Protein AF-A0A7X7Q290-F1 (afdb_monomer_lite)

Foldseek 3Di:
DPPVVVVVVVVVVVVVVVVVVVVVVVVVVVVPPPPFFDPQFAQQNQGRGSHDLVRQLVSVVVLLVVLQQDWDADPNDIDTHAWEWADFPNATDIFGDNSVQKDWDSVVLSVQADGNDDDDVVVPHNWIDMDGHPCRQLCRQVPPPLNPDRQFQVVVVRVQVSSCVSNSDRYHYHHRLVGHDQVVQQVAFADKDKFFDQCQQVCVPQAVCQQPNFKDKDAEQDKDKPQVSQQVSVVVDADDKDWDDPVCVVVRVVVSCVSHQDQLSQQVVLQRVCVQCVQAPKAWDFFWFDPDDDPSCDDDPPDDPGTTGWDKDKDWDKDWDQDPVPRDIIIIGNDIHIDTDGIGMIGRNGNGMKIWGWHWDADPNTIMIMIIITGDHGSWGWDFDDDPDPPDDPWDWGWIWTQHPRPSQWRFTFTFIWTDDDPTDTDRDRPGDGDGDHD

Structure (mmCIF, N/CA/C/O backbone):
data_AF-A0A7X7Q290-F1
#
_entry.id   AF-A0A7X7Q290-F1
#
loop_
_atom_site.group_PDB
_atom_site.id
_atom_site.type_symbol
_atom_site.label_atom_id
_atom_site.label_alt_id
_atom_site.label_comp_id
_atom_site.label_asym_id
_atom_site.label_entity_id
_atom_site.label_seq_id
_atom_site.pdbx_PDB_ins_code
_atom_site.Cartn_x
_atom_site.Cartn_y
_atom_site.Cartn_z
_atom_site.occupancy
_atom_site.B_iso_or_equiv
_atom_site.auth_seq_id
_atom_site.auth_comp_id
_atom_site.auth_asym_id
_atom_site.auth_atom_id
_atom_site.pdbx_PDB_model_num
ATOM 1 N N . MET A 1 1 ? 41.917 -18.149 -89.761 1.00 57.91 1 MET A N 1
ATOM 2 C CA . MET A 1 1 ? 40.532 -17.830 -89.329 1.00 57.91 1 MET A CA 1
ATOM 3 C C . MET A 1 1 ? 40.092 -16.578 -90.087 1.00 57.91 1 MET A C 1
ATOM 5 O O . MET A 1 1 ? 40.814 -15.593 -89.995 1.00 57.91 1 MET A O 1
ATOM 9 N N . SER A 1 2 ? 39.016 -16.609 -90.890 1.00 73.94 2 SER A N 1
ATOM 10 C CA . SER A 1 2 ? 38.614 -15.422 -91.674 1.00 73.94 2 SER A CA 1
ATOM 11 C C . SER A 1 2 ? 38.232 -14.267 -90.743 1.00 73.94 2 SER A C 1
ATOM 13 O O . SER A 1 2 ? 37.753 -14.509 -89.633 1.00 73.94 2 SER A O 1
ATOM 15 N N . ASN A 1 3 ? 38.429 -13.021 -91.181 1.00 79.19 3 ASN A N 1
ATOM 16 C CA . ASN A 1 3 ? 38.131 -11.829 -90.376 1.00 79.19 3 ASN A CA 1
ATOM 17 C C . ASN A 1 3 ? 36.698 -11.837 -89.806 1.00 79.19 3 ASN A C 1
ATOM 19 O O . ASN A 1 3 ? 36.482 -11.359 -88.699 1.00 79.19 3 ASN A O 1
ATOM 23 N N . ARG A 1 4 ? 35.744 -12.496 -90.484 1.00 79.12 4 ARG A N 1
ATOM 24 C CA . ARG A 1 4 ? 34.368 -12.696 -89.995 1.00 79.12 4 ARG A CA 1
ATOM 25 C C . ARG A 1 4 ? 34.278 -13.577 -88.745 1.00 79.12 4 ARG A C 1
ATOM 27 O O . ARG A 1 4 ? 33.507 -13.272 -87.845 1.00 79.12 4 ARG A O 1
ATOM 34 N N . LYS A 1 5 ? 35.076 -14.646 -88.656 1.00 80.50 5 LYS A N 1
ATOM 35 C CA . LYS A 1 5 ? 35.099 -15.533 -87.479 1.00 80.50 5 LYS A CA 1
ATOM 36 C C . LYS A 1 5 ? 35.721 -14.842 -86.260 1.00 80.50 5 LYS A C 1
ATOM 38 O O . LYS A 1 5 ? 35.230 -15.027 -85.156 1.00 80.50 5 LYS A O 1
ATOM 43 N N . LYS A 1 6 ? 36.754 -14.012 -86.463 1.00 81.94 6 LYS A N 1
ATOM 44 C CA . LYS A 1 6 ? 37.329 -13.176 -85.393 1.00 81.94 6 LYS A CA 1
ATOM 45 C C . LYS A 1 6 ? 36.319 -12.135 -84.898 1.00 81.94 6 LYS A C 1
ATOM 47 O O . LYS A 1 6 ? 36.150 -11.991 -83.695 1.00 81.94 6 LYS A O 1
ATOM 52 N N . LEU A 1 7 ? 35.602 -11.482 -85.818 1.00 85.44 7 LEU A N 1
ATOM 53 C CA . LEU A 1 7 ? 34.557 -10.510 -85.485 1.00 85.44 7 LEU A CA 1
ATOM 54 C C . LEU A 1 7 ? 33.414 -11.145 -84.675 1.00 85.44 7 LEU A C 1
ATOM 56 O O . LEU A 1 7 ? 32.969 -10.569 -83.691 1.00 85.44 7 LEU A O 1
ATOM 60 N N . PHE A 1 8 ? 32.980 -12.351 -85.051 1.00 89.25 8 PHE A N 1
ATOM 61 C CA . PHE A 1 8 ? 31.928 -13.077 -84.336 1.00 89.25 8 PHE A CA 1
ATOM 62 C C . PHE A 1 8 ? 32.340 -13.440 -82.903 1.00 89.25 8 PHE A C 1
ATOM 64 O O . PHE A 1 8 ? 31.570 -13.226 -81.974 1.00 89.25 8 PHE A O 1
ATOM 71 N N . VAL A 1 9 ? 33.569 -13.928 -82.706 1.00 87.94 9 VAL A N 1
ATOM 72 C CA . VAL A 1 9 ? 34.091 -14.238 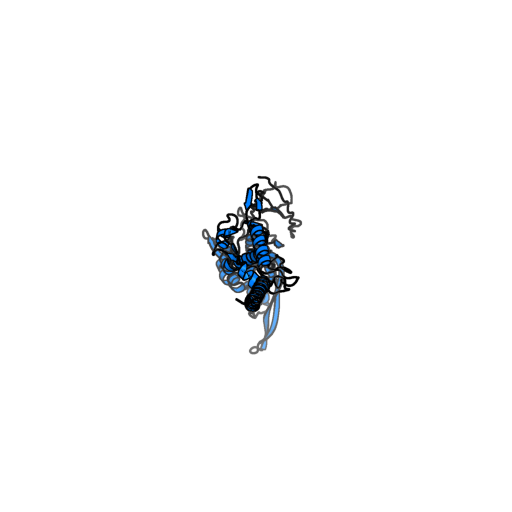-81.363 1.00 87.94 9 VAL A CA 1
ATOM 73 C C . VAL A 1 9 ? 34.187 -12.976 -80.502 1.00 87.94 9 VAL A C 1
ATOM 75 O O . VAL A 1 9 ? 33.793 -13.012 -79.341 1.00 87.94 9 VAL A O 1
ATOM 78 N N . ILE A 1 10 ? 34.636 -11.852 -81.071 1.00 91.25 10 ILE A N 1
ATOM 79 C CA . ILE A 1 10 ? 34.678 -10.558 -80.370 1.00 91.25 10 ILE A CA 1
ATOM 80 C C . ILE A 1 10 ? 33.266 -10.100 -79.978 1.00 91.25 10 ILE A C 1
ATOM 82 O O . ILE A 1 10 ? 33.067 -9.639 -78.858 1.00 91.25 10 ILE A O 1
ATOM 86 N N . LEU A 1 11 ? 32.277 -10.263 -80.861 1.00 92.81 11 LEU A N 1
ATOM 87 C CA . LEU A 1 11 ? 30.890 -9.879 -80.593 1.00 92.81 11 LEU A CA 1
ATOM 88 C C . LEU A 1 11 ? 30.266 -10.724 -79.471 1.00 92.81 11 LEU A C 1
ATOM 90 O O . LEU A 1 11 ? 29.651 -10.182 -78.560 1.00 92.81 11 LEU A O 1
ATOM 94 N N . VAL A 1 12 ? 30.459 -12.046 -79.509 1.00 92.75 12 VAL A N 1
ATOM 95 C CA . VAL A 1 12 ? 29.976 -12.961 -78.462 1.00 92.75 12 VAL A CA 1
ATOM 96 C C . VAL A 1 12 ? 30.646 -12.652 -77.124 1.00 92.75 12 VAL A C 1
ATOM 98 O O . VAL A 1 12 ? 29.974 -12.603 -76.098 1.00 92.75 12 VAL A O 1
ATOM 101 N N . PHE A 1 13 ? 31.952 -12.381 -77.134 1.00 94.56 13 PHE A N 1
ATOM 102 C CA . PHE A 1 13 ? 32.688 -11.999 -75.933 1.00 94.56 13 PHE A CA 1
ATOM 103 C C . PHE A 1 13 ? 32.187 -10.672 -75.346 1.00 94.56 13 PHE A C 1
ATOM 105 O O . PHE A 1 13 ? 31.985 -10.583 -74.137 1.00 94.56 13 PHE A O 1
ATOM 112 N N . LEU A 1 14 ? 31.906 -9.675 -76.193 1.00 94.38 14 LEU A N 1
ATOM 113 C CA . LEU A 1 14 ? 31.295 -8.412 -75.772 1.00 94.38 14 LEU A CA 1
ATOM 114 C C . LEU A 1 14 ? 29.921 -8.637 -75.135 1.00 94.38 14 LEU A C 1
ATOM 116 O O . LEU A 1 14 ? 29.691 -8.133 -74.044 1.00 94.38 14 LEU A O 1
ATOM 120 N N . ILE A 1 15 ? 29.051 -9.443 -75.749 1.00 95.12 15 ILE A N 1
ATOM 121 C CA . ILE A 1 15 ? 27.715 -9.751 -75.209 1.00 95.12 15 ILE A CA 1
ATOM 122 C C . ILE A 1 15 ? 27.812 -10.427 -73.834 1.00 95.12 15 ILE A C 1
ATOM 124 O O . ILE A 1 15 ? 27.084 -10.050 -72.917 1.00 95.12 15 ILE A O 1
ATOM 128 N N . ILE A 1 16 ? 28.726 -11.389 -73.665 1.00 95.25 16 ILE A N 1
ATOM 129 C CA . ILE A 1 16 ? 28.931 -12.075 -72.380 1.00 95.25 16 ILE A CA 1
ATOM 130 C C . ILE A 1 16 ? 29.443 -11.094 -71.321 1.00 95.25 16 ILE A C 1
ATOM 132 O O . ILE A 1 16 ? 28.911 -11.072 -70.214 1.00 95.25 16 ILE A O 1
ATOM 136 N N . ILE A 1 17 ? 30.425 -10.247 -71.651 1.00 95.81 17 ILE A N 1
ATOM 137 C CA . ILE A 1 17 ? 30.928 -9.224 -70.724 1.00 95.81 17 ILE A CA 1
ATOM 138 C C . ILE A 1 17 ? 29.819 -8.253 -70.329 1.00 95.81 17 ILE A C 1
ATOM 140 O O . ILE A 1 17 ? 29.663 -7.965 -69.146 1.00 95.81 17 ILE A O 1
ATOM 144 N N . THR A 1 18 ? 29.023 -7.767 -71.284 1.00 94.38 18 THR A N 1
ATOM 145 C CA . THR A 1 18 ? 27.906 -6.868 -70.981 1.00 94.38 18 THR A CA 1
ATOM 146 C C . THR A 1 18 ? 26.875 -7.561 -70.093 1.00 94.38 18 THR A C 1
ATOM 148 O O . THR A 1 18 ? 26.409 -6.955 -69.135 1.00 94.38 18 THR A O 1
ATOM 151 N N . GLY A 1 19 ? 26.580 -8.842 -70.337 1.00 95.00 19 GLY A N 1
ATOM 152 C CA . GLY A 1 19 ? 25.704 -9.647 -69.484 1.00 95.00 19 GLY A CA 1
ATOM 153 C C . GLY A 1 19 ? 26.229 -9.801 -68.054 1.00 95.00 19 GLY A C 1
ATOM 154 O O . GLY A 1 19 ? 25.469 -9.616 -67.110 1.00 95.00 19 GLY A O 1
ATOM 155 N N . VAL A 1 20 ? 27.529 -10.062 -67.879 1.00 93.75 20 VAL A N 1
ATOM 156 C CA . VAL A 1 20 ? 28.167 -10.155 -66.553 1.00 93.75 20 VAL A CA 1
ATOM 157 C C . VAL A 1 20 ? 28.191 -8.800 -65.847 1.00 93.75 20 VAL A C 1
ATOM 159 O O . VAL A 1 20 ? 27.916 -8.748 -64.656 1.00 93.75 20 VAL A O 1
ATOM 162 N N . ILE A 1 21 ? 28.466 -7.700 -66.556 1.00 93.50 21 ILE A N 1
ATOM 163 C CA . ILE A 1 21 ? 28.428 -6.348 -65.977 1.00 93.50 21 ILE A CA 1
ATOM 164 C C . ILE A 1 21 ? 27.002 -5.991 -65.554 1.00 93.50 21 ILE A C 1
ATOM 166 O O . ILE A 1 21 ? 26.814 -5.527 -64.438 1.00 93.50 21 ILE A O 1
ATOM 170 N N . ILE A 1 22 ? 25.997 -6.242 -66.399 1.00 89.81 22 ILE A N 1
ATOM 171 C CA . ILE A 1 22 ? 24.588 -6.012 -66.052 1.00 89.81 22 ILE A CA 1
ATOM 172 C C . ILE A 1 22 ? 24.194 -6.876 -64.854 1.00 89.81 22 ILE A C 1
ATOM 174 O O . ILE A 1 22 ? 23.582 -6.361 -63.929 1.00 89.81 22 ILE A O 1
ATOM 178 N N . TRP A 1 23 ? 24.580 -8.154 -64.824 1.00 88.06 23 TRP A N 1
ATOM 179 C CA . TRP A 1 23 ? 24.304 -9.032 -63.689 1.00 88.06 23 TRP A CA 1
ATOM 180 C C . TRP A 1 23 ? 25.013 -8.570 -62.414 1.00 88.06 23 TRP A C 1
ATOM 182 O O . TRP A 1 23 ? 24.385 -8.558 -61.369 1.00 88.06 23 TRP A O 1
ATOM 192 N N . LEU A 1 24 ? 26.270 -8.122 -62.480 1.00 84.75 24 LEU A N 1
ATOM 193 C CA . LEU A 1 24 ? 26.989 -7.561 -61.332 1.00 84.75 24 LEU A CA 1
ATOM 194 C C . LEU A 1 24 ? 26.383 -6.235 -60.867 1.00 84.75 24 LEU A C 1
ATOM 196 O O . LEU A 1 24 ? 26.324 -6.000 -59.667 1.00 84.75 24 LEU A O 1
ATOM 200 N N . VAL A 1 25 ? 25.907 -5.386 -61.781 1.00 81.25 25 VAL A N 1
ATOM 201 C CA . VAL A 1 25 ? 25.199 -4.145 -61.439 1.00 81.25 25 VAL A CA 1
ATOM 202 C C . VAL A 1 25 ? 23.870 -4.480 -60.777 1.00 81.25 25 VAL A C 1
ATOM 204 O O . VAL A 1 25 ? 23.638 -3.994 -59.678 1.00 81.25 25 VAL A O 1
ATOM 207 N N . ILE A 1 26 ? 23.061 -5.366 -61.367 1.00 77.31 26 ILE A N 1
ATOM 208 C CA . ILE A 1 26 ? 21.795 -5.839 -60.790 1.00 77.31 26 ILE A CA 1
ATOM 209 C C . ILE A 1 26 ? 22.045 -6.506 -59.442 1.00 77.31 26 ILE A C 1
ATOM 211 O O . ILE A 1 26 ? 21.378 -6.146 -58.497 1.00 77.31 26 ILE A O 1
ATOM 215 N N . PHE A 1 27 ? 23.035 -7.384 -59.301 1.00 73.56 27 PHE A N 1
ATOM 216 C CA . PHE A 1 27 ? 23.384 -8.050 -58.042 1.00 73.56 27 PHE A CA 1
ATOM 217 C C . PHE A 1 27 ? 23.939 -7.074 -56.993 1.00 73.56 27 PHE A C 1
ATOM 219 O O . PHE A 1 27 ? 23.663 -7.221 -55.805 1.00 73.56 27 PHE A O 1
ATOM 226 N N . SER A 1 28 ? 24.691 -6.047 -57.408 1.00 66.88 28 SER A N 1
ATOM 227 C CA . SER A 1 28 ? 25.136 -4.968 -56.515 1.00 66.88 28 SER A CA 1
ATOM 228 C C . SER A 1 28 ? 23.999 -4.035 -56.111 1.00 66.88 28 SER A C 1
ATOM 230 O O . SER A 1 28 ? 24.059 -3.452 -55.032 1.00 66.88 28 SER A O 1
ATOM 232 N N . MET A 1 29 ? 22.979 -3.906 -56.965 1.00 61.75 29 MET A N 1
ATOM 233 C CA . MET A 1 29 ? 21.759 -3.168 -56.682 1.00 61.75 29 MET A CA 1
ATOM 234 C C . MET A 1 29 ? 20.837 -4.004 -55.795 1.00 61.75 29 MET A C 1
ATOM 236 O O . MET A 1 29 ? 20.395 -3.457 -54.806 1.00 61.75 29 MET A O 1
ATOM 240 N N . ASP A 1 30 ? 20.650 -5.306 -56.043 1.00 53.88 30 ASP A N 1
ATOM 241 C CA . ASP A 1 30 ? 19.811 -6.247 -55.275 1.00 53.88 30 ASP A CA 1
ATOM 242 C C . ASP A 1 30 ? 20.354 -6.498 -53.863 1.00 53.88 30 ASP A C 1
ATOM 244 O O . ASP A 1 30 ? 19.601 -6.456 -52.895 1.00 53.88 30 ASP A O 1
ATOM 248 N N . ASN A 1 31 ? 21.673 -6.654 -53.698 1.00 51.62 31 ASN A N 1
ATOM 249 C CA . ASN A 1 31 ? 22.281 -6.727 -52.361 1.00 51.62 31 ASN A CA 1
ATOM 250 C C . ASN A 1 31 ? 22.279 -5.373 -51.625 1.00 51.62 31 ASN A C 1
ATOM 252 O O . ASN A 1 31 ? 22.627 -5.309 -50.448 1.00 51.62 31 ASN A O 1
ATOM 256 N N . ASN A 1 32 ? 21.867 -4.305 -52.313 1.00 47.28 32 ASN A N 1
ATOM 257 C CA . ASN A 1 32 ? 21.624 -2.966 -51.795 1.00 47.28 32 ASN A CA 1
ATOM 258 C C . ASN A 1 32 ? 20.176 -2.512 -52.097 1.00 47.28 32 ASN A C 1
ATOM 260 O O . ASN A 1 32 ? 19.946 -1.338 -52.366 1.00 47.28 32 ASN A O 1
ATOM 264 N N . ILE A 1 33 ? 19.176 -3.391 -52.020 1.00 51.94 33 ILE A N 1
ATOM 265 C CA . ILE A 1 33 ? 17.770 -2.993 -51.826 1.00 51.94 33 ILE A CA 1
ATOM 266 C C . ILE A 1 33 ? 17.495 -3.258 -50.339 1.00 51.94 33 ILE A C 1
ATOM 268 O O . ILE A 1 33 ? 17.176 -4.375 -49.960 1.00 51.94 33 ILE A O 1
ATOM 272 N N . ILE A 1 34 ? 17.736 -2.356 -49.376 1.00 59.59 34 ILE A N 1
ATOM 273 C CA . ILE A 1 34 ? 17.545 -0.890 -49.314 1.00 59.59 34 ILE A CA 1
ATOM 274 C C . ILE A 1 34 ? 16.137 -0.481 -49.758 1.00 59.59 34 ILE A C 1
ATOM 276 O O . ILE A 1 34 ? 15.955 0.499 -50.470 1.00 59.59 34 ILE A O 1
ATOM 280 N N . THR A 1 35 ? 15.096 -1.176 -49.305 1.00 67.50 35 THR A N 1
ATOM 281 C CA . THR A 1 35 ? 13.910 -0.397 -48.934 1.00 67.50 35 THR A CA 1
ATOM 282 C C . THR A 1 35 ? 14.236 0.236 -47.588 1.00 67.50 35 THR A C 1
ATOM 284 O O . THR A 1 35 ? 14.320 -0.498 -46.598 1.00 67.50 35 THR A O 1
ATOM 287 N N . PRO A 1 36 ? 14.533 1.548 -47.534 1.00 83.31 36 PRO A N 1
ATOM 288 C CA . PRO A 1 36 ? 14.712 2.194 -46.251 1.00 83.31 36 PRO A CA 1
ATOM 289 C C . PRO A 1 36 ? 13.418 2.065 -45.447 1.00 83.31 36 PRO A C 1
ATOM 291 O O . PRO A 1 36 ? 12.328 2.051 -46.026 1.00 83.31 36 PRO A O 1
ATOM 294 N N . TYR A 1 37 ? 13.532 1.994 -44.124 1.00 92.88 37 TYR A N 1
ATOM 295 C CA . TYR A 1 37 ? 12.359 2.097 -43.263 1.00 92.88 37 TYR A CA 1
ATOM 296 C C . TYR A 1 37 ? 11.635 3.419 -43.546 1.00 92.88 37 TYR A C 1
ATOM 298 O O . TYR A 1 37 ? 12.274 4.450 -43.764 1.00 92.88 37 TYR A O 1
ATOM 306 N N . LYS A 1 38 ? 10.303 3.406 -43.545 1.00 95.50 38 LYS A N 1
ATOM 307 C CA . LYS A 1 38 ? 9.467 4.599 -43.669 1.00 95.50 38 LYS A CA 1
ATOM 308 C C . LYS A 1 38 ? 9.824 5.617 -42.598 1.00 95.50 38 LYS A C 1
ATOM 310 O O . LYS A 1 38 ? 10.210 5.274 -41.474 1.00 95.50 38 LYS A O 1
ATOM 315 N N . ASP A 1 39 ? 9.632 6.880 -42.945 1.00 94.88 39 ASP A N 1
ATOM 316 C CA . ASP A 1 39 ? 9.761 7.978 -41.999 1.00 94.88 39 ASP A CA 1
ATOM 317 C C . ASP A 1 39 ? 8.871 7.752 -40.771 1.00 94.88 39 ASP A C 1
ATOM 319 O O . ASP A 1 39 ? 7.773 7.198 -40.853 1.00 94.88 39 ASP A O 1
ATOM 323 N N . GLY A 1 40 ? 9.382 8.154 -39.609 1.00 93.75 40 GLY A N 1
ATOM 324 C CA . GLY A 1 40 ? 8.712 7.939 -38.323 1.00 93.75 40 GLY A CA 1
ATOM 325 C C . GLY A 1 40 ? 8.980 6.580 -37.667 1.00 93.75 40 GLY A C 1
ATOM 326 O O . GLY A 1 40 ? 8.572 6.390 -36.523 1.00 93.75 40 GLY A O 1
ATOM 327 N N . THR A 1 41 ? 9.696 5.661 -38.326 1.00 97.12 41 THR A N 1
ATOM 328 C CA . THR A 1 41 ? 10.054 4.362 -37.731 1.00 97.12 41 THR A CA 1
ATOM 329 C C . THR A 1 41 ? 11.122 4.509 -36.645 1.00 97.12 41 THR A C 1
ATOM 331 O O . THR A 1 41 ? 12.196 5.074 -36.880 1.00 97.12 41 THR A O 1
ATOM 334 N N . GLN A 1 42 ? 10.849 3.967 -35.459 1.00 96.62 42 GLN A N 1
ATOM 335 C CA . GLN A 1 42 ? 11.768 3.944 -34.313 1.00 96.62 42 GLN A CA 1
ATOM 336 C C . GLN A 1 42 ? 11.806 2.553 -33.691 1.00 96.62 42 GLN A C 1
ATOM 338 O O . GLN A 1 42 ? 10.758 1.922 -33.636 1.00 96.62 42 GLN A O 1
ATOM 343 N N . VAL A 1 43 ? 12.970 2.112 -33.200 1.00 96.31 43 VAL A N 1
ATOM 344 C CA . VAL A 1 43 ? 13.138 0.896 -32.382 1.00 96.31 43 VAL A CA 1
ATOM 345 C C . VAL A 1 43 ? 13.675 1.291 -31.017 1.00 96.31 43 VAL A C 1
ATOM 347 O O . VAL A 1 43 ? 14.800 1.780 -30.896 1.00 96.31 43 VAL A O 1
ATOM 350 N N . GLY A 1 44 ? 12.847 1.145 -29.987 1.00 93.06 44 GLY A N 1
ATOM 351 C CA . GLY A 1 44 ? 13.026 1.914 -28.761 1.00 93.06 44 GLY A CA 1
ATOM 352 C C . GLY A 1 44 ? 13.154 3.412 -29.078 1.00 93.06 44 GLY A C 1
ATOM 353 O O . GLY A 1 44 ? 12.428 3.933 -29.923 1.00 93.06 44 GLY A O 1
ATOM 354 N N . TYR A 1 45 ? 14.127 4.102 -28.473 1.00 93.12 45 TYR A N 1
ATOM 355 C CA . TYR A 1 45 ? 14.416 5.513 -28.789 1.00 93.12 45 TYR A CA 1
ATOM 356 C C . TYR A 1 45 ? 15.298 5.732 -30.026 1.00 93.12 45 TYR A C 1
ATOM 358 O O . TYR A 1 45 ? 15.677 6.867 -30.324 1.00 93.12 45 TYR A O 1
ATOM 366 N N . VAL A 1 46 ? 15.660 4.676 -30.756 1.00 96.94 46 VAL A N 1
ATOM 367 C CA . VAL A 1 46 ? 16.540 4.793 -31.923 1.00 96.94 46 VAL A CA 1
ATOM 368 C C . VAL A 1 46 ? 15.700 5.030 -33.172 1.00 96.94 46 VAL A C 1
ATOM 370 O O . VAL A 1 46 ? 14.972 4.148 -33.620 1.00 96.94 46 VAL A O 1
ATOM 373 N N . TYR A 1 47 ? 15.803 6.229 -33.748 1.00 97.00 47 TYR A N 1
ATOM 374 C CA . TYR A 1 47 ? 15.181 6.542 -35.034 1.00 97.00 47 TYR A CA 1
ATOM 375 C C . TYR A 1 47 ? 15.903 5.829 -36.176 1.00 97.00 47 TYR A C 1
ATOM 377 O O . TYR A 1 47 ? 17.108 6.009 -36.349 1.00 97.00 47 TYR A O 1
ATOM 385 N N . ILE A 1 48 ? 15.153 5.057 -36.964 1.00 97.31 48 ILE A N 1
ATOM 386 C CA . ILE A 1 48 ? 15.680 4.287 -38.099 1.00 97.31 48 ILE A CA 1
ATOM 387 C C . ILE A 1 48 ? 14.971 4.602 -39.423 1.00 97.31 48 ILE A C 1
ATOM 389 O O . ILE A 1 48 ? 15.306 4.009 -40.444 1.00 97.31 48 ILE A O 1
ATOM 393 N N . GLY A 1 49 ? 14.016 5.539 -39.444 1.00 96.44 49 GLY A N 1
ATOM 394 C CA . GLY A 1 49 ? 13.399 6.000 -40.691 1.00 96.44 49 GLY A CA 1
ATOM 395 C C . GLY A 1 49 ? 14.448 6.519 -41.686 1.00 96.44 49 GLY A C 1
ATOM 396 O O . GLY A 1 49 ? 15.411 7.189 -41.310 1.00 96.44 49 GLY A O 1
ATOM 397 N N . GLY A 1 50 ? 14.306 6.155 -42.957 1.00 94.06 50 GLY A N 1
ATOM 398 C CA . GLY A 1 50 ? 15.272 6.450 -44.015 1.00 94.06 50 GLY A CA 1
ATOM 399 C C . GLY A 1 50 ? 16.524 5.559 -44.012 1.00 94.06 50 GLY A C 1
ATOM 400 O O . GLY A 1 50 ? 17.341 5.668 -44.927 1.00 94.06 50 GLY A O 1
ATOM 401 N N . ARG A 1 51 ? 16.702 4.677 -43.018 1.00 94.94 51 ARG A N 1
ATOM 402 C CA . ARG A 1 51 ? 17.836 3.741 -42.942 1.00 94.94 51 ARG A CA 1
ATOM 403 C C . ARG A 1 51 ? 17.504 2.422 -43.618 1.00 94.94 51 ARG A C 1
ATOM 405 O O . ARG A 1 51 ? 16.374 1.956 -43.542 1.00 94.94 51 ARG A O 1
ATOM 412 N N . ASN A 1 52 ? 18.500 1.784 -44.225 1.00 92.81 52 ASN A N 1
ATOM 413 C CA . ASN A 1 52 ? 18.399 0.364 -44.568 1.00 92.81 52 ASN A CA 1
ATOM 414 C C . ASN A 1 52 ? 18.663 -0.523 -43.335 1.00 92.81 52 ASN A C 1
ATOM 416 O O . ASN A 1 52 ? 19.101 -0.033 -42.295 1.00 92.81 52 ASN A O 1
ATOM 420 N N . THR A 1 53 ? 18.426 -1.830 -43.450 1.00 93.00 53 THR A N 1
ATOM 421 C CA . THR A 1 53 ? 18.617 -2.804 -42.361 1.00 93.00 53 THR A CA 1
ATOM 422 C C . THR A 1 53 ? 20.006 -2.732 -41.727 1.00 93.00 53 THR A C 1
ATOM 424 O O . THR A 1 53 ? 20.100 -2.585 -40.516 1.00 93.00 53 THR A O 1
ATOM 427 N N . SER A 1 54 ? 21.082 -2.740 -42.520 1.00 92.44 54 SER A N 1
ATOM 428 C CA . SER A 1 54 ? 22.455 -2.703 -41.991 1.00 92.44 54 SER A CA 1
ATOM 429 C C . SER A 1 54 ? 22.766 -1.393 -41.252 1.00 92.44 54 SER A C 1
ATOM 431 O O . SER A 1 54 ? 23.393 -1.400 -40.192 1.00 92.44 54 SER A O 1
ATOM 433 N N . GLN A 1 55 ? 22.287 -0.260 -41.773 1.00 94.31 55 GLN A N 1
ATOM 434 C CA . GLN A 1 55 ? 22.401 1.035 -41.102 1.00 94.31 55 GLN A CA 1
ATOM 435 C C . GLN A 1 55 ? 21.600 1.063 -39.799 1.00 94.31 55 GLN A C 1
ATOM 437 O O . GLN A 1 55 ? 22.116 1.537 -38.793 1.00 94.31 55 GLN A O 1
ATOM 442 N N . ALA A 1 56 ? 20.374 0.534 -39.796 1.00 96.06 56 ALA A N 1
ATOM 443 C CA . ALA A 1 56 ? 19.532 0.453 -38.606 1.00 96.06 56 ALA A CA 1
ATOM 444 C C . ALA A 1 56 ? 20.148 -0.457 -37.529 1.00 96.06 56 ALA A C 1
ATOM 446 O O . ALA A 1 56 ? 20.178 -0.083 -36.359 1.00 96.06 56 ALA A O 1
ATOM 447 N N . GLU A 1 57 ? 20.705 -1.608 -37.917 1.00 96.75 57 GLU A N 1
ATOM 448 C CA . GLU A 1 57 ? 21.460 -2.496 -37.025 1.00 96.75 57 GLU A CA 1
ATOM 449 C C . GLU A 1 57 ? 22.678 -1.784 -36.425 1.00 96.75 57 GLU A C 1
ATOM 451 O O . GLU A 1 57 ? 22.902 -1.857 -35.217 1.00 96.75 57 GLU A O 1
ATOM 456 N N . ASN A 1 58 ? 23.447 -1.057 -37.242 1.00 96.69 58 ASN A N 1
ATOM 457 C CA . ASN A 1 58 ? 24.608 -0.304 -36.773 1.00 96.69 58 ASN A CA 1
ATOM 458 C C . ASN A 1 58 ? 24.221 0.871 -35.856 1.00 96.69 58 ASN A C 1
ATOM 460 O O . ASN A 1 58 ? 24.889 1.101 -34.843 1.00 96.69 58 ASN A O 1
ATOM 464 N N . ASP A 1 59 ? 23.147 1.596 -36.177 1.00 97.56 59 ASP A N 1
ATOM 465 C CA . ASP A 1 59 ? 22.612 2.686 -35.355 1.00 97.56 59 ASP A CA 1
ATOM 466 C C . ASP A 1 59 ? 22.134 2.137 -33.998 1.00 97.56 59 ASP A C 1
ATOM 468 O O . ASP A 1 59 ? 22.482 2.686 -32.947 1.00 97.56 59 ASP A O 1
ATOM 472 N N . LEU A 1 60 ? 21.438 0.994 -33.998 1.00 97.81 60 LEU A N 1
ATOM 473 C CA . LEU A 1 60 ? 20.976 0.321 -32.785 1.00 97.81 60 LEU A CA 1
ATOM 474 C C . LEU A 1 60 ? 22.140 -0.219 -31.943 1.00 97.81 60 LEU A C 1
ATOM 476 O O . LEU A 1 60 ? 22.205 0.037 -30.741 1.00 97.81 60 LEU A O 1
ATOM 480 N N . ALA A 1 61 ? 23.110 -0.897 -32.562 1.00 98.06 61 ALA A N 1
ATOM 481 C CA . ALA A 1 61 ? 24.313 -1.383 -31.886 1.00 98.06 61 ALA A CA 1
ATOM 482 C C . ALA A 1 61 ? 25.141 -0.232 -31.289 1.00 98.06 61 ALA A C 1
ATOM 484 O O . ALA A 1 61 ? 25.678 -0.348 -30.184 1.00 98.06 61 ALA A O 1
ATOM 485 N N . THR A 1 62 ? 25.214 0.903 -31.989 1.00 97.94 62 THR A N 1
ATOM 486 C CA . THR A 1 62 ? 25.865 2.122 -31.495 1.00 97.94 62 THR A CA 1
ATOM 487 C C . THR A 1 62 ? 25.120 2.701 -30.294 1.00 97.94 62 THR A C 1
ATOM 489 O O . THR A 1 62 ? 25.759 3.092 -29.315 1.00 97.94 62 THR A O 1
ATOM 492 N N . ALA A 1 63 ? 23.787 2.739 -30.330 1.00 97.69 63 ALA A N 1
ATOM 493 C CA . ALA A 1 63 ? 22.974 3.196 -29.208 1.00 97.69 63 ALA A CA 1
ATOM 494 C C . ALA A 1 63 ? 23.126 2.283 -27.980 1.00 97.69 63 ALA A C 1
ATOM 496 O O . ALA A 1 63 ? 23.348 2.785 -26.879 1.00 97.69 63 ALA A O 1
ATOM 497 N N . ILE A 1 64 ? 23.108 0.960 -28.171 1.00 97.69 64 ILE A N 1
ATOM 498 C CA . ILE A 1 64 ? 23.352 -0.026 -27.106 1.00 97.69 64 ILE A CA 1
ATOM 499 C C . ILE A 1 64 ? 24.744 0.172 -26.502 1.00 97.69 64 ILE A C 1
ATOM 501 O O . ILE A 1 64 ? 24.881 0.208 -25.283 1.00 97.69 64 ILE A O 1
ATOM 505 N N . ARG A 1 65 ? 25.784 0.359 -27.327 1.00 96.75 65 ARG A N 1
ATOM 506 C CA . ARG A 1 65 ? 27.143 0.629 -26.831 1.00 96.75 65 ARG A CA 1
ATOM 507 C C . ARG A 1 65 ? 27.189 1.902 -25.986 1.00 96.75 65 ARG A C 1
ATOM 509 O O . ARG A 1 65 ? 27.692 1.866 -24.873 1.00 96.75 65 ARG A O 1
ATOM 516 N N . LYS A 1 66 ? 26.580 2.996 -26.458 1.00 96.06 66 LYS A N 1
ATOM 517 C CA . LYS A 1 66 ? 26.470 4.247 -25.685 1.00 96.06 66 LYS A CA 1
ATOM 518 C C . LYS A 1 66 ? 25.716 4.064 -24.368 1.00 96.06 66 LYS A C 1
ATOM 520 O O . LYS A 1 66 ? 26.055 4.723 -23.392 1.00 96.06 66 LYS A O 1
ATOM 525 N N . TRP A 1 67 ? 24.690 3.216 -24.345 1.00 95.94 67 TRP A N 1
ATOM 526 C CA . TRP A 1 67 ? 23.953 2.888 -23.128 1.00 95.94 67 TRP A CA 1
ATOM 527 C C . TRP A 1 67 ? 24.829 2.114 -22.133 1.00 95.94 67 TRP A C 1
ATOM 529 O O . TRP A 1 67 ? 24.910 2.517 -20.974 1.00 95.94 67 TRP A O 1
ATOM 539 N N . ARG A 1 68 ? 25.557 1.089 -22.602 1.00 95.56 68 ARG A N 1
ATOM 540 C CA . ARG A 1 68 ? 26.534 0.316 -21.809 1.00 95.56 68 ARG A CA 1
ATOM 541 C C . ARG A 1 68 ? 27.647 1.198 -21.237 1.00 95.56 68 ARG A C 1
ATOM 543 O O . ARG A 1 68 ? 27.996 1.063 -20.070 1.00 95.56 68 ARG A O 1
ATOM 550 N N . ASP A 1 69 ? 28.131 2.144 -22.038 1.00 94.44 69 ASP A N 1
ATOM 551 C CA . ASP A 1 69 ? 29.201 3.084 -21.685 1.00 94.44 69 ASP A CA 1
ATOM 552 C C . ASP A 1 69 ? 28.715 4.284 -20.847 1.00 94.44 69 ASP A C 1
ATOM 554 O O . ASP A 1 69 ? 29.468 5.245 -20.654 1.00 94.44 69 ASP A O 1
ATOM 558 N N . SER A 1 70 ? 27.465 4.275 -20.363 1.00 92.69 70 SER A N 1
ATOM 559 C CA . SER A 1 70 ? 26.964 5.319 -19.460 1.00 92.69 70 SER A CA 1
ATOM 560 C C . SER A 1 70 ? 27.820 5.376 -18.195 1.00 92.69 70 SER A C 1
ATOM 562 O O . SER A 1 70 ? 28.283 4.351 -17.699 1.00 92.69 70 SER A O 1
ATOM 564 N N . LYS A 1 71 ? 28.062 6.586 -17.683 1.00 92.69 71 LYS A N 1
ATOM 565 C CA . LYS A 1 71 ? 28.906 6.814 -16.506 1.00 92.69 71 LYS A CA 1
ATOM 566 C C . LYS A 1 71 ? 28.207 7.731 -15.527 1.00 92.69 71 LYS A C 1
ATOM 568 O O . LYS A 1 71 ? 27.651 8.752 -15.931 1.00 92.69 71 LYS A O 1
ATOM 573 N N . TYR A 1 72 ? 28.318 7.397 -14.250 1.00 87.00 72 TYR A N 1
ATOM 574 C CA . TYR A 1 72 ? 27.781 8.173 -13.142 1.00 87.00 72 TYR A CA 1
ATOM 575 C C . TYR A 1 72 ? 28.873 8.425 -12.112 1.00 87.00 72 TYR A C 1
ATOM 577 O O . TYR A 1 72 ? 29.724 7.569 -11.886 1.00 87.00 72 TYR A O 1
ATOM 585 N N . VAL A 1 73 ? 28.852 9.599 -11.482 1.00 84.81 73 VAL A N 1
ATOM 586 C CA . VAL A 1 73 ? 29.759 9.919 -10.374 1.00 84.81 73 VAL A CA 1
ATOM 587 C C . VAL A 1 73 ? 28.988 9.773 -9.068 1.00 84.81 73 VAL A C 1
ATOM 589 O O . VAL A 1 73 ? 28.045 10.525 -8.822 1.00 84.81 73 VAL A O 1
ATOM 592 N N . LEU A 1 74 ? 29.391 8.823 -8.225 1.00 80.31 74 LEU A N 1
ATOM 593 C CA . LEU A 1 74 ? 28.820 8.603 -6.898 1.00 80.31 74 LEU A CA 1
ATOM 594 C C . LEU A 1 74 ? 29.924 8.706 -5.853 1.00 80.31 74 LEU A C 1
ATOM 596 O O . LEU A 1 74 ? 30.891 7.957 -5.899 1.00 80.31 74 LEU A O 1
ATOM 600 N N . ASN A 1 75 ? 29.782 9.627 -4.898 1.00 81.62 75 ASN A N 1
ATOM 601 C CA . ASN A 1 75 ? 30.770 9.839 -3.831 1.00 81.62 75 ASN A CA 1
ATOM 602 C C . ASN A 1 75 ? 32.212 10.058 -4.343 1.00 81.62 75 ASN A C 1
ATOM 604 O O . ASN A 1 75 ? 33.170 9.705 -3.665 1.00 81.62 75 ASN A O 1
ATOM 608 N N . GLY A 1 76 ? 32.367 10.639 -5.538 1.00 87.31 76 GLY A N 1
ATOM 609 C CA . GLY A 1 76 ? 33.668 10.863 -6.179 1.00 87.31 76 GLY A CA 1
ATOM 610 C C . GLY A 1 76 ? 34.198 9.685 -7.006 1.00 87.31 76 GLY A C 1
ATOM 611 O O . GLY A 1 76 ? 35.192 9.850 -7.707 1.00 87.31 76 GLY A O 1
ATOM 612 N N . GLU A 1 77 ? 33.526 8.532 -6.996 1.00 89.31 77 GLU A N 1
ATOM 613 C CA . GLU A 1 77 ? 33.875 7.373 -7.820 1.00 89.31 77 GLU A CA 1
ATOM 614 C C . GLU A 1 77 ? 33.058 7.360 -9.116 1.00 89.31 77 GLU A C 1
ATOM 616 O O . GLU A 1 77 ? 31.858 7.640 -9.115 1.00 89.31 77 GLU A O 1
ATOM 621 N N . THR A 1 78 ? 33.707 7.046 -10.241 1.00 91.88 78 THR A N 1
ATOM 622 C CA . THR A 1 78 ? 33.020 6.866 -11.528 1.00 91.88 78 THR A CA 1
ATOM 623 C C . THR A 1 78 ? 32.559 5.423 -11.658 1.00 91.88 78 THR A C 1
ATOM 625 O O . THR A 1 78 ? 33.384 4.518 -11.770 1.00 91.88 78 THR A O 1
ATOM 628 N N . ILE A 1 79 ? 31.247 5.218 -11.684 1.00 89.38 79 ILE A N 1
ATOM 629 C CA . ILE A 1 79 ? 30.619 3.916 -11.887 1.00 89.38 79 ILE A CA 1
ATOM 630 C C . ILE A 1 79 ? 30.168 3.828 -13.344 1.00 89.38 79 ILE A C 1
ATOM 632 O O . ILE A 1 79 ? 29.523 4.743 -13.862 1.00 89.38 79 ILE A O 1
ATOM 636 N N . ASN A 1 80 ? 30.543 2.737 -14.013 1.00 89.44 80 ASN A N 1
ATOM 637 C CA . ASN A 1 80 ? 30.136 2.463 -15.387 1.00 89.44 80 ASN A CA 1
ATOM 638 C C . ASN A 1 80 ? 28.851 1.634 -15.394 1.00 89.44 80 ASN A C 1
ATOM 640 O O . ASN A 1 80 ? 28.705 0.705 -14.603 1.00 89.44 80 ASN A O 1
ATOM 644 N N . GLY A 1 81 ? 27.974 1.930 -16.343 1.00 88.75 81 GLY A N 1
ATOM 645 C CA . GLY A 1 81 ? 26.713 1.242 -16.553 1.00 88.75 81 GLY A CA 1
ATOM 646 C C . GLY A 1 81 ? 25.493 2.138 -16.316 1.00 88.75 81 GLY A C 1
ATOM 647 O O . GLY A 1 81 ? 25.610 3.269 -15.837 1.00 88.75 81 GLY A O 1
ATOM 648 N N . PRO A 1 82 ? 24.306 1.645 -16.688 1.00 92.38 82 PRO A N 1
ATOM 649 C CA . PRO A 1 82 ? 23.039 2.315 -16.443 1.00 92.38 82 PRO A CA 1
ATOM 650 C C . PRO A 1 82 ? 22.678 2.274 -14.958 1.00 92.38 82 PRO A C 1
ATOM 652 O O . PRO A 1 82 ? 23.057 1.352 -14.232 1.00 92.38 82 PRO A O 1
ATOM 655 N N . MET A 1 83 ? 21.907 3.262 -14.517 1.00 93.25 83 MET A N 1
ATOM 656 C CA . MET A 1 83 ? 21.433 3.352 -13.140 1.00 93.25 83 MET A CA 1
ATOM 657 C C . MET A 1 83 ? 19.944 3.011 -13.076 1.00 93.25 83 MET A C 1
ATOM 659 O O . MET A 1 83 ? 19.140 3.513 -13.864 1.00 93.25 83 MET A O 1
ATOM 663 N N . ILE A 1 84 ? 19.572 2.211 -12.085 1.00 93.88 84 ILE A N 1
ATOM 664 C CA . ILE A 1 84 ? 18.187 2.009 -11.675 1.00 93.88 84 ILE A CA 1
ATOM 665 C C . ILE A 1 84 ? 17.954 2.688 -10.324 1.00 93.88 84 ILE A C 1
ATOM 667 O O . ILE A 1 84 ? 18.760 2.591 -9.402 1.00 93.88 84 ILE A O 1
ATOM 671 N N . VAL A 1 85 ? 16.849 3.411 -10.226 1.00 92.88 85 VAL A N 1
ATOM 672 C CA . VAL A 1 85 ? 16.354 4.092 -9.038 1.00 92.88 85 VAL A CA 1
ATOM 673 C C . VAL A 1 85 ? 15.094 3.363 -8.602 1.00 92.88 85 VAL A C 1
ATOM 675 O O . VAL A 1 85 ? 14.035 3.499 -9.212 1.00 92.88 85 VAL A O 1
ATOM 678 N N . LEU A 1 86 ? 15.225 2.571 -7.549 1.00 92.44 86 LEU A N 1
ATOM 679 C CA . LEU A 1 86 ? 14.120 1.872 -6.916 1.00 92.44 86 LEU A CA 1
ATOM 680 C C . LEU A 1 86 ? 13.515 2.791 -5.855 1.00 92.44 86 LEU A C 1
ATOM 682 O O . LEU A 1 86 ? 14.218 3.171 -4.925 1.00 92.44 86 LEU A O 1
ATOM 686 N N . SER A 1 87 ? 12.251 3.182 -5.972 1.00 90.81 87 SER A N 1
ATOM 687 C CA . SER A 1 87 ? 11.574 4.005 -4.965 1.00 90.81 87 SER A CA 1
ATOM 688 C C . SER A 1 87 ? 10.680 3.164 -4.064 1.00 90.81 87 SER A C 1
ATOM 690 O O . SER A 1 87 ? 9.981 2.285 -4.560 1.00 90.81 87 SER A O 1
ATOM 692 N N . TYR A 1 88 ? 10.661 3.466 -2.767 1.00 89.50 88 TYR A N 1
ATOM 693 C CA . TYR A 1 88 ? 9.754 2.855 -1.793 1.00 89.50 88 TYR A CA 1
ATOM 694 C C . TYR A 1 88 ? 9.559 3.799 -0.597 1.00 89.50 88 TYR A C 1
ATOM 696 O O . TYR A 1 88 ? 10.535 4.295 -0.047 1.00 89.50 88 TYR A O 1
ATOM 704 N N . GLN A 1 89 ? 8.304 4.072 -0.215 1.00 83.94 89 GLN A N 1
ATOM 705 C CA . GLN A 1 89 ? 7.928 4.949 0.915 1.00 83.94 89 GLN A CA 1
ATOM 706 C C . GLN A 1 89 ? 8.731 6.265 1.016 1.00 83.94 89 GLN A C 1
ATOM 708 O O . GLN A 1 89 ? 9.305 6.582 2.059 1.00 83.94 89 GLN A O 1
ATOM 713 N N . ASP A 1 90 ? 8.771 7.021 -0.084 1.00 81.38 90 ASP A N 1
ATOM 714 C CA . ASP A 1 90 ? 9.486 8.302 -0.224 1.00 81.38 90 ASP A CA 1
ATOM 715 C C . ASP A 1 90 ? 11.021 8.226 -0.120 1.00 81.38 90 ASP A C 1
ATOM 717 O O . ASP A 1 90 ? 11.692 9.261 -0.109 1.00 81.38 90 ASP A O 1
ATOM 721 N N . ASP A 1 91 ? 11.595 7.023 -0.083 1.00 83.56 91 ASP A N 1
ATOM 722 C CA . ASP A 1 91 ? 13.030 6.801 -0.237 1.00 83.56 91 ASP A CA 1
ATOM 723 C C . ASP A 1 91 ? 13.356 6.265 -1.636 1.00 83.56 91 ASP A C 1
ATOM 725 O O . ASP A 1 91 ? 12.493 5.757 -2.359 1.00 83.56 91 ASP A O 1
ATOM 729 N N . SER A 1 92 ? 14.617 6.411 -2.036 1.00 86.69 92 SER A N 1
ATOM 730 C CA . SER A 1 92 ? 15.107 5.985 -3.342 1.00 86.69 92 SER A CA 1
ATOM 731 C C . SER A 1 92 ? 16.458 5.282 -3.230 1.00 86.69 92 SER A C 1
ATOM 733 O O . SER A 1 92 ? 17.441 5.846 -2.742 1.00 86.69 92 SER A O 1
ATOM 735 N N . TYR A 1 93 ? 16.529 4.060 -3.744 1.00 88.38 93 TYR A N 1
ATOM 736 C CA . TYR A 1 93 ? 17.730 3.241 -3.802 1.00 88.38 93 TYR A CA 1
ATOM 737 C C . TYR A 1 93 ? 18.299 3.285 -5.212 1.00 88.38 93 TYR A C 1
ATOM 739 O O . TYR A 1 93 ? 17.662 2.862 -6.173 1.00 88.38 93 TYR A O 1
ATOM 747 N N . ARG A 1 94 ? 19.519 3.805 -5.341 1.00 91.19 94 ARG A N 1
ATOM 748 C CA . ARG A 1 94 ? 20.246 3.825 -6.611 1.00 91.19 94 ARG A CA 1
ATOM 749 C C . ARG A 1 94 ? 21.114 2.580 -6.703 1.00 91.19 94 ARG A C 1
ATOM 751 O O . ARG A 1 94 ? 22.061 2.451 -5.927 1.00 91.19 94 ARG A O 1
ATOM 758 N N . LEU A 1 95 ? 20.797 1.701 -7.644 1.00 92.38 95 LEU A N 1
ATOM 759 C CA . LEU A 1 95 ? 21.606 0.537 -7.991 1.00 92.38 95 LEU A CA 1
ATOM 760 C C . LEU A 1 95 ? 22.186 0.733 -9.392 1.00 92.38 95 LEU A C 1
ATOM 762 O O . LEU A 1 95 ? 21.609 1.425 -10.233 1.00 92.38 95 LEU A O 1
ATOM 766 N N . TYR A 1 96 ? 23.341 0.129 -9.638 1.00 92.75 96 TYR A N 1
ATOM 767 C CA . TYR A 1 96 ? 24.007 0.192 -10.934 1.00 92.75 96 TYR A CA 1
ATOM 768 C C . TYR A 1 96 ? 23.913 -1.167 -11.593 1.00 92.75 96 TYR A C 1
ATOM 770 O O . TYR A 1 96 ? 24.243 -2.185 -10.984 1.00 92.75 96 TYR A O 1
ATOM 778 N N . LEU A 1 97 ? 23.433 -1.164 -12.829 1.00 94.25 97 LEU A N 1
ATOM 779 C CA . LEU A 1 97 ? 23.275 -2.374 -13.605 1.00 94.25 97 LEU A CA 1
ATOM 780 C C . LEU A 1 97 ? 24.624 -2.761 -14.215 1.00 94.25 97 LEU A C 1
ATOM 782 O O . LEU A 1 97 ? 25.276 -1.966 -14.896 1.00 94.25 97 LEU A O 1
ATOM 786 N N . ASP A 1 98 ? 25.018 -4.012 -14.017 1.00 94.69 98 ASP A N 1
ATOM 787 C CA . ASP A 1 98 ? 26.088 -4.637 -14.771 1.00 94.69 98 ASP A CA 1
ATOM 788 C C . ASP A 1 98 ? 25.566 -4.886 -16.184 1.00 94.69 98 ASP A C 1
ATOM 790 O O . ASP A 1 98 ? 24.836 -5.832 -16.477 1.00 94.69 98 ASP A O 1
ATOM 794 N N . HIS A 1 99 ? 25.940 -3.985 -17.081 1.00 93.56 99 HIS A N 1
ATOM 795 C CA . HIS A 1 99 ? 25.499 -4.001 -18.464 1.00 93.56 99 HIS A CA 1
ATOM 796 C C . HIS A 1 99 ? 25.941 -5.259 -19.237 1.00 93.56 99 HIS A C 1
ATOM 798 O O . HIS A 1 99 ? 25.420 -5.505 -20.330 1.00 93.56 99 HIS A O 1
ATOM 804 N N . THR A 1 100 ? 26.889 -6.045 -18.707 1.00 95.69 100 THR A N 1
ATOM 805 C CA . THR A 1 100 ? 27.322 -7.319 -19.302 1.00 95.69 100 THR A CA 1
ATOM 806 C C . THR A 1 100 ? 26.316 -8.445 -19.071 1.00 95.69 100 THR A C 1
ATOM 808 O O . THR A 1 100 ? 26.273 -9.390 -19.855 1.00 95.69 100 THR A O 1
ATOM 811 N N . LYS A 1 101 ? 25.441 -8.300 -18.068 1.00 97.56 101 LYS A N 1
ATOM 812 C CA . LYS A 1 101 ? 24.359 -9.241 -17.745 1.00 97.56 101 LYS A CA 1
ATOM 813 C C . LYS A 1 101 ? 23.169 -9.147 -18.697 1.00 97.56 101 LYS A C 1
ATOM 815 O O . LYS A 1 101 ? 22.278 -9.988 -18.644 1.00 97.56 101 LYS A O 1
ATOM 820 N N . PHE A 1 102 ? 23.161 -8.149 -19.583 1.00 97.62 102 PHE A N 1
ATOM 821 C CA . PHE A 1 102 ? 22.108 -7.918 -20.569 1.00 97.62 102 PHE A CA 1
ATOM 822 C C . PHE A 1 102 ? 22.574 -8.298 -21.976 1.00 97.62 102 PHE A C 1
ATOM 824 O O . PHE A 1 102 ? 23.521 -7.719 -22.531 1.00 97.62 102 PHE A O 1
ATOM 831 N N . ASN A 1 103 ? 21.850 -9.234 -22.584 1.00 98.12 103 ASN A N 1
ATOM 832 C CA . ASN A 1 103 ? 22.052 -9.654 -23.961 1.00 98.12 103 ASN A CA 1
ATOM 833 C C . ASN A 1 103 ? 21.007 -9.002 -24.873 1.00 98.12 103 ASN A C 1
ATOM 835 O O . ASN A 1 103 ? 19.807 -9.151 -24.652 1.00 98.12 103 ASN A O 1
ATOM 839 N N . PHE A 1 104 ? 21.472 -8.292 -25.901 1.00 98.31 104 PHE A N 1
ATOM 840 C CA . PHE A 1 104 ? 20.627 -7.572 -26.851 1.00 98.31 104 PHE A CA 1
ATOM 841 C C . PHE A 1 104 ? 20.645 -8.285 -28.201 1.00 98.31 104 PHE A C 1
ATOM 843 O O . PHE A 1 104 ? 21.698 -8.408 -28.827 1.00 98.31 104 PHE A O 1
ATOM 850 N N . ASP A 1 105 ? 19.476 -8.699 -28.678 1.00 98.12 105 ASP A N 1
ATOM 851 C CA . ASP A 1 105 ? 19.318 -9.331 -29.986 1.00 98.12 105 ASP A CA 1
ATOM 852 C C . ASP A 1 105 ? 18.943 -8.273 -31.034 1.00 98.12 105 ASP A C 1
ATOM 854 O O . ASP A 1 105 ? 17.771 -8.027 -31.339 1.00 98.12 105 ASP A O 1
ATOM 858 N N . VAL A 1 106 ? 19.969 -7.588 -31.552 1.00 97.88 106 VAL A N 1
ATOM 859 C CA . VAL A 1 106 ? 19.826 -6.523 -32.561 1.00 97.88 106 VAL A CA 1
ATOM 860 C C . VAL A 1 106 ? 19.145 -7.057 -33.821 1.00 97.88 106 VAL A C 1
ATOM 862 O O . VAL A 1 106 ? 18.193 -6.443 -34.298 1.00 97.88 106 VAL A O 1
ATOM 865 N N . GLY A 1 107 ? 19.568 -8.224 -34.316 1.00 96.19 107 GLY A N 1
ATOM 866 C CA . GLY A 1 107 ? 19.015 -8.819 -35.534 1.00 96.19 107 GLY A CA 1
ATOM 867 C C . GLY A 1 107 ? 17.520 -9.104 -35.399 1.00 96.19 107 GLY A C 1
ATOM 868 O O . GLY A 1 107 ? 16.723 -8.660 -36.224 1.00 96.19 107 GLY A O 1
ATOM 869 N N . ARG A 1 108 ? 17.103 -9.759 -34.308 1.00 96.94 108 ARG A N 1
ATOM 870 C CA . ARG A 1 108 ? 15.680 -10.013 -34.039 1.00 96.94 108 ARG A CA 1
ATOM 871 C C . ARG A 1 108 ? 14.876 -8.730 -33.844 1.00 96.94 108 ARG A C 1
ATOM 873 O O . ARG A 1 108 ? 13.722 -8.676 -34.269 1.00 96.94 108 ARG A O 1
ATOM 880 N N . SER A 1 109 ? 15.466 -7.713 -33.215 1.00 97.75 109 SER A N 1
ATOM 881 C CA . SER A 1 109 ? 14.825 -6.403 -33.032 1.00 97.75 109 SER A CA 1
ATOM 882 C C . SER A 1 109 ? 14.511 -5.749 -34.371 1.00 97.75 109 SER A C 1
ATOM 884 O O . SER A 1 109 ? 13.383 -5.317 -34.587 1.00 97.75 109 SER A O 1
ATOM 886 N N . ILE A 1 110 ? 15.473 -5.760 -35.296 1.00 96.69 110 ILE A N 1
ATOM 887 C CA . ILE A 1 110 ? 15.331 -5.168 -36.627 1.00 96.69 110 ILE A CA 1
ATOM 888 C C . ILE A 1 110 ? 14.396 -5.990 -37.534 1.00 96.69 110 ILE A C 1
ATOM 890 O O . ILE A 1 110 ? 13.583 -5.421 -38.263 1.00 96.69 110 ILE A O 1
ATOM 894 N N . GLN A 1 111 ? 14.423 -7.322 -37.443 1.00 94.50 111 GLN A N 1
ATOM 895 C CA . GLN A 1 111 ? 13.533 -8.206 -38.214 1.00 94.50 111 GLN A CA 1
ATOM 896 C C . GLN A 1 111 ? 12.048 -8.056 -37.860 1.00 94.50 111 GLN A C 1
ATOM 898 O O . GLN A 1 111 ? 11.185 -8.387 -38.670 1.00 94.50 111 GLN A O 1
ATOM 903 N N . ARG A 1 112 ? 11.736 -7.591 -36.647 1.00 95.31 112 ARG A N 1
ATOM 904 C CA . ARG A 1 112 ? 10.358 -7.444 -36.150 1.00 95.31 112 ARG A CA 1
ATOM 905 C C . ARG A 1 112 ? 9.837 -6.011 -36.205 1.00 95.31 112 ARG A C 1
ATOM 907 O O . ARG A 1 112 ? 8.764 -5.736 -35.666 1.00 95.31 112 ARG A O 1
ATOM 914 N N . VAL A 1 113 ? 10.578 -5.113 -36.850 1.00 96.75 113 VAL A N 1
ATOM 915 C CA . VAL A 1 113 ? 10.159 -3.726 -37.034 1.00 96.75 113 VAL A CA 1
ATOM 916 C C . VAL A 1 113 ? 8.892 -3.664 -37.876 1.00 96.75 113 VAL A C 1
ATOM 918 O O . VAL A 1 113 ? 8.809 -4.199 -38.978 1.00 96.75 113 VAL A O 1
ATOM 921 N N . GLN A 1 114 ? 7.907 -2.956 -37.348 1.00 96.25 114 GLN A N 1
ATOM 922 C CA . GLN A 1 114 ? 6.717 -2.518 -38.042 1.00 96.25 114 GLN A CA 1
ATOM 923 C C . GLN A 1 114 ? 6.969 -1.122 -38.596 1.00 96.25 114 GLN A C 1
ATOM 925 O O . GLN A 1 114 ? 7.139 -0.144 -37.865 1.00 96.25 114 GLN A O 1
ATOM 930 N N . ASP A 1 115 ? 7.004 -1.066 -39.916 1.00 95.44 115 ASP A N 1
ATOM 931 C CA . ASP A 1 115 ? 7.414 0.102 -40.669 1.00 95.44 115 ASP A CA 1
ATOM 932 C C . ASP A 1 115 ? 6.416 1.269 -40.550 1.00 95.44 115 ASP A C 1
ATOM 934 O O . ASP A 1 115 ? 5.197 1.079 -40.614 1.00 95.44 115 ASP A O 1
ATOM 938 N N . GLY A 1 116 ? 6.931 2.487 -40.383 1.00 94.56 116 GLY A N 1
ATOM 939 C CA . GLY A 1 116 ? 6.149 3.711 -40.175 1.00 94.56 116 GLY A CA 1
ATOM 940 C C . GLY A 1 116 ? 5.503 3.825 -38.789 1.00 94.56 116 GLY A C 1
ATOM 941 O O . GLY A 1 116 ? 4.587 4.629 -38.611 1.00 94.56 116 GLY A O 1
ATOM 942 N N . ARG A 1 117 ? 5.932 3.011 -37.814 1.00 95.25 117 ARG A N 1
ATOM 943 C CA . ARG A 1 117 ? 5.414 3.031 -36.438 1.00 95.25 117 ARG A CA 1
ATOM 944 C C . ARG A 1 117 ? 6.485 3.415 -35.423 1.00 95.25 117 ARG A C 1
ATOM 946 O O . ARG A 1 117 ? 7.667 3.099 -35.571 1.00 95.25 117 ARG A O 1
ATOM 953 N N . GLN A 1 118 ? 6.029 4.068 -34.362 1.00 94.31 118 GLN A N 1
ATOM 954 C CA . GLN A 1 118 ? 6.815 4.296 -33.154 1.00 94.31 118 GLN A CA 1
ATOM 955 C C . GLN A 1 118 ? 6.771 3.062 -32.242 1.00 94.31 118 GLN A C 1
ATOM 957 O O . GLN A 1 118 ? 6.018 2.117 -32.487 1.00 94.31 118 GLN A O 1
ATOM 962 N N . MET A 1 119 ? 7.601 3.076 -31.203 1.00 91.81 119 MET A N 1
ATOM 963 C CA . MET A 1 119 ? 7.659 2.012 -30.205 1.00 91.81 119 MET A CA 1
ATOM 964 C C . MET A 1 119 ? 6.383 1.938 -29.350 1.00 91.81 119 MET A C 1
ATOM 966 O O . MET A 1 119 ? 5.825 2.962 -28.959 1.00 91.81 119 MET A O 1
ATOM 970 N N . ASP A 1 120 ? 5.968 0.720 -29.005 1.00 91.44 120 ASP A N 1
ATOM 971 C CA . ASP A 1 120 ? 4.916 0.436 -28.024 1.00 91.44 120 ASP A CA 1
ATOM 972 C C . ASP A 1 120 ? 5.265 -0.868 -27.297 1.00 91.44 120 ASP A C 1
ATOM 974 O O . ASP A 1 120 ? 5.232 -1.951 -27.886 1.00 91.44 120 ASP A O 1
ATOM 978 N N . TYR A 1 121 ? 5.613 -0.774 -26.010 1.00 87.06 121 TYR A N 1
ATOM 979 C CA . TYR A 1 121 ? 5.965 -1.958 -25.225 1.00 87.06 121 TYR A CA 1
ATOM 980 C C . TYR A 1 121 ? 4.779 -2.887 -24.996 1.00 87.06 121 TYR A C 1
ATOM 982 O O . TYR A 1 121 ? 4.934 -4.102 -25.092 1.00 87.06 121 TYR A O 1
ATOM 990 N N . ALA A 1 122 ? 3.603 -2.328 -24.698 1.00 89.19 122 ALA A N 1
ATOM 991 C CA . ALA A 1 122 ? 2.420 -3.117 -24.374 1.00 89.19 122 ALA A CA 1
ATOM 992 C C . ALA A 1 122 ? 1.976 -3.949 -25.584 1.00 89.19 122 ALA A C 1
ATOM 994 O O . ALA A 1 122 ? 1.574 -5.100 -25.429 1.00 89.19 122 ALA A O 1
ATOM 995 N N . ALA A 1 123 ? 2.124 -3.395 -26.790 1.00 91.94 123 ALA A N 1
ATOM 996 C CA . ALA A 1 123 ? 1.864 -4.099 -28.043 1.00 91.94 123 ALA A CA 1
ATOM 997 C C . ALA A 1 123 ? 3.074 -4.897 -28.581 1.00 91.94 123 ALA A C 1
ATOM 999 O O . ALA A 1 123 ? 2.954 -5.569 -29.609 1.00 91.94 123 ALA A O 1
ATOM 1000 N N . GLY A 1 124 ? 4.243 -4.825 -27.931 1.00 90.81 124 GLY A N 1
ATOM 1001 C CA . GLY A 1 124 ? 5.485 -5.454 -28.398 1.00 90.81 124 GLY A CA 1
ATOM 1002 C C . GLY A 1 124 ? 5.983 -4.921 -29.749 1.00 90.81 124 GLY A C 1
ATOM 1003 O O . GLY A 1 124 ? 6.659 -5.638 -30.491 1.00 90.81 124 GLY A O 1
ATOM 1004 N N . VAL A 1 125 ? 5.619 -3.684 -30.097 1.00 95.25 125 VAL A N 1
ATOM 1005 C CA . VAL A 1 125 ? 5.930 -3.044 -31.379 1.00 95.25 125 VAL A CA 1
ATOM 1006 C C . VAL A 1 125 ? 7.238 -2.280 -31.264 1.00 95.25 125 VAL A C 1
ATOM 1008 O O . VAL A 1 125 ? 7.395 -1.420 -30.400 1.00 95.25 125 VAL A O 1
ATOM 1011 N N . ASN A 1 126 ? 8.162 -2.582 -32.174 1.00 96.00 126 ASN A N 1
ATOM 1012 C CA . ASN A 1 126 ? 9.445 -1.901 -32.331 1.00 96.00 126 ASN A CA 1
ATOM 1013 C C . ASN A 1 126 ? 10.214 -1.708 -31.012 1.00 96.00 126 ASN A C 1
ATOM 1015 O O . ASN A 1 126 ? 10.742 -0.634 -30.726 1.00 96.00 126 ASN A O 1
ATOM 1019 N N . ILE A 1 127 ? 10.272 -2.760 -30.200 1.00 96.31 127 ILE A N 1
ATOM 1020 C CA . ILE A 1 127 ? 11.088 -2.817 -28.984 1.00 96.31 127 ILE A CA 1
ATOM 1021 C C . ILE A 1 127 ? 12.423 -3.507 -29.261 1.00 96.31 127 ILE A C 1
ATOM 1023 O O . ILE A 1 127 ? 12.537 -4.319 -30.184 1.00 96.31 127 ILE A O 1
ATOM 1027 N N . ILE A 1 128 ? 13.428 -3.221 -28.434 1.00 97.81 128 ILE A N 1
ATOM 1028 C CA . ILE A 1 128 ? 14.693 -3.953 -28.475 1.00 97.81 128 ILE A CA 1
ATOM 1029 C C . ILE A 1 128 ? 14.527 -5.254 -27.695 1.00 97.81 128 ILE A C 1
ATOM 1031 O O . ILE A 1 128 ? 14.194 -5.248 -26.511 1.00 97.81 128 ILE A O 1
ATOM 1035 N N . TYR A 1 129 ? 14.778 -6.384 -28.345 1.00 97.50 129 TYR A N 1
ATOM 1036 C CA . TYR A 1 129 ? 14.753 -7.682 -27.684 1.00 97.50 129 TYR A CA 1
ATOM 1037 C C . TYR A 1 129 ? 15.968 -7.799 -26.771 1.00 97.50 129 TYR A C 1
ATOM 1039 O O . TYR A 1 129 ? 17.109 -7.845 -27.234 1.00 97.50 129 TYR A O 1
ATOM 1047 N N . VAL A 1 130 ? 15.700 -7.841 -25.470 1.00 97.50 130 VAL A N 1
ATOM 1048 C CA . VAL A 1 130 ? 16.708 -7.960 -24.424 1.00 97.50 130 VAL A CA 1
ATOM 1049 C C . VAL A 1 130 ? 16.352 -9.107 -23.488 1.00 97.50 130 VAL A C 1
ATOM 1051 O O . VAL A 1 130 ? 15.189 -9.302 -23.137 1.00 97.50 130 VAL A O 1
ATOM 1054 N N . THR A 1 131 ? 17.365 -9.872 -23.104 1.00 97.62 131 THR A N 1
ATOM 1055 C CA . THR A 1 131 ? 17.292 -10.864 -22.029 1.00 97.62 131 THR A CA 1
ATOM 1056 C C . THR A 1 131 ? 18.332 -10.521 -20.976 1.00 97.62 131 THR A C 1
ATOM 1058 O O . THR A 1 131 ? 19.397 -9.994 -21.309 1.00 97.62 131 THR A O 1
ATOM 1061 N N . VAL A 1 132 ? 18.050 -10.849 -19.722 1.00 97.81 132 VAL A N 1
ATOM 1062 C CA . VAL A 1 132 ? 18.989 -10.695 -18.610 1.00 97.81 132 VAL A CA 1
ATOM 1063 C C . VAL A 1 132 ? 19.401 -12.072 -18.090 1.00 97.81 132 VAL A C 1
ATOM 1065 O O . VAL A 1 132 ? 18.672 -13.048 -18.267 1.00 97.81 132 VAL A O 1
ATOM 1068 N N . GLU A 1 133 ? 20.603 -12.174 -17.528 1.00 98.12 133 GLU A N 1
ATOM 1069 C CA . GLU A 1 133 ? 21.041 -13.373 -16.809 1.00 98.12 133 GLU A CA 1
ATOM 1070 C C . GLU A 1 133 ? 20.053 -13.698 -15.678 1.00 98.12 133 GLU A C 1
ATOM 1072 O O . GLU A 1 133 ? 19.700 -12.820 -14.891 1.00 98.12 133 GLU A O 1
ATOM 1077 N N . ALA A 1 134 ? 19.595 -14.951 -15.614 1.00 97.06 134 ALA A N 1
ATOM 1078 C CA . ALA A 1 134 ? 18.575 -15.372 -14.657 1.00 97.06 134 ALA A CA 1
ATOM 1079 C C . ALA A 1 134 ? 19.025 -15.119 -13.209 1.00 97.06 134 ALA A C 1
ATOM 1081 O O . ALA A 1 134 ? 20.150 -15.461 -12.845 1.00 97.06 134 ALA A O 1
ATOM 1082 N N . GLY A 1 135 ? 18.145 -14.529 -12.396 1.00 96.62 135 GLY A N 1
ATOM 1083 C CA . GLY A 1 135 ? 18.413 -14.222 -10.986 1.00 96.62 135 GLY A CA 1
ATOM 1084 C C . GLY A 1 135 ? 19.248 -12.959 -10.755 1.00 96.62 135 GLY A C 1
ATOM 1085 O O . GLY A 1 135 ? 19.369 -12.511 -9.620 1.00 96.62 135 GLY A O 1
ATOM 1086 N N . TYR A 1 136 ? 19.769 -12.316 -11.806 1.00 97.56 136 TYR A N 1
ATOM 1087 C CA . TYR A 1 136 ? 20.624 -11.138 -11.651 1.00 97.56 136 TYR A CA 1
ATOM 1088 C C . TYR A 1 136 ? 19.933 -9.983 -10.906 1.00 97.56 136 TYR A C 1
ATOM 1090 O O . TYR A 1 136 ? 20.543 -9.356 -10.040 1.00 97.56 136 TYR A O 1
ATOM 1098 N N . ILE A 1 137 ? 18.668 -9.686 -11.230 1.00 96.56 137 ILE A N 1
ATOM 1099 C CA . ILE A 1 137 ? 17.924 -8.590 -10.587 1.00 96.56 137 ILE A CA 1
ATOM 1100 C C . ILE A 1 137 ? 17.644 -8.902 -9.115 1.00 96.56 137 ILE A C 1
ATOM 1102 O O . ILE A 1 137 ? 17.762 -8.020 -8.263 1.00 96.56 137 ILE A O 1
ATOM 1106 N N . GLU A 1 138 ? 17.316 -10.155 -8.813 1.00 95.88 138 GLU A N 1
ATOM 1107 C CA . GLU A 1 138 ? 17.128 -10.632 -7.448 1.00 95.88 138 GLU A CA 1
ATOM 1108 C C . GLU A 1 138 ? 18.418 -10.499 -6.632 1.00 95.88 138 GLU A C 1
ATOM 1110 O O . GLU A 1 138 ? 18.413 -9.845 -5.587 1.00 95.88 138 GLU A O 1
ATOM 1115 N N . ASP A 1 139 ? 19.533 -11.027 -7.141 1.00 96.19 139 ASP A N 1
ATOM 1116 C CA . ASP A 1 139 ? 20.843 -10.950 -6.494 1.00 96.19 139 ASP A CA 1
ATOM 1117 C C . ASP A 1 139 ? 21.293 -9.501 -6.290 1.00 96.19 139 ASP A C 1
ATOM 1119 O O . ASP A 1 139 ? 21.832 -9.154 -5.236 1.00 96.19 139 ASP A O 1
ATOM 1123 N N . LEU A 1 140 ? 21.060 -8.630 -7.274 1.00 94.81 140 LEU A N 1
ATOM 1124 C CA . LEU A 1 140 ? 21.398 -7.212 -7.184 1.00 94.81 140 LEU A CA 1
ATOM 1125 C C . LEU A 1 140 ? 20.670 -6.532 -6.014 1.00 94.81 140 LEU A C 1
ATOM 1127 O O . LEU A 1 140 ? 21.271 -5.729 -5.302 1.00 94.81 140 LEU A O 1
ATOM 1131 N N . ILE A 1 141 ? 19.390 -6.853 -5.816 1.00 93.44 141 ILE A N 1
ATOM 1132 C CA . ILE A 1 141 ? 18.561 -6.264 -4.760 1.00 93.44 141 ILE A CA 1
ATOM 1133 C C . ILE A 1 141 ? 18.886 -6.886 -3.401 1.00 93.44 141 ILE A C 1
ATOM 1135 O O . ILE A 1 141 ? 19.093 -6.148 -2.440 1.00 93.44 141 ILE A O 1
ATOM 1139 N N . LYS A 1 142 ? 18.986 -8.219 -3.313 1.00 93.25 142 LYS A N 1
ATOM 1140 C CA . LYS A 1 142 ? 19.287 -8.937 -2.062 1.00 93.25 142 LYS A CA 1
ATOM 1141 C C . LYS A 1 142 ? 20.655 -8.582 -1.483 1.00 93.25 142 LYS A C 1
ATOM 1143 O O . LYS A 1 142 ? 20.823 -8.584 -0.267 1.00 93.25 142 LYS A O 1
ATOM 1148 N N . ASN A 1 143 ? 21.625 -8.266 -2.340 1.00 92.69 143 ASN A N 1
ATOM 1149 C CA . ASN A 1 143 ? 22.965 -7.873 -1.913 1.00 92.69 143 ASN A CA 1
ATOM 1150 C C . ASN A 1 143 ? 23.098 -6.367 -1.601 1.00 92.69 143 ASN A C 1
ATOM 1152 O O . ASN A 1 143 ? 24.149 -5.944 -1.106 1.00 92.69 143 ASN A O 1
ATOM 1156 N N . ASP A 1 144 ? 22.077 -5.534 -1.856 1.00 89.75 144 ASP A N 1
ATOM 1157 C CA . ASP A 1 144 ? 22.125 -4.125 -1.454 1.00 89.75 144 ASP A CA 1
ATOM 1158 C C . ASP A 1 144 ? 21.849 -3.989 0.048 1.00 89.75 144 ASP A C 1
ATOM 1160 O O . ASP A 1 144 ? 20.745 -4.192 0.543 1.00 89.75 144 ASP A O 1
ATOM 1164 N N . LYS A 1 145 ? 22.874 -3.568 0.789 1.00 85.00 145 LYS A N 1
ATOM 1165 C CA . LYS A 1 145 ? 22.832 -3.420 2.252 1.00 85.00 145 LYS A CA 1
ATOM 1166 C C . LYS A 1 145 ? 21.790 -2.429 2.796 1.00 85.00 145 LYS A C 1
ATOM 1168 O O . LYS A 1 145 ? 21.627 -2.355 4.012 1.00 85.00 145 LYS A O 1
ATOM 1173 N N . TYR A 1 146 ? 21.177 -1.597 1.952 1.00 81.81 146 TYR A N 1
ATOM 1174 C CA . TYR A 1 146 ? 20.179 -0.608 2.369 1.00 81.81 146 TYR A CA 1
ATOM 1175 C C . TYR A 1 146 ? 18.747 -1.078 2.119 1.00 81.81 146 TYR A C 1
ATOM 1177 O O . TYR A 1 146 ? 17.830 -0.577 2.772 1.00 81.81 146 TYR A O 1
ATOM 1185 N N . ILE A 1 147 ? 18.548 -2.031 1.208 1.00 84.50 147 ILE A N 1
ATOM 1186 C CA . ILE A 1 147 ? 17.241 -2.625 0.952 1.00 84.50 147 ILE A CA 1
ATOM 1187 C C . ILE A 1 147 ? 17.027 -3.729 1.993 1.00 84.50 147 ILE A C 1
ATOM 1189 O O . ILE A 1 147 ? 17.536 -4.836 1.879 1.00 84.50 147 ILE A O 1
ATOM 1193 N N . LYS A 1 148 ? 16.287 -3.404 3.059 1.00 76.31 148 LYS A N 1
ATOM 1194 C CA . LYS A 1 148 ? 16.040 -4.324 4.186 1.00 76.31 148 LYS A CA 1
ATOM 1195 C C . LYS A 1 148 ? 15.029 -5.439 3.880 1.00 76.31 148 LYS A C 1
ATOM 1197 O O . LYS A 1 148 ? 14.885 -6.353 4.682 1.00 76.31 148 LYS A O 1
ATOM 1202 N N . PHE A 1 149 ? 14.298 -5.338 2.775 1.00 78.44 149 PHE A N 1
ATOM 1203 C CA . PHE A 1 149 ? 13.204 -6.240 2.425 1.00 78.44 149 PHE A CA 1
ATOM 1204 C C . PHE A 1 149 ? 13.521 -6.983 1.137 1.00 78.44 149 PHE A C 1
ATOM 1206 O O . PHE A 1 149 ? 14.053 -6.377 0.214 1.00 78.44 149 PHE A O 1
ATOM 1213 N N . THR A 1 150 ? 13.209 -8.276 1.069 1.00 80.44 150 THR A N 1
ATOM 1214 C CA . THR A 1 150 ? 13.600 -9.121 -0.075 1.00 80.44 150 THR A CA 1
ATOM 1215 C C . THR A 1 150 ? 12.469 -9.997 -0.608 1.00 80.44 150 THR A C 1
ATOM 1217 O O . THR A 1 150 ? 12.696 -10.833 -1.475 1.00 80.44 150 THR A O 1
ATOM 1220 N N . GLU A 1 151 ? 11.240 -9.809 -0.132 1.00 87.94 151 GLU A N 1
ATOM 1221 C CA . GLU A 1 151 ? 10.091 -10.609 -0.568 1.00 87.94 151 GLU A CA 1
ATOM 1222 C C . GLU A 1 151 ? 9.343 -9.861 -1.678 1.00 87.94 151 GLU A C 1
ATOM 1224 O O . GLU A 1 151 ? 8.246 -9.326 -1.507 1.00 87.94 151 GLU A O 1
ATOM 1229 N N . PHE A 1 152 ? 10.000 -9.773 -2.834 1.00 91.75 152 PHE A N 1
ATOM 1230 C CA . PHE A 1 152 ? 9.418 -9.215 -4.049 1.00 91.75 152 PHE A CA 1
ATOM 1231 C C . PHE A 1 152 ? 9.037 -10.326 -5.027 1.00 91.75 152 PHE A C 1
ATOM 1233 O O . PHE A 1 152 ? 9.681 -11.372 -5.105 1.00 91.75 152 PHE A O 1
ATOM 1240 N N . ASN A 1 153 ? 8.055 -10.046 -5.875 1.00 93.50 153 ASN A N 1
ATOM 1241 C CA . ASN A 1 153 ? 7.835 -10.756 -7.121 1.00 93.50 153 ASN A CA 1
ATOM 1242 C C . ASN A 1 153 ? 8.947 -10.379 -8.116 1.00 93.50 153 ASN A C 1
ATOM 1244 O O . ASN A 1 153 ? 8.793 -9.484 -8.956 1.00 93.50 153 ASN A O 1
ATOM 1248 N N . TYR A 1 154 ? 10.095 -11.046 -7.980 1.00 94.19 154 TYR A N 1
ATOM 1249 C CA . TYR A 1 154 ? 11.288 -10.777 -8.780 1.00 94.19 154 TYR A CA 1
ATOM 1250 C C . TYR A 1 154 ? 11.066 -11.006 -10.277 1.00 94.19 154 TYR A C 1
ATOM 1252 O O . TYR A 1 154 ? 11.597 -10.240 -11.074 1.00 94.19 154 TYR A O 1
ATOM 1260 N N . ASP A 1 155 ? 10.212 -11.954 -10.668 1.00 95.00 155 ASP A N 1
ATOM 1261 C CA . ASP A 1 155 ? 9.856 -12.180 -12.074 1.00 95.00 155 ASP A CA 1
ATOM 1262 C C . ASP A 1 155 ? 9.153 -10.965 -12.695 1.00 95.00 155 ASP A C 1
ATOM 1264 O O . ASP A 1 155 ? 9.425 -10.577 -13.836 1.00 95.00 155 ASP A O 1
ATOM 1268 N N . ALA A 1 156 ? 8.211 -10.360 -11.966 1.00 95.44 156 ALA A N 1
ATOM 1269 C CA . ALA A 1 156 ? 7.509 -9.164 -12.419 1.00 95.44 156 ALA A CA 1
ATOM 1270 C C . ALA A 1 156 ? 8.437 -7.941 -12.428 1.00 95.44 156 ALA A C 1
ATOM 1272 O O . ALA A 1 156 ? 8.419 -7.164 -13.387 1.00 95.44 156 ALA A O 1
ATOM 1273 N N . LEU A 1 157 ? 9.282 -7.801 -11.403 1.00 95.81 157 LEU A N 1
ATOM 1274 C CA . LEU A 1 157 ? 10.257 -6.719 -11.315 1.00 95.81 157 LEU A CA 1
ATOM 1275 C C . LEU A 1 157 ? 11.302 -6.807 -12.434 1.00 95.81 157 LEU A C 1
ATOM 1277 O O . LEU A 1 157 ? 11.579 -5.808 -13.093 1.00 95.81 157 LEU A O 1
ATOM 1281 N N . GLU A 1 158 ? 11.836 -7.997 -12.708 1.00 96.62 158 GLU A N 1
ATOM 1282 C CA . GLU A 1 158 ? 12.783 -8.242 -13.796 1.00 96.62 158 GLU A CA 1
ATOM 1283 C C . GLU A 1 158 ? 12.182 -7.857 -15.152 1.00 96.62 158 GLU A C 1
ATOM 1285 O O . GLU A 1 158 ? 12.824 -7.151 -15.931 1.00 96.62 158 GLU A O 1
ATOM 1290 N N . LYS A 1 159 ? 10.926 -8.238 -15.419 1.00 96.12 159 LYS A N 1
ATOM 1291 C CA . LYS A 1 159 ? 10.211 -7.830 -16.640 1.00 96.12 159 LYS A CA 1
ATOM 1292 C C . LYS A 1 159 ? 10.086 -6.313 -16.758 1.00 96.12 159 LYS A C 1
ATOM 1294 O O . LYS A 1 159 ? 10.284 -5.779 -17.850 1.00 96.12 159 LYS A O 1
ATOM 1299 N N . GLU A 1 160 ? 9.802 -5.615 -15.660 1.00 96.56 160 GLU A N 1
ATOM 1300 C CA . GLU A 1 160 ? 9.736 -4.151 -15.663 1.00 96.56 160 GLU A CA 1
ATOM 1301 C C . GLU A 1 160 ? 11.124 -3.528 -15.900 1.00 96.56 160 GLU A C 1
ATOM 1303 O O . GLU A 1 160 ? 11.249 -2.580 -16.673 1.00 96.56 160 GLU A O 1
ATOM 1308 N N . VAL A 1 161 ? 12.203 -4.092 -15.347 1.00 96.44 161 VAL A N 1
ATOM 1309 C CA . VAL A 1 161 ? 13.573 -3.648 -15.667 1.00 96.44 161 VAL A CA 1
ATOM 1310 C C . VAL A 1 161 ? 13.882 -3.867 -17.151 1.00 96.44 161 VAL A C 1
ATOM 1312 O O . VAL A 1 161 ? 14.285 -2.927 -17.838 1.00 96.44 161 VAL A O 1
ATOM 1315 N N . ILE A 1 162 ? 13.642 -5.074 -17.675 1.00 96.38 162 ILE A N 1
ATOM 1316 C CA . ILE A 1 162 ? 13.818 -5.439 -19.092 1.00 96.38 162 ILE A CA 1
ATOM 1317 C C . ILE A 1 162 ? 13.055 -4.471 -19.994 1.00 96.38 162 ILE A C 1
ATOM 1319 O O . ILE A 1 162 ? 13.593 -4.036 -21.010 1.00 96.38 162 ILE A O 1
ATOM 1323 N N . LYS A 1 163 ? 11.831 -4.087 -19.624 1.00 95.50 163 LYS A N 1
ATOM 1324 C CA . LYS A 1 163 ? 11.044 -3.082 -20.343 1.00 95.50 163 LYS A CA 1
ATOM 1325 C C . LYS A 1 163 ? 11.789 -1.765 -20.489 1.00 95.50 163 LYS A C 1
ATOM 1327 O O . LYS A 1 163 ? 11.974 -1.305 -21.614 1.00 95.50 163 LYS A O 1
ATOM 1332 N N . TYR A 1 164 ? 12.272 -1.172 -19.401 1.00 95.50 164 TYR A N 1
ATOM 1333 C CA . TYR A 1 164 ? 13.010 0.090 -19.490 1.00 95.50 164 TYR A CA 1
ATOM 1334 C C . TYR A 1 164 ? 14.359 -0.065 -20.218 1.00 95.50 164 TYR A C 1
ATOM 1336 O O . TYR A 1 164 ? 14.752 0.812 -20.993 1.00 95.50 164 TYR A O 1
ATOM 1344 N N . VAL A 1 165 ? 15.044 -1.198 -20.042 1.00 96.00 165 VAL A N 1
ATOM 1345 C CA . VAL A 1 165 ? 16.291 -1.512 -20.761 1.00 96.00 165 VAL A CA 1
ATOM 1346 C C . VAL A 1 165 ? 16.050 -1.694 -22.263 1.00 96.00 165 VAL A C 1
ATOM 1348 O O . VAL A 1 165 ? 16.874 -1.254 -23.063 1.00 96.00 165 VAL A O 1
ATOM 1351 N N . SER A 1 166 ? 14.905 -2.250 -22.672 1.00 96.25 166 SER A N 1
ATOM 1352 C CA . SER A 1 166 ? 14.513 -2.399 -24.085 1.00 96.25 166 SER A CA 1
ATOM 1353 C C . SER A 1 166 ? 14.352 -1.062 -24.812 1.00 96.25 166 SER A C 1
ATOM 1355 O O . SER A 1 166 ? 14.316 -1.010 -26.040 1.00 96.25 166 SER A O 1
ATOM 1357 N N . PHE A 1 167 ? 14.294 0.029 -24.051 1.00 94.62 167 PHE A N 1
ATOM 1358 C CA . PHE A 1 167 ? 14.283 1.389 -24.558 1.00 94.62 167 PHE A CA 1
ATOM 1359 C C . PHE A 1 167 ? 15.639 2.086 -24.459 1.00 94.62 167 PHE A C 1
ATOM 1361 O O . PHE A 1 167 ? 15.804 3.158 -25.025 1.00 94.62 167 PHE A O 1
ATOM 1368 N N . LEU A 1 168 ? 16.642 1.486 -23.814 1.00 94.88 168 LEU A N 1
ATOM 1369 C CA . LEU A 1 168 ? 17.940 2.111 -23.533 1.00 94.88 168 LEU A CA 1
ATOM 1370 C C . LEU A 1 168 ? 17.817 3.366 -22.656 1.00 94.88 168 LEU A C 1
ATOM 1372 O O . LEU A 1 168 ? 18.572 4.331 -22.817 1.00 94.88 168 LEU A O 1
ATOM 1376 N N . PHE A 1 169 ? 16.880 3.370 -21.705 1.00 92.94 169 PHE A N 1
ATOM 1377 C CA . PHE A 1 169 ? 16.846 4.417 -20.690 1.00 92.94 169 PHE A CA 1
ATOM 1378 C C . PHE A 1 169 ? 18.108 4.371 -19.832 1.00 92.94 169 PHE A C 1
ATOM 1380 O O . PHE A 1 169 ? 18.492 3.321 -19.321 1.00 92.94 169 PHE A O 1
ATOM 1387 N N . LYS A 1 170 ? 18.763 5.525 -19.682 1.00 86.88 170 LYS A N 1
ATOM 1388 C CA . LYS A 1 170 ? 19.982 5.651 -18.871 1.00 86.88 170 LYS A CA 1
ATOM 1389 C C . LYS A 1 170 ? 19.680 5.601 -17.373 1.00 86.88 170 LYS A C 1
ATOM 1391 O O . LYS A 1 170 ? 20.416 4.973 -16.619 1.00 86.88 170 LYS A O 1
ATOM 1396 N N . GLU A 1 171 ? 18.586 6.251 -16.982 1.00 89.94 171 GLU A N 1
ATOM 1397 C CA . GLU A 1 171 ? 18.058 6.266 -15.621 1.00 89.94 171 GLU A CA 1
ATOM 1398 C C . GLU A 1 171 ? 16.677 5.617 -15.633 1.00 89.94 171 GLU A C 1
ATOM 1400 O O . GLU A 1 171 ? 15.773 6.074 -16.333 1.00 89.94 171 GLU A O 1
ATOM 1405 N N . ILE A 1 172 ? 16.544 4.521 -14.894 1.00 92.94 172 ILE A N 1
ATOM 1406 C CA . ILE A 1 172 ? 15.316 3.735 -14.801 1.00 92.94 172 ILE A CA 1
ATOM 1407 C C . ILE A 1 172 ? 14.688 4.021 -13.445 1.00 92.94 172 ILE A C 1
ATOM 1409 O O . ILE A 1 172 ? 15.352 3.828 -12.437 1.00 92.94 172 ILE A O 1
ATOM 1413 N N . TYR A 1 173 ? 13.430 4.450 -13.397 1.00 94.56 173 TYR A N 1
ATOM 1414 C CA . TYR A 1 173 ? 12.719 4.688 -12.138 1.00 94.56 173 TYR A CA 1
ATOM 1415 C C . TYR A 1 173 ? 11.642 3.628 -11.960 1.00 94.56 173 TYR A C 1
ATOM 1417 O O . TYR A 1 173 ? 10.733 3.532 -12.783 1.00 94.56 173 TYR A O 1
ATOM 1425 N N . ILE A 1 174 ? 11.747 2.834 -10.898 1.00 94.81 174 ILE A N 1
ATOM 1426 C CA . ILE A 1 174 ? 10.792 1.771 -10.590 1.00 94.81 174 ILE A CA 1
ATOM 1427 C C . ILE A 1 174 ? 10.325 1.927 -9.150 1.00 94.81 174 ILE A C 1
ATOM 1429 O O . ILE A 1 174 ? 11.136 1.983 -8.232 1.00 94.81 174 ILE A O 1
ATOM 1433 N N . ASP A 1 175 ? 9.012 1.956 -8.945 1.00 92.50 175 ASP A N 1
ATOM 1434 C CA . ASP A 1 175 ? 8.443 1.825 -7.609 1.00 92.50 175 ASP A CA 1
ATOM 1435 C C . ASP A 1 175 ? 8.394 0.351 -7.216 1.00 92.50 175 ASP A C 1
ATOM 1437 O O . ASP A 1 175 ? 7.517 -0.389 -7.662 1.00 92.50 175 ASP A O 1
ATOM 1441 N N . ILE A 1 176 ? 9.345 -0.068 -6.379 1.00 91.94 176 ILE A N 1
ATOM 1442 C CA . ILE A 1 176 ? 9.458 -1.467 -5.953 1.00 91.94 176 ILE A CA 1
ATOM 1443 C C . ILE A 1 176 ? 8.329 -1.897 -5.028 1.00 91.94 176 ILE A C 1
ATOM 1445 O O . ILE A 1 176 ? 8.102 -3.096 -4.897 1.00 91.94 176 ILE A O 1
ATOM 1449 N N . GLY A 1 177 ? 7.588 -0.943 -4.449 1.00 89.31 177 GLY A N 1
ATOM 1450 C CA . GLY A 1 177 ? 6.391 -1.251 -3.679 1.00 89.31 177 GLY A CA 1
ATOM 1451 C C . GLY A 1 177 ? 5.434 -2.119 -4.491 1.00 89.31 177 GLY A C 1
ATOM 1452 O O . GLY A 1 177 ? 5.016 -3.173 -4.034 1.00 89.31 177 GLY A O 1
ATOM 1453 N N . GLN A 1 178 ? 5.185 -1.771 -5.757 1.00 91.25 178 GLN A N 1
ATOM 1454 C CA . GLN A 1 178 ? 4.243 -2.490 -6.630 1.00 91.25 178 GLN A CA 1
ATOM 1455 C C . GLN A 1 178 ? 4.562 -3.980 -6.844 1.00 91.25 178 GLN A C 1
ATOM 1457 O O . GLN A 1 178 ? 3.715 -4.711 -7.349 1.00 91.25 178 GLN A O 1
ATOM 1462 N N . PHE A 1 179 ? 5.770 -4.414 -6.488 1.00 93.06 179 PHE A N 1
ATOM 1463 C CA . PHE A 1 179 ? 6.243 -5.782 -6.656 1.00 93.06 179 PHE A CA 1
ATOM 1464 C C . PHE A 1 179 ? 6.350 -6.531 -5.329 1.00 93.06 179 PHE A C 1
ATOM 1466 O O . PHE A 1 179 ? 6.861 -7.643 -5.320 1.00 93.06 179 PHE A O 1
ATOM 1473 N N . ILE A 1 180 ? 5.916 -5.951 -4.211 1.00 89.94 180 ILE A N 1
ATOM 1474 C CA . ILE A 1 180 ? 5.887 -6.639 -2.919 1.00 89.94 180 ILE A CA 1
ATOM 1475 C C . ILE A 1 180 ? 4.825 -7.738 -2.953 1.00 89.94 180 ILE A C 1
ATOM 1477 O O . ILE A 1 180 ? 3.703 -7.504 -3.404 1.00 89.94 180 ILE A O 1
ATOM 1481 N N . ASP A 1 181 ? 5.178 -8.932 -2.475 1.00 86.75 181 ASP A N 1
ATOM 1482 C CA . ASP A 1 181 ? 4.209 -10.014 -2.319 1.00 86.75 181 ASP A CA 1
ATOM 1483 C C . ASP A 1 181 ? 3.249 -9.693 -1.159 1.00 86.75 181 ASP A C 1
ATOM 1485 O O . ASP A 1 181 ? 3.637 -9.612 0.012 1.00 86.75 181 ASP A O 1
ATOM 1489 N N . GLU A 1 182 ? 1.974 -9.475 -1.485 1.00 82.19 182 GLU A N 1
ATOM 1490 C CA . GLU A 1 182 ? 0.936 -9.174 -0.496 1.00 82.19 182 GLU A CA 1
ATOM 1491 C C . GLU A 1 182 ? 0.695 -10.337 0.472 1.00 82.19 182 GLU A C 1
ATOM 1493 O O . GLU A 1 182 ? 0.371 -10.099 1.636 1.00 82.19 182 GLU A O 1
ATOM 1498 N N . SER A 1 183 ? 0.898 -11.581 0.027 1.00 85.44 183 SER A N 1
ATOM 1499 C CA . SER A 1 183 ? 0.723 -12.766 0.875 1.00 85.44 183 SER A CA 1
ATOM 1500 C C . SER A 1 183 ? 1.811 -12.806 1.941 1.00 85.44 183 SER A C 1
ATOM 1502 O O . SER A 1 183 ? 1.521 -12.931 3.129 1.00 85.44 183 SER A O 1
ATOM 1504 N N . ALA A 1 184 ? 3.061 -12.583 1.527 1.00 84.69 184 ALA A N 1
ATOM 1505 C CA . ALA A 1 184 ? 4.192 -12.479 2.444 1.00 84.69 184 ALA A CA 1
ATOM 1506 C C . ALA A 1 184 ? 4.027 -11.291 3.412 1.00 84.69 184 ALA A C 1
ATOM 1508 O O . ALA A 1 184 ? 4.348 -11.375 4.597 1.00 84.69 184 ALA A O 1
ATOM 1509 N N . SER A 1 185 ? 3.407 -10.201 2.947 1.00 81.19 185 SER A N 1
ATOM 1510 C CA . SER A 1 185 ? 3.131 -9.020 3.771 1.00 81.19 185 SER A CA 1
ATOM 1511 C C . SER A 1 185 ? 2.187 -9.292 4.948 1.00 81.19 185 SER A C 1
ATOM 1513 O O . SER A 1 185 ? 2.349 -8.669 5.995 1.00 81.19 185 SER A O 1
ATOM 1515 N N . GLN A 1 186 ? 1.215 -10.202 4.818 1.00 88.44 186 GLN A N 1
ATOM 1516 C CA . GLN A 1 186 ? 0.321 -10.573 5.929 1.00 88.44 186 GLN A CA 1
ATOM 1517 C C . GLN A 1 186 ? 1.045 -11.358 7.031 1.00 88.44 186 GLN A C 1
ATOM 1519 O O . GLN A 1 186 ? 0.649 -11.304 8.196 1.00 88.44 186 GLN A O 1
ATOM 1524 N N . GLU A 1 187 ? 2.119 -12.061 6.676 1.00 89.69 187 GLU A N 1
ATOM 1525 C CA . GLU A 1 187 ? 2.924 -12.858 7.603 1.00 89.69 187 GLU A CA 1
ATOM 1526 C C . GLU A 1 187 ? 4.109 -12.067 8.177 1.00 89.69 187 GLU A C 1
ATOM 1528 O O . GLU A 1 187 ? 4.610 -12.389 9.259 1.00 89.69 187 GLU A O 1
ATOM 1533 N N . ASN A 1 188 ? 4.523 -10.990 7.502 1.00 91.31 188 ASN A N 1
ATOM 1534 C CA . ASN A 1 188 ? 5.640 -10.158 7.923 1.00 91.31 188 ASN A CA 1
ATOM 1535 C C . ASN A 1 188 ? 5.288 -9.291 9.142 1.00 91.31 188 ASN A C 1
ATOM 1537 O O . ASN A 1 188 ? 4.734 -8.193 9.035 1.00 91.31 188 ASN A O 1
ATOM 1541 N N . TYR A 1 189 ? 5.640 -9.796 10.320 1.00 93.50 189 TYR A N 1
ATOM 1542 C CA . TYR A 1 189 ? 5.515 -9.094 11.591 1.00 93.50 189 TYR A CA 1
ATOM 1543 C C . TYR A 1 189 ? 6.450 -7.880 11.659 1.00 93.50 189 TYR A C 1
ATOM 1545 O O . TYR A 1 189 ? 7.662 -8.000 11.482 1.00 93.50 189 TYR A O 1
ATOM 1553 N N . LEU A 1 190 ? 5.894 -6.715 11.996 1.00 91.38 190 LEU A N 1
ATOM 1554 C CA . LEU A 1 190 ? 6.655 -5.473 12.129 1.00 91.38 190 LEU A CA 1
ATOM 1555 C C . LEU A 1 190 ? 6.969 -5.164 13.589 1.00 91.38 190 LEU A C 1
ATOM 1557 O O . LEU A 1 190 ? 8.131 -5.063 13.974 1.00 91.38 190 LEU A O 1
ATOM 1561 N N . HIS A 1 191 ? 5.934 -4.994 14.409 1.00 91.56 191 HIS A N 1
ATOM 1562 C CA . HIS A 1 191 ? 6.074 -4.775 15.846 1.00 91.56 191 HIS A CA 1
ATOM 1563 C C . HIS A 1 191 ? 4.738 -4.992 16.562 1.00 91.56 191 HIS A C 1
ATOM 1565 O O . HIS A 1 191 ? 3.705 -5.215 15.928 1.00 91.56 191 HIS A O 1
ATOM 1571 N N . GLN A 1 192 ? 4.757 -4.900 17.892 1.00 94.12 192 GLN A N 1
ATOM 1572 C CA . GLN A 1 192 ? 3.557 -4.999 18.709 1.00 94.12 192 GLN A CA 1
ATOM 1573 C C . GLN A 1 192 ? 3.548 -4.010 19.867 1.00 94.12 192 GLN A C 1
ATOM 1575 O O . GLN A 1 192 ? 4.597 -3.615 20.380 1.00 94.12 192 GLN A O 1
ATOM 1580 N N . VAL A 1 193 ? 2.343 -3.697 20.325 1.00 90.88 193 VAL A N 1
ATOM 1581 C CA . VAL A 1 193 ? 2.066 -2.956 21.551 1.00 90.88 193 VAL A CA 1
ATOM 1582 C C . VAL A 1 193 ? 1.303 -3.860 22.503 1.00 90.88 193 VAL A C 1
ATOM 1584 O O . VAL A 1 193 ? 0.405 -4.594 22.096 1.00 90.88 193 VAL A O 1
ATOM 1587 N N . LYS A 1 194 ? 1.659 -3.799 23.785 1.00 92.19 194 LYS A N 1
ATOM 1588 C CA . LYS A 1 194 ? 1.003 -4.565 24.843 1.00 92.19 194 LYS A CA 1
ATOM 1589 C C . LYS A 1 194 ? 0.310 -3.623 25.811 1.00 92.19 194 LYS A C 1
ATOM 1591 O O . LYS A 1 194 ? 0.881 -2.605 26.197 1.00 92.19 194 LYS A O 1
ATOM 1596 N N . ILE A 1 195 ? -0.908 -3.972 26.204 1.00 89.38 195 ILE A N 1
ATOM 1597 C CA . ILE A 1 195 ? -1.699 -3.230 27.183 1.00 89.38 195 ILE A CA 1
ATOM 1598 C C . ILE A 1 195 ? -2.132 -4.202 28.270 1.00 89.38 195 ILE A C 1
ATOM 1600 O O . ILE A 1 195 ? -2.772 -5.211 27.979 1.00 89.38 195 ILE A O 1
ATOM 1604 N N . ASN A 1 196 ? -1.800 -3.892 29.523 1.00 89.56 196 ASN A N 1
ATOM 1605 C CA . ASN A 1 196 ? -2.299 -4.648 30.665 1.00 89.56 196 ASN A CA 1
ATOM 1606 C C . ASN A 1 196 ? -3.819 -4.544 30.691 1.00 89.56 196 ASN A C 1
ATOM 1608 O O . ASN A 1 196 ? -4.363 -3.451 30.803 1.00 89.56 196 ASN A O 1
ATOM 1612 N N . TYR A 1 197 ? -4.501 -5.677 30.576 1.00 90.88 197 TYR A N 1
ATOM 1613 C CA . TYR A 1 197 ? -5.951 -5.701 30.579 1.00 90.88 197 TYR A CA 1
ATOM 1614 C C . TYR A 1 197 ? -6.426 -7.023 31.183 1.00 90.88 197 TYR A C 1
ATOM 1616 O O . TYR A 1 197 ? -6.345 -8.061 30.523 1.00 90.88 197 TYR A O 1
ATOM 1624 N N . PRO A 1 198 ? -6.904 -7.012 32.443 1.00 91.25 198 PRO A N 1
ATOM 1625 C CA . PRO A 1 198 ? -7.272 -8.233 33.155 1.00 91.25 198 PRO A CA 1
ATOM 1626 C C . PRO A 1 198 ? -8.248 -9.130 32.385 1.00 91.25 198 PRO A C 1
ATOM 1628 O O . PRO A 1 198 ? -8.121 -10.352 32.456 1.00 91.25 198 PRO A O 1
ATOM 1631 N N . ASP A 1 199 ? -9.152 -8.531 31.603 1.00 92.56 199 ASP A N 1
ATOM 1632 C CA . ASP A 1 199 ? -10.174 -9.234 30.820 1.00 92.56 199 ASP A CA 1
ATOM 1633 C C . ASP A 1 199 ? -9.773 -9.502 29.352 1.00 92.56 199 ASP A C 1
ATOM 1635 O O . ASP A 1 199 ? -10.617 -9.795 28.508 1.00 92.56 199 ASP A O 1
ATOM 1639 N N . ALA A 1 200 ? -8.476 -9.433 29.013 1.00 93.00 200 ALA A N 1
ATOM 1640 C CA . ALA A 1 200 ? -7.994 -9.570 27.631 1.00 93.00 200 ALA A CA 1
ATOM 1641 C C . ALA A 1 200 ? -8.478 -10.835 26.920 1.00 93.00 200 ALA A C 1
ATOM 1643 O O . ALA A 1 200 ? -8.860 -10.774 25.755 1.00 93.00 200 ALA A O 1
ATOM 1644 N N . SER A 1 201 ? -8.485 -11.975 27.614 1.00 93.75 201 SER A N 1
ATOM 1645 C CA . SER A 1 201 ? -8.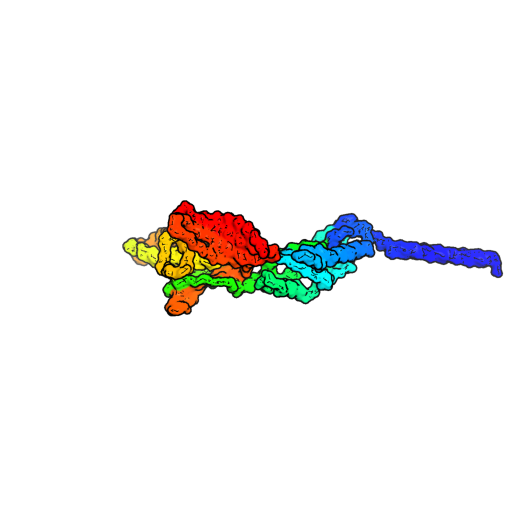926 -13.247 27.031 1.00 93.75 201 SER A CA 1
ATOM 1646 C C . SER A 1 201 ? -10.402 -13.213 26.627 1.00 93.75 201 SER A C 1
ATOM 1648 O O . SER A 1 201 ? -10.756 -13.605 25.512 1.00 93.75 201 SER A O 1
ATOM 1650 N N . HIS A 1 202 ? -11.261 -12.702 27.513 1.00 93.81 202 HIS A N 1
ATOM 1651 C CA . HIS A 1 202 ? -12.693 -12.611 27.264 1.00 93.81 202 HIS A CA 1
ATOM 1652 C C . HIS A 1 202 ? -12.999 -11.571 26.179 1.00 93.81 202 HIS A C 1
ATOM 1654 O O . HIS A 1 202 ? -13.724 -11.881 25.235 1.00 93.81 202 HIS A O 1
ATOM 1660 N N . PHE A 1 203 ? -12.364 -10.395 26.235 1.00 93.56 203 PHE A N 1
ATOM 1661 C CA . PHE A 1 203 ? -12.484 -9.376 25.192 1.00 93.56 203 PHE A CA 1
ATOM 1662 C C . PHE A 1 203 ? -12.089 -9.904 23.813 1.00 93.56 203 PHE A C 1
ATOM 1664 O O . PHE A 1 203 ? -12.865 -9.760 22.871 1.00 93.56 203 PHE A O 1
ATOM 1671 N N . VAL A 1 204 ? -10.926 -10.552 23.675 1.00 94.06 204 VAL A N 1
ATOM 1672 C CA . VAL A 1 204 ? -10.473 -11.069 22.373 1.00 94.06 204 VAL A CA 1
ATOM 1673 C C . VAL A 1 204 ? -11.426 -12.145 21.861 1.00 94.06 204 VAL A C 1
ATOM 1675 O O . VAL A 1 204 ? -11.909 -12.060 20.734 1.00 94.06 204 VAL A O 1
ATOM 1678 N N . THR A 1 205 ? -11.741 -13.129 22.706 1.00 92.19 205 THR A N 1
ATOM 1679 C CA . THR A 1 205 ? -12.505 -14.315 22.298 1.00 92.19 205 THR A CA 1
ATOM 1680 C C . THR A 1 205 ? -13.965 -13.994 21.990 1.00 92.19 205 THR A C 1
ATOM 1682 O O . THR A 1 205 ? -14.491 -14.460 20.981 1.00 92.19 205 THR A O 1
ATOM 1685 N N . TYR A 1 206 ? -14.626 -13.216 22.849 1.00 90.69 206 TYR A N 1
ATOM 1686 C CA . TYR A 1 206 ? -16.080 -13.046 22.804 1.00 90.69 206 TYR A CA 1
ATOM 1687 C C . TYR A 1 206 ? -16.532 -11.711 22.217 1.00 90.69 206 TYR A C 1
ATOM 1689 O O . TYR A 1 206 ? -17.667 -11.627 21.757 1.00 90.69 206 TYR A O 1
ATOM 1697 N N . LYS A 1 207 ? -15.669 -10.687 22.193 1.00 91.81 207 LYS A N 1
ATOM 1698 C CA . LYS A 1 207 ? -16.009 -9.379 21.616 1.00 91.81 207 LYS A CA 1
ATOM 1699 C C . LYS A 1 207 ? -15.247 -9.110 20.324 1.00 91.81 207 LYS A C 1
ATOM 1701 O O . LYS A 1 207 ? -15.863 -9.017 19.270 1.00 91.81 207 LYS A O 1
ATOM 1706 N N . PHE A 1 208 ? -13.920 -9.035 20.362 1.00 93.88 208 PHE A N 1
ATOM 1707 C CA . PHE A 1 208 ? -13.124 -8.659 19.191 1.00 93.88 208 PHE A CA 1
ATOM 1708 C C . PHE A 1 208 ? -13.296 -9.644 18.026 1.00 93.88 208 PHE A C 1
ATOM 1710 O O . PHE A 1 208 ? -13.763 -9.246 16.959 1.00 93.88 208 PHE A O 1
ATOM 1717 N N . ASN A 1 209 ? -13.007 -10.933 18.241 1.00 93.75 209 ASN A N 1
ATOM 1718 C CA . ASN A 1 209 ? -13.100 -11.953 17.189 1.00 93.75 209 ASN A CA 1
ATOM 1719 C C . ASN A 1 209 ? -14.534 -12.118 16.670 1.00 93.75 209 ASN A C 1
ATOM 1721 O O . ASN A 1 209 ? -14.736 -12.466 15.508 1.00 93.75 209 ASN A O 1
ATOM 1725 N N . HIS A 1 210 ? -15.535 -11.847 17.516 1.00 93.31 210 HIS A N 1
ATOM 1726 C CA . HIS A 1 210 ? -16.934 -11.885 17.108 1.00 93.31 210 HIS A CA 1
ATOM 1727 C C . HIS A 1 210 ? -17.227 -10.862 16.000 1.00 93.31 210 HIS A C 1
ATOM 1729 O O . HIS A 1 210 ? -17.930 -11.199 15.044 1.00 93.31 210 HIS A O 1
ATOM 1735 N N . TYR A 1 211 ? -16.680 -9.646 16.103 1.00 94.06 211 TYR A N 1
ATOM 1736 C CA . TYR A 1 211 ? -16.961 -8.543 15.177 1.00 94.06 211 TYR A CA 1
ATOM 1737 C C . TYR A 1 211 ? -15.945 -8.407 14.036 1.00 94.06 211 TYR A C 1
ATOM 1739 O O . TYR A 1 211 ? -16.359 -8.178 12.905 1.00 94.06 211 TYR A O 1
ATOM 1747 N N . PHE A 1 212 ? -14.646 -8.563 14.302 1.00 94.00 212 PHE A N 1
ATOM 1748 C CA . PHE A 1 212 ? -13.586 -8.200 13.348 1.00 94.00 212 PHE A CA 1
ATOM 1749 C C . PHE A 1 212 ? -12.860 -9.398 12.720 1.00 94.00 212 PHE A C 1
ATOM 1751 O O . PHE A 1 212 ? -12.088 -9.215 11.782 1.00 94.00 212 PHE A O 1
ATOM 1758 N N . GLY A 1 213 ? -13.099 -10.620 13.206 1.00 91.56 213 GLY A N 1
ATOM 1759 C CA . GLY A 1 213 ? -12.331 -11.795 12.790 1.00 91.56 213 GLY A CA 1
ATOM 1760 C C . GLY A 1 213 ? -10.880 -11.744 13.282 1.00 91.56 213 GLY A C 1
ATOM 1761 O O . GLY A 1 213 ? -10.616 -11.258 14.380 1.00 91.56 213 GLY A O 1
ATOM 1762 N N . ASP A 1 214 ? -9.947 -12.259 12.476 1.00 89.31 214 ASP A N 1
ATOM 1763 C CA . ASP A 1 214 ? -8.548 -12.445 12.893 1.00 89.31 214 ASP A CA 1
ATOM 1764 C C . ASP A 1 214 ? -7.679 -11.186 12.750 1.00 89.31 214 ASP A C 1
ATOM 1766 O O . ASP A 1 214 ? -6.732 -10.996 13.519 1.00 89.31 214 ASP A O 1
ATOM 1770 N N . MET A 1 215 ? -7.952 -10.340 11.752 1.00 94.25 215 MET A N 1
ATOM 1771 C CA . MET A 1 215 ? -7.137 -9.165 11.435 1.00 94.25 215 MET A CA 1
ATOM 1772 C C . MET A 1 215 ? -7.978 -8.023 10.872 1.00 94.25 215 MET A C 1
ATOM 1774 O O . MET A 1 215 ? -8.929 -8.233 10.125 1.00 94.25 215 MET A O 1
ATOM 1778 N N . ILE A 1 216 ? -7.553 -6.799 11.171 1.00 96.62 216 ILE A N 1
ATOM 1779 C CA . ILE A 1 216 ? -8.107 -5.568 10.609 1.00 96.62 216 ILE A CA 1
ATOM 1780 C C . ILE A 1 216 ? -7.180 -5.067 9.511 1.00 96.62 216 ILE A C 1
ATOM 1782 O O . ILE A 1 216 ? -6.013 -4.779 9.771 1.00 96.62 216 ILE A O 1
ATOM 1786 N N . GLU A 1 217 ? -7.711 -4.922 8.301 1.00 96.56 217 GLU A N 1
ATOM 1787 C CA . GLU A 1 217 ? -6.984 -4.360 7.167 1.00 96.56 217 GLU A CA 1
ATOM 1788 C C . GLU A 1 217 ? -7.002 -2.822 7.188 1.00 96.56 217 GLU A C 1
ATOM 1790 O O . GLU A 1 217 ? -8.048 -2.176 7.268 1.00 96.56 217 GLU A O 1
ATOM 1795 N N . ILE A 1 218 ? -5.824 -2.228 7.027 1.00 97.31 218 ILE A N 1
ATOM 1796 C CA . ILE A 1 218 ? -5.607 -0.810 6.756 1.00 97.31 218 ILE A CA 1
ATOM 1797 C C . ILE A 1 218 ? -5.247 -0.681 5.276 1.00 97.31 218 ILE A C 1
ATOM 1799 O O . ILE A 1 218 ? -4.085 -0.828 4.889 1.00 97.31 218 ILE A O 1
ATOM 1803 N N . LYS A 1 219 ? -6.252 -0.392 4.451 1.00 96.19 219 LYS A N 1
ATOM 1804 C CA . LYS A 1 219 ? -6.132 -0.335 2.987 1.00 96.19 219 LYS A CA 1
ATOM 1805 C C . LYS A 1 219 ? -5.120 0.719 2.498 1.00 96.19 219 LYS A C 1
ATOM 1807 O O . LYS A 1 219 ? -4.869 1.712 3.194 1.00 96.19 219 LYS A O 1
ATOM 1812 N N . PRO A 1 220 ? -4.506 0.523 1.315 1.00 94.44 220 PRO A N 1
ATOM 1813 C CA . PRO A 1 220 ? -3.542 1.457 0.743 1.00 94.44 220 PRO A CA 1
ATOM 1814 C C . PRO A 1 220 ? -4.210 2.748 0.287 1.00 94.44 220 PRO A C 1
ATOM 1816 O O . PRO A 1 220 ? -5.297 2.721 -0.284 1.00 94.44 220 PRO A O 1
ATOM 1819 N N . LYS A 1 221 ? -3.521 3.882 0.454 1.00 94.50 221 LYS A N 1
ATOM 1820 C CA . LYS A 1 221 ? -3.976 5.201 -0.028 1.00 94.50 221 LYS A CA 1
ATOM 1821 C C . LYS A 1 221 ? -5.393 5.575 0.431 1.00 94.50 221 LYS A C 1
ATOM 1823 O O . LYS A 1 221 ? -6.092 6.320 -0.254 1.00 94.50 221 LYS A O 1
ATOM 1828 N N . THR A 1 222 ? -5.808 5.094 1.599 1.00 97.19 222 THR A N 1
ATOM 1829 C CA . THR A 1 222 ? -7.116 5.392 2.189 1.00 97.19 222 THR A CA 1
ATOM 1830 C C . THR A 1 222 ? -6.982 5.934 3.601 1.00 97.19 222 THR A C 1
ATOM 1832 O O . THR A 1 222 ? -6.025 5.635 4.320 1.00 97.19 222 THR A O 1
ATOM 1835 N N . GLN A 1 223 ? -7.976 6.722 4.003 1.00 97.50 223 GLN A N 1
ATOM 1836 C CA . GLN A 1 223 ? -8.195 7.063 5.400 1.00 97.50 223 GLN A CA 1
ATOM 1837 C C . GLN A 1 223 ? -8.842 5.874 6.113 1.00 97.50 223 GLN A C 1
ATOM 1839 O O . GLN A 1 223 ? -9.832 5.319 5.643 1.00 97.50 223 GLN A O 1
ATOM 1844 N N . PHE A 1 224 ? -8.272 5.505 7.251 1.00 98.06 224 PHE A N 1
ATOM 1845 C CA . PHE A 1 224 ? -8.846 4.593 8.222 1.00 98.06 224 PHE A CA 1
ATOM 1846 C C . PHE A 1 224 ? -9.650 5.398 9.247 1.00 98.06 224 PHE A C 1
ATOM 1848 O O . PHE A 1 224 ? -9.172 6.429 9.726 1.00 98.06 224 PHE A O 1
ATOM 1855 N N . SER A 1 225 ? -10.846 4.921 9.588 1.00 97.81 225 SER A N 1
ATOM 1856 C CA . SER A 1 225 ? -11.656 5.404 10.709 1.00 97.81 225 SER A CA 1
ATOM 1857 C C . SER A 1 225 ? -12.013 4.216 11.587 1.00 97.81 225 SER A C 1
ATOM 1859 O O . SER A 1 225 ? -12.618 3.249 11.118 1.00 97.81 225 SER A O 1
ATOM 1861 N N . LEU A 1 226 ? -11.620 4.284 12.859 1.00 97.44 226 LEU A N 1
ATOM 1862 C CA . LEU A 1 226 ? -11.912 3.214 13.802 1.00 97.44 226 LEU A CA 1
ATOM 1863 C C . LEU A 1 226 ? -13.406 3.165 14.129 1.00 97.44 226 LEU A C 1
ATOM 1865 O O . LEU A 1 226 ? -13.991 2.085 14.159 1.00 97.44 226 LEU A O 1
ATOM 1869 N N . ALA A 1 227 ? -14.030 4.322 14.340 1.00 97.38 227 ALA A N 1
ATOM 1870 C CA . ALA A 1 227 ? -15.456 4.390 14.621 1.00 97.38 227 ALA A CA 1
ATOM 1871 C C . ALA A 1 227 ? -16.295 3.861 13.446 1.00 97.38 227 ALA A C 1
ATOM 1873 O O . ALA A 1 227 ? -17.197 3.057 13.672 1.00 97.38 227 ALA A O 1
ATOM 1874 N N . ASP A 1 228 ? -15.973 4.234 12.202 1.00 97.75 228 ASP A N 1
ATOM 1875 C CA . ASP A 1 228 ? -16.722 3.763 11.030 1.00 97.75 228 ASP A CA 1
ATOM 1876 C C . ASP A 1 228 ? -16.560 2.240 10.848 1.00 97.75 228 ASP A C 1
ATOM 1878 O O . ASP A 1 228 ? -17.543 1.548 10.579 1.00 97.75 228 ASP A O 1
ATOM 1882 N N . LEU A 1 229 ? -15.352 1.701 11.081 1.00 97.69 229 LEU A N 1
ATOM 1883 C CA . LEU A 1 229 ? -15.092 0.255 11.082 1.00 97.69 229 LEU A CA 1
ATOM 1884 C C . LEU A 1 229 ? -15.946 -0.480 12.129 1.00 97.69 229 LEU A C 1
ATOM 1886 O O . LEU A 1 229 ? -16.538 -1.515 11.829 1.00 97.69 229 LEU A O 1
ATOM 1890 N N . ILE A 1 230 ? -16.017 0.047 13.355 1.00 97.00 230 ILE A N 1
ATOM 1891 C CA . ILE A 1 230 ? -16.792 -0.552 14.449 1.00 97.00 230 ILE A CA 1
ATOM 1892 C C . ILE A 1 230 ? -18.292 -0.510 14.142 1.00 97.00 230 ILE A C 1
ATOM 1894 O O . ILE A 1 230 ? -18.972 -1.524 14.285 1.00 97.00 230 ILE A O 1
ATOM 1898 N N . ILE A 1 231 ? -18.806 0.636 13.682 1.00 97.25 231 ILE A N 1
ATOM 1899 C CA . ILE A 1 231 ? -20.218 0.797 13.312 1.00 97.25 231 ILE A CA 1
ATOM 1900 C C . ILE A 1 231 ? -20.590 -0.183 12.197 1.00 97.25 231 ILE A C 1
ATOM 1902 O O . ILE A 1 231 ? -21.633 -0.833 12.273 1.00 97.25 231 ILE A O 1
ATOM 1906 N N . GLN A 1 232 ? -19.739 -0.321 11.176 1.00 97.06 232 GLN A N 1
ATOM 1907 C CA . GLN A 1 232 ? -19.951 -1.296 10.112 1.00 97.06 232 GLN A CA 1
ATOM 1908 C C . GLN A 1 232 ? -20.014 -2.722 10.678 1.00 97.06 232 GLN A C 1
ATOM 1910 O O . GLN A 1 232 ? -20.981 -3.434 10.412 1.00 97.06 232 GLN A O 1
ATOM 1915 N N . ALA A 1 233 ? -19.040 -3.115 11.503 1.00 96.00 233 ALA A N 1
ATOM 1916 C CA . ALA A 1 233 ? -18.990 -4.454 12.087 1.00 96.00 233 ALA A CA 1
ATOM 1917 C C . ALA A 1 233 ? -20.208 -4.760 12.979 1.00 96.00 233 ALA A C 1
ATOM 1919 O O . ALA A 1 233 ? -20.706 -5.886 12.982 1.00 96.00 233 ALA A O 1
ATOM 1920 N N . PHE A 1 234 ? -20.723 -3.767 13.710 1.00 95.44 234 PHE A N 1
ATOM 1921 C CA . PHE A 1 234 ? -21.943 -3.914 14.508 1.00 95.44 234 PHE A CA 1
ATOM 1922 C C . PHE A 1 234 ? -23.189 -4.077 13.632 1.00 95.44 234 PHE A C 1
ATOM 1924 O O . PHE A 1 234 ? -24.018 -4.938 13.914 1.00 95.44 234 PHE A O 1
ATOM 1931 N N . ASN A 1 235 ? -23.300 -3.310 12.543 1.00 95.00 235 ASN A N 1
ATOM 1932 C CA . ASN A 1 235 ? -24.438 -3.378 11.621 1.00 95.00 235 ASN A CA 1
ATOM 1933 C C . ASN A 1 235 ? -24.488 -4.678 10.798 1.00 95.00 235 ASN A C 1
ATOM 1935 O O . ASN A 1 235 ? -25.557 -5.069 10.333 1.00 95.00 235 ASN A O 1
ATOM 1939 N N . GLU A 1 236 ? -23.353 -5.352 10.600 1.00 95.25 236 GLU A N 1
ATOM 1940 C CA . GLU A 1 236 ? -23.288 -6.642 9.900 1.00 95.25 236 GLU A CA 1
ATOM 1941 C C . GLU A 1 236 ? -23.821 -7.813 10.746 1.00 95.25 236 GLU A C 1
ATOM 1943 O O . GLU A 1 236 ? -24.132 -8.879 10.203 1.00 95.25 236 GLU A O 1
ATOM 1948 N N . LYS A 1 237 ? -23.955 -7.642 12.069 1.00 91.69 237 LYS A N 1
ATOM 1949 C CA . LYS A 1 237 ? -24.515 -8.668 12.955 1.00 91.69 237 LYS A CA 1
ATOM 1950 C C . LYS A 1 237 ? -26.030 -8.509 13.098 1.00 91.69 237 LYS A C 1
ATOM 1952 O O . LYS A 1 237 ? -26.523 -7.397 13.273 1.00 91.69 237 LYS A O 1
ATOM 1957 N N . PRO A 1 238 ? -26.798 -9.615 13.065 1.00 90.94 238 PRO A N 1
ATOM 1958 C CA . PRO A 1 238 ? -28.234 -9.543 13.277 1.00 90.94 238 PRO A CA 1
ATOM 1959 C C . PRO A 1 238 ? -28.533 -9.074 14.703 1.00 90.94 238 PRO A C 1
ATOM 1961 O O . PRO A 1 238 ? -28.026 -9.633 15.676 1.00 90.94 238 PRO A O 1
ATOM 1964 N N . PHE A 1 239 ? -29.397 -8.069 14.821 1.00 93.31 239 PHE A N 1
ATOM 1965 C CA . PHE A 1 239 ? -29.882 -7.604 16.112 1.00 93.31 239 PHE A CA 1
ATOM 1966 C C . PHE A 1 239 ? -30.867 -8.615 16.714 1.00 93.31 239 PHE A C 1
ATOM 1968 O O . PHE A 1 239 ? -31.794 -9.070 16.040 1.00 93.31 239 PHE A O 1
ATOM 1975 N N . ILE A 1 240 ? -30.686 -8.952 17.992 1.00 92.62 240 ILE A N 1
ATOM 1976 C CA . ILE A 1 240 ? -31.596 -9.839 18.722 1.00 92.62 240 ILE A CA 1
ATOM 1977 C C . ILE A 1 240 ? -32.662 -8.980 19.403 1.00 92.62 240 ILE A C 1
ATOM 1979 O O . ILE A 1 240 ? -32.375 -8.260 20.361 1.00 92.62 240 ILE A O 1
ATOM 1983 N N . GLU A 1 241 ? -33.901 -9.072 18.911 1.00 95.00 241 GLU A N 1
ATOM 1984 C CA . GLU A 1 241 ? -35.036 -8.380 19.524 1.00 95.00 241 GLU A CA 1
ATOM 1985 C C . GLU A 1 241 ? -35.155 -8.757 21.007 1.00 95.00 241 GLU A C 1
ATOM 1987 O O . GLU A 1 241 ? -35.152 -9.935 21.369 1.00 95.00 241 GLU A O 1
ATOM 1992 N N . THR A 1 242 ? -35.270 -7.750 21.871 1.00 95.56 242 THR A N 1
ATOM 1993 C CA . THR A 1 242 ? -35.299 -7.947 23.324 1.00 95.56 242 THR A CA 1
ATOM 1994 C C . THR A 1 242 ? -36.591 -7.380 23.887 1.00 95.56 242 THR A C 1
ATOM 1996 O O . THR A 1 242 ? -36.839 -6.177 23.812 1.00 95.56 242 THR A O 1
ATOM 1999 N N . LYS A 1 243 ? -37.426 -8.257 24.448 1.00 95.69 243 LYS A N 1
ATOM 2000 C CA . LYS A 1 243 ? -38.637 -7.866 25.174 1.00 95.69 243 LYS A CA 1
ATOM 2001 C C . LYS A 1 243 ? -38.257 -7.243 26.517 1.00 95.69 243 LYS A C 1
ATOM 2003 O O . LYS A 1 243 ? -37.398 -7.786 27.211 1.00 95.69 243 LYS A O 1
ATOM 2008 N N . TYR A 1 244 ? -38.939 -6.170 26.907 1.00 95.56 244 TYR A N 1
ATOM 2009 C CA . TYR A 1 244 ? -38.786 -5.578 28.234 1.00 95.56 244 TYR A CA 1
ATOM 2010 C C . TYR A 1 244 ? -40.114 -5.040 28.782 1.00 95.56 244 TYR A C 1
ATOM 2012 O O . TYR A 1 244 ? -41.019 -4.683 28.025 1.00 95.56 244 TYR A O 1
ATOM 2020 N N . ASP A 1 245 ? -40.210 -4.975 30.109 1.00 94.75 245 ASP A N 1
ATOM 2021 C CA . ASP A 1 245 ? -41.252 -4.227 30.815 1.00 94.75 245 ASP A CA 1
ATOM 2022 C C . ASP A 1 245 ? -40.733 -2.814 31.111 1.00 94.75 245 ASP A C 1
ATOM 2024 O O . ASP A 1 245 ? -39.547 -2.653 31.379 1.00 94.75 245 ASP A O 1
ATOM 2028 N N . GLU A 1 246 ? -41.583 -1.780 31.116 1.00 91.56 246 GLU A N 1
ATOM 2029 C CA . GLU A 1 246 ? -41.120 -0.378 31.234 1.00 91.56 246 GLU A CA 1
ATOM 2030 C C . GLU A 1 246 ? -40.262 -0.121 32.490 1.00 91.56 246 GLU A C 1
ATOM 2032 O O . GLU A 1 246 ? -39.321 0.669 32.451 1.00 91.56 246 GLU A O 1
ATOM 2037 N N . ASN A 1 247 ? -40.519 -0.854 33.579 1.00 95.00 247 ASN A N 1
ATOM 2038 C CA . ASN A 1 247 ? -39.721 -0.788 34.808 1.00 95.00 247 ASN A CA 1
ATOM 2039 C C . ASN A 1 247 ? -38.296 -1.366 34.654 1.00 95.00 247 ASN A C 1
ATOM 2041 O O . ASN A 1 247 ? -37.413 -1.009 35.428 1.00 95.00 247 ASN A O 1
ATOM 2045 N N . ASP A 1 248 ? -38.067 -2.223 33.657 1.00 95.19 248 ASP A N 1
ATOM 2046 C CA . ASP A 1 248 ? -36.797 -2.894 33.350 1.00 95.19 248 ASP A CA 1
ATOM 2047 C C . ASP A 1 248 ? -36.104 -2.325 32.097 1.00 95.19 248 ASP A C 1
ATOM 2049 O O . ASP A 1 248 ? -35.078 -2.851 31.657 1.00 95.19 248 ASP A O 1
ATOM 2053 N N . ARG A 1 249 ? -36.622 -1.234 31.516 1.00 93.50 249 ARG A N 1
ATOM 2054 C CA . ARG A 1 249 ? -36.111 -0.649 30.263 1.00 93.50 249 ARG A CA 1
ATOM 2055 C C . ARG A 1 249 ? -34.612 -0.355 30.300 1.00 93.50 249 ARG A C 1
ATOM 2057 O O . ARG A 1 249 ? -33.884 -0.746 29.393 1.00 93.50 249 ARG A O 1
ATOM 2064 N N . LEU A 1 250 ? -34.139 0.288 31.369 1.00 93.75 250 LEU A N 1
ATOM 2065 C CA . LEU A 1 250 ? -32.719 0.623 31.523 1.00 93.75 250 LEU A CA 1
ATOM 2066 C C . LEU A 1 250 ? -31.845 -0.638 31.569 1.00 93.75 250 LEU A C 1
ATOM 2068 O O . LEU A 1 250 ? -30.813 -0.703 30.911 1.00 93.75 250 LEU A O 1
ATOM 2072 N N . LYS A 1 251 ? -32.302 -1.672 32.278 1.00 95.00 251 LYS A N 1
ATOM 2073 C CA . LYS A 1 251 ? -31.603 -2.956 32.376 1.00 95.00 251 LYS A CA 1
ATOM 2074 C C . LYS A 1 251 ? -31.553 -3.676 31.026 1.00 95.00 251 LYS A C 1
ATOM 2076 O O . LYS A 1 251 ? -30.547 -4.312 30.706 1.00 95.00 251 LYS A O 1
ATOM 2081 N N . ALA A 1 252 ? -32.613 -3.577 30.223 1.00 94.00 252 ALA A N 1
ATOM 2082 C CA . ALA A 1 252 ? -32.625 -4.100 28.860 1.00 94.00 252 ALA A CA 1
ATOM 2083 C C . ALA A 1 252 ? -31.608 -3.365 27.970 1.00 94.00 252 ALA A C 1
ATOM 2085 O O . ALA A 1 252 ? -30.837 -4.021 27.269 1.00 94.00 252 ALA A O 1
ATOM 2086 N N . TYR A 1 253 ? -31.533 -2.031 28.063 1.00 93.06 253 TYR A N 1
ATOM 2087 C CA . TYR A 1 253 ? -30.517 -1.233 27.365 1.00 93.06 253 TYR A CA 1
ATOM 2088 C C . TYR A 1 253 ? -29.100 -1.621 27.781 1.00 93.06 253 TYR A C 1
ATOM 2090 O O . TYR A 1 253 ? -28.281 -1.917 26.916 1.00 93.06 253 TYR A O 1
ATOM 2098 N N . GLU A 1 254 ? -28.817 -1.720 29.080 1.00 91.62 254 GLU A N 1
ATOM 2099 C CA . GLU A 1 254 ? -27.510 -2.161 29.583 1.00 91.62 254 GLU A CA 1
ATOM 2100 C C . GLU A 1 254 ? -27.151 -3.567 29.090 1.00 91.62 254 GLU A C 1
ATOM 2102 O O . GLU A 1 254 ? -26.025 -3.809 28.660 1.00 91.62 254 GLU A O 1
ATOM 2107 N N . THR A 1 255 ? -28.116 -4.491 29.084 1.00 91.75 255 THR A N 1
ATOM 2108 C CA . THR A 1 255 ? -27.910 -5.861 28.590 1.00 91.75 255 THR A CA 1
ATOM 2109 C C . THR A 1 255 ? -27.534 -5.871 27.110 1.00 91.75 255 THR A C 1
ATOM 2111 O O . THR A 1 255 ? -26.624 -6.597 26.716 1.00 91.75 255 THR A O 1
ATOM 2114 N N . ILE A 1 256 ? -28.191 -5.047 26.291 1.00 91.38 256 ILE A N 1
ATOM 2115 C CA . ILE A 1 256 ? -27.866 -4.920 24.868 1.00 91.38 256 ILE A CA 1
ATOM 2116 C C . ILE A 1 256 ? -26.497 -4.261 24.679 1.00 91.38 256 ILE A C 1
ATOM 2118 O O . ILE A 1 256 ? -25.692 -4.771 23.905 1.00 91.38 256 ILE A O 1
ATOM 2122 N N . ILE A 1 257 ? -26.204 -3.174 25.401 1.00 90.38 257 ILE A N 1
ATOM 2123 C CA . ILE A 1 257 ? -24.916 -2.463 25.330 1.00 90.38 257 ILE A CA 1
ATOM 2124 C C . ILE A 1 257 ? -23.757 -3.389 25.712 1.00 90.38 257 ILE A C 1
ATOM 2126 O O . ILE A 1 257 ? -22.707 -3.344 25.078 1.00 90.38 257 ILE A O 1
ATOM 2130 N N . ASN A 1 258 ? -23.956 -4.285 26.680 1.00 88.81 258 ASN A N 1
ATOM 2131 C CA . ASN A 1 258 ? -22.937 -5.245 27.108 1.00 88.81 258 ASN A CA 1
ATOM 2132 C C . ASN A 1 258 ? -22.545 -6.268 26.023 1.00 88.81 258 ASN A C 1
ATOM 2134 O O . ASN A 1 258 ? -21.456 -6.840 26.112 1.00 88.81 258 ASN A O 1
ATOM 2138 N N . ASN A 1 259 ? -23.377 -6.467 24.991 1.00 89.81 259 ASN A N 1
ATOM 2139 C CA . ASN A 1 259 ? -23.027 -7.280 23.817 1.00 89.81 259 ASN A CA 1
ATOM 2140 C C . ASN A 1 259 ? -22.112 -6.536 22.825 1.00 89.81 259 ASN A C 1
ATOM 2142 O O . ASN A 1 259 ? -21.544 -7.156 21.924 1.00 89.81 259 ASN A O 1
ATOM 2146 N N . TYR A 1 260 ? -21.953 -5.222 22.987 1.00 93.44 260 TYR A N 1
ATOM 2147 C CA . TYR A 1 260 ? -21.050 -4.383 22.206 1.00 93.44 260 TYR A CA 1
ATOM 2148 C C . TYR A 1 260 ? -19.788 -4.030 23.013 1.00 93.44 260 TYR A C 1
ATOM 2150 O O . TYR A 1 260 ? -19.548 -4.513 24.128 1.00 93.44 260 TYR A O 1
ATOM 2158 N N . LEU A 1 261 ? -18.937 -3.196 22.414 1.00 93.44 261 LEU A N 1
ATOM 2159 C CA . LEU A 1 261 ? -17.784 -2.616 23.093 1.00 93.44 261 LEU A CA 1
ATOM 2160 C C . LEU A 1 261 ? -18.246 -1.454 23.981 1.00 93.44 261 LEU A C 1
ATOM 2162 O O . LEU A 1 261 ? -18.844 -0.494 23.503 1.00 93.44 261 LEU A O 1
ATOM 2166 N N . THR A 1 262 ? -17.943 -1.529 25.271 1.00 92.00 262 THR A N 1
ATOM 2167 C CA . THR A 1 262 ? -18.114 -0.421 26.217 1.00 92.00 262 THR A CA 1
ATOM 2168 C C . THR A 1 262 ? -17.190 0.744 25.851 1.00 92.00 262 THR A C 1
ATOM 2170 O O . THR A 1 262 ? -16.164 0.552 25.200 1.00 92.00 262 THR A O 1
ATOM 2173 N N . GLN A 1 263 ? -17.483 1.959 26.326 1.00 88.69 263 GLN A N 1
ATOM 2174 C CA . GLN A 1 263 ? -16.625 3.127 26.051 1.00 88.69 263 GLN A CA 1
ATOM 2175 C C . GLN A 1 263 ? -15.177 2.936 26.538 1.00 88.69 263 GLN A C 1
ATOM 2177 O O . GLN A 1 263 ? -14.223 3.387 25.900 1.00 88.69 263 GLN A O 1
ATOM 2182 N N . THR A 1 264 ? -14.988 2.223 27.652 1.00 87.94 264 THR A N 1
ATOM 2183 C CA . THR A 1 264 ? -13.654 1.875 28.157 1.00 87.94 264 THR A CA 1
ATOM 2184 C C . THR A 1 264 ? -12.930 0.919 27.212 1.00 87.94 264 THR A C 1
ATOM 2186 O O . THR A 1 264 ? -11.768 1.150 26.888 1.00 87.94 264 THR A O 1
ATOM 2189 N N . GLU A 1 265 ? -13.609 -0.123 26.727 1.00 92.69 265 GLU A N 1
ATOM 2190 C CA . GLU A 1 265 ? -13.054 -1.060 25.743 1.00 92.69 265 GLU A CA 1
ATOM 2191 C C . GLU A 1 265 ? -12.726 -0.364 24.417 1.00 92.69 265 GLU A C 1
ATOM 2193 O O . GLU A 1 265 ? -11.654 -0.595 23.863 1.00 92.69 265 GLU A O 1
ATOM 2198 N N . LEU A 1 266 ? -13.595 0.538 23.947 1.00 93.31 266 LEU A N 1
ATOM 2199 C CA . LEU A 1 266 ? -13.361 1.370 22.763 1.00 93.31 266 LEU A CA 1
ATOM 2200 C C . LEU A 1 266 ? -12.102 2.229 22.912 1.00 93.31 266 LEU A C 1
ATOM 2202 O O . LEU A 1 266 ? -11.285 2.284 21.996 1.00 93.31 266 LEU A O 1
ATOM 2206 N N . SER A 1 267 ? -11.905 2.842 24.080 1.00 89.31 267 SER A N 1
ATOM 2207 C CA . SER A 1 267 ? -10.714 3.649 24.374 1.00 89.31 267 SER A CA 1
ATOM 2208 C C . SER A 1 267 ? -9.441 2.799 24.426 1.00 89.31 267 SER A C 1
ATOM 2210 O O . SER A 1 267 ? -8.432 3.151 23.824 1.00 89.31 267 SER A O 1
ATOM 2212 N N . ILE A 1 268 ? -9.480 1.638 25.092 1.00 90.38 268 ILE A N 1
ATOM 2213 C CA . ILE A 1 268 ? -8.346 0.695 25.130 1.00 90.38 268 ILE A CA 1
ATOM 2214 C C . ILE A 1 268 ? -7.984 0.242 23.712 1.00 90.38 268 ILE A C 1
ATOM 2216 O O . ILE A 1 268 ? -6.807 0.201 23.344 1.00 90.38 268 ILE A O 1
ATOM 2220 N N . PHE A 1 269 ? -9.001 -0.069 22.912 1.00 93.44 269 PHE A N 1
ATOM 2221 C CA . PHE A 1 269 ? -8.847 -0.529 21.544 1.00 93.44 269 PHE A CA 1
ATOM 2222 C C . PHE A 1 269 ? -8.261 0.561 20.634 1.00 93.44 269 PHE A C 1
ATOM 2224 O O . PHE A 1 269 ? -7.273 0.317 19.934 1.00 93.44 269 PHE A O 1
ATOM 2231 N N . ALA A 1 270 ? -8.786 1.786 20.725 1.00 93.81 270 ALA A N 1
ATOM 2232 C CA . ALA A 1 270 ? -8.260 2.957 20.034 1.00 93.81 270 ALA A CA 1
ATOM 2233 C C . ALA A 1 270 ? -6.805 3.242 20.417 1.00 93.81 270 ALA A C 1
ATOM 2235 O O . ALA A 1 270 ? -5.964 3.442 19.541 1.00 93.81 270 ALA A O 1
ATOM 2236 N N . THR A 1 271 ? -6.473 3.193 21.707 1.00 90.56 271 THR A N 1
ATOM 2237 C CA . THR A 1 271 ? -5.093 3.335 22.174 1.00 90.56 271 THR A CA 1
ATOM 2238 C C . THR A 1 271 ? -4.167 2.287 21.584 1.00 90.56 271 THR A C 1
ATOM 2240 O O . THR A 1 271 ? -3.069 2.631 21.143 1.00 90.56 271 THR A O 1
ATOM 2243 N N . GLY A 1 272 ? -4.567 1.016 21.610 1.00 92.00 272 GLY A N 1
ATOM 2244 C CA . GLY A 1 272 ? -3.737 -0.074 21.112 1.00 92.00 272 GLY A CA 1
ATOM 2245 C C . GLY A 1 272 ? -3.401 0.108 19.638 1.00 92.00 272 GLY A C 1
ATOM 2246 O O . GLY A 1 272 ? -2.227 0.063 19.267 1.00 92.00 272 GLY A O 1
ATOM 2247 N N . ILE A 1 273 ? -4.408 0.431 18.820 1.00 94.56 273 ILE A N 1
ATOM 2248 C CA . ILE A 1 273 ? -4.221 0.766 17.402 1.00 94.56 273 ILE A CA 1
ATOM 2249 C C . ILE A 1 273 ? -3.322 1.994 17.254 1.00 94.56 273 ILE A C 1
ATOM 2251 O O . ILE A 1 273 ? -2.330 1.943 16.530 1.00 94.56 273 ILE A O 1
ATOM 2255 N N . PHE A 1 274 ? -3.618 3.082 17.966 1.00 91.25 274 PHE A N 1
ATOM 2256 C CA . PHE A 1 274 ? -2.863 4.327 17.860 1.00 91.25 274 PHE A CA 1
ATOM 2257 C C . PHE A 1 274 ? -1.375 4.139 18.193 1.00 91.25 274 PHE A C 1
ATOM 2259 O O . PHE A 1 274 ? -0.509 4.562 17.427 1.00 91.25 274 PHE A O 1
ATOM 2266 N N . LYS A 1 275 ? -1.058 3.462 19.302 1.00 86.75 275 LYS A N 1
ATOM 2267 C CA . LYS A 1 275 ? 0.329 3.180 19.702 1.00 86.75 275 LYS A CA 1
ATOM 2268 C C . LYS A 1 275 ? 1.040 2.295 18.674 1.00 86.75 275 LYS A C 1
ATOM 2270 O O . LYS A 1 275 ? 2.219 2.510 18.410 1.00 86.75 275 LYS A O 1
ATOM 2275 N N . THR A 1 276 ? 0.316 1.360 18.058 1.00 90.81 276 THR A N 1
ATOM 2276 C CA . THR A 1 276 ? 0.834 0.461 17.013 1.00 90.81 276 THR A CA 1
ATOM 2277 C C . THR A 1 276 ? 1.156 1.197 15.709 1.00 90.81 276 THR A C 1
ATOM 2279 O O . THR A 1 276 ? 2.010 0.780 14.939 1.00 90.81 276 THR A O 1
ATOM 2282 N N . ILE A 1 277 ? 0.513 2.327 15.427 1.00 90.81 277 ILE A N 1
ATOM 2283 C CA . ILE A 1 277 ? 0.813 3.099 14.212 1.00 90.81 277 ILE A CA 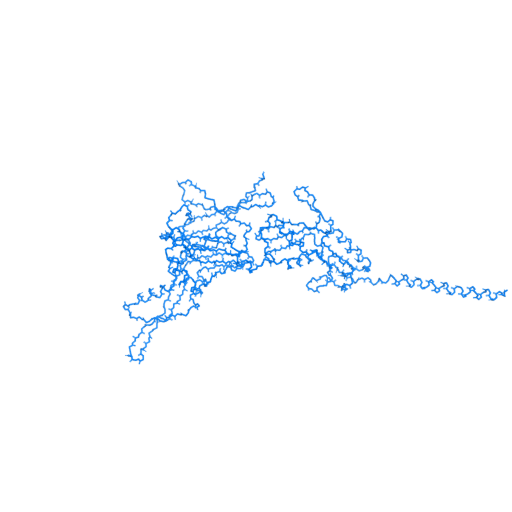1
ATOM 2284 C C . ILE A 1 277 ? 1.767 4.268 14.455 1.00 90.81 277 ILE A C 1
ATOM 2286 O O . ILE A 1 277 ? 2.251 4.879 13.502 1.00 90.81 277 ILE A O 1
ATOM 2290 N N . LEU A 1 278 ? 2.050 4.595 15.715 1.00 83.19 278 LEU A N 1
ATOM 2291 C CA . LEU A 1 278 ? 2.768 5.809 16.093 1.00 83.19 278 LEU A CA 1
ATOM 2292 C C . LEU A 1 278 ? 4.191 5.871 15.525 1.00 83.19 278 LEU A C 1
ATOM 2294 O O . LEU A 1 278 ? 4.652 6.937 15.123 1.00 83.19 278 LEU A O 1
ATOM 2298 N N . ASN A 1 279 ? 4.862 4.720 15.460 1.00 78.56 279 ASN A N 1
ATOM 2299 C CA . ASN A 1 279 ? 6.245 4.604 14.997 1.00 78.56 279 ASN A CA 1
ATOM 2300 C C . ASN A 1 279 ? 6.358 4.328 13.485 1.00 78.56 279 ASN A C 1
ATOM 2302 O O . ASN A 1 279 ? 7.403 3.888 13.003 1.00 78.56 279 ASN A O 1
ATOM 2306 N N . THR A 1 280 ? 5.281 4.573 12.735 1.00 87.38 280 THR A N 1
ATOM 2307 C CA . THR A 1 280 ? 5.170 4.295 11.297 1.00 87.38 280 THR A CA 1
ATOM 2308 C C . THR A 1 280 ? 5.088 5.587 10.481 1.00 87.38 280 THR A C 1
ATOM 2310 O O . THR A 1 280 ? 5.070 6.689 11.029 1.00 87.38 280 THR A O 1
ATOM 2313 N N . ASN A 1 281 ? 5.008 5.471 9.153 1.00 87.12 281 ASN A N 1
ATOM 2314 C CA . ASN A 1 281 ? 4.768 6.617 8.275 1.00 87.12 281 ASN A CA 1
ATOM 2315 C C . ASN A 1 281 ? 3.276 6.973 8.109 1.00 87.12 281 ASN A C 1
ATOM 2317 O O . ASN A 1 281 ? 2.958 7.832 7.287 1.00 87.12 281 ASN A O 1
ATOM 2321 N N . PHE A 1 282 ? 2.354 6.345 8.852 1.00 90.44 282 PHE A N 1
ATOM 2322 C CA . PHE A 1 282 ? 0.940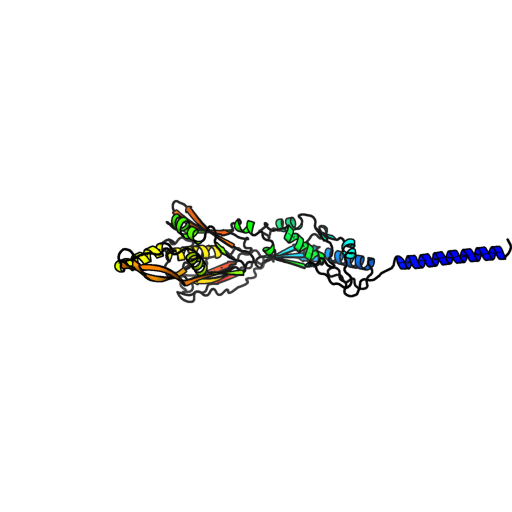 6.717 8.797 1.00 90.44 282 PHE A CA 1
ATOM 2323 C C . PHE A 1 282 ? 0.718 8.154 9.272 1.00 90.44 282 PHE A C 1
ATOM 2325 O O . PHE A 1 282 ? 1.305 8.641 10.244 1.00 90.44 282 PHE A O 1
ATOM 2332 N N . VAL A 1 283 ? -0.180 8.847 8.581 1.00 87.75 283 VAL A N 1
ATOM 2333 C CA . VAL A 1 283 ? -0.496 10.241 8.878 1.00 87.75 283 VAL A CA 1
ATOM 2334 C C . VAL A 1 283 ? -1.716 10.262 9.783 1.00 87.75 283 VAL A C 1
ATOM 2336 O O . VAL A 1 283 ? -2.833 10.085 9.314 1.00 87.75 283 VAL A O 1
ATOM 2339 N N . ASN A 1 284 ? -1.516 10.470 11.084 1.00 85.88 284 ASN A N 1
ATOM 2340 C CA . ASN A 1 284 ? -2.635 10.736 11.991 1.00 85.88 284 ASN A CA 1
ATOM 2341 C C . ASN A 1 284 ? -3.399 11.992 11.523 1.00 85.88 284 ASN A C 1
ATOM 2343 O O . ASN A 1 284 ? -2.768 13.032 11.314 1.00 85.88 284 ASN A O 1
ATOM 2347 N N . ILE A 1 285 ? -4.710 11.848 11.318 1.00 85.69 285 ILE A N 1
ATOM 2348 C CA . ILE A 1 285 ? -5.616 12.915 10.878 1.00 85.69 285 ILE A CA 1
ATOM 2349 C C . ILE A 1 285 ? -6.374 13.459 12.087 1.00 85.69 285 ILE A C 1
ATOM 2351 O O . ILE A 1 285 ? -6.383 14.666 12.311 1.00 85.69 285 ILE A O 1
ATOM 2355 N N . GLU A 1 286 ? -6.982 12.567 12.868 1.00 85.31 286 GLU A N 1
ATOM 2356 C CA . GLU A 1 286 ? -7.787 12.915 14.032 1.00 85.31 286 GLU A CA 1
ATOM 2357 C C . GLU A 1 286 ? -7.504 11.948 15.180 1.00 85.31 286 GLU A C 1
ATOM 2359 O O . GLU A 1 286 ? -7.475 10.725 15.011 1.00 85.31 286 GLU A O 1
ATOM 2364 N N . ARG A 1 287 ? -7.313 12.517 16.368 1.00 84.81 287 ARG A N 1
ATOM 2365 C CA . ARG A 1 287 ? -7.200 11.790 17.627 1.00 84.81 287 ARG A CA 1
ATOM 2366 C C . ARG A 1 287 ? -7.827 12.637 18.719 1.00 84.81 287 ARG A C 1
ATOM 2368 O O . ARG A 1 287 ? -7.367 13.747 18.982 1.00 84.81 287 ARG A O 1
ATOM 2375 N N . HIS A 1 288 ? -8.820 12.071 19.387 1.00 82.56 288 HIS A N 1
ATOM 2376 C CA . HIS A 1 288 ? -9.339 12.614 20.636 1.00 82.56 288 HIS A CA 1
ATOM 2377 C C . HIS A 1 288 ? -8.599 12.012 21.821 1.00 82.56 288 HIS A C 1
ATOM 2379 O O . HIS A 1 288 ? -8.037 10.916 21.735 1.00 82.56 288 HIS A O 1
ATOM 2385 N N . TYR A 1 289 ? -8.618 12.740 22.929 1.00 76.56 289 TYR A N 1
ATOM 2386 C CA . TYR A 1 289 ? -7.948 12.362 24.160 1.00 76.56 289 TYR A CA 1
ATOM 2387 C C . TYR A 1 289 ? -8.979 12.194 25.264 1.00 76.56 289 TYR A C 1
ATOM 2389 O O . TYR A 1 289 ? -9.890 13.010 25.405 1.00 76.56 289 TYR A O 1
ATOM 2397 N N . SER A 1 290 ? -8.837 11.139 26.058 1.00 69.44 290 SER A N 1
ATOM 2398 C CA . SER A 1 290 ? -9.619 11.031 27.286 1.00 69.44 290 SER A CA 1
ATOM 2399 C C . SER A 1 290 ? -9.036 11.955 28.353 1.00 69.44 290 SER A C 1
ATOM 2401 O O . SER A 1 290 ? -7.827 11.955 28.567 1.00 69.44 290 SER A O 1
ATOM 2403 N N . SER A 1 291 ? -9.885 12.696 29.068 1.00 66.31 291 SER A N 1
ATOM 2404 C CA . SER A 1 291 ? -9.486 13.486 30.243 1.00 66.31 291 SER A CA 1
ATOM 2405 C C . SER A 1 291 ? -9.114 12.615 31.450 1.00 66.31 291 SER A C 1
ATOM 2407 O O . SER A 1 291 ? -8.467 13.092 32.384 1.00 66.31 291 SER A O 1
ATOM 2409 N N . TYR A 1 292 ? -9.479 11.331 31.410 1.00 64.88 292 TYR A N 1
ATOM 2410 C CA . TYR A 1 292 ? -9.166 10.334 32.426 1.00 64.88 292 TYR A CA 1
ATOM 2411 C C . TYR A 1 292 ? -8.446 9.150 31.801 1.00 64.88 292 TYR A C 1
ATOM 2413 O O . TYR A 1 292 ? -8.853 8.623 30.766 1.00 64.88 292 TYR A O 1
ATOM 2421 N N . LEU A 1 293 ? -7.390 8.697 32.456 1.00 62.81 293 LEU A N 1
ATOM 2422 C CA . LEU A 1 293 ? -6.711 7.474 32.066 1.00 62.81 293 LEU A CA 1
ATOM 2423 C C . LEU A 1 293 ? -7.554 6.289 32.536 1.00 62.81 293 LEU A C 1
ATOM 2425 O O . LEU A 1 293 ? -7.877 6.236 33.725 1.00 62.81 293 LEU A O 1
ATOM 2429 N N . PRO A 1 294 ? -7.942 5.356 31.645 1.00 65.50 294 PRO A N 1
ATOM 2430 C CA . PRO A 1 294 ? -8.574 4.123 32.088 1.00 65.50 294 PRO A CA 1
ATOM 2431 C C . PRO A 1 294 ? -7.705 3.449 33.157 1.00 65.50 294 PRO A C 1
ATOM 2433 O O . PRO A 1 294 ? -6.484 3.412 33.007 1.00 65.50 294 PRO A O 1
ATOM 2436 N N . GLU A 1 295 ? -8.314 2.906 34.217 1.00 68.25 295 GLU A N 1
ATOM 2437 C CA . GLU A 1 295 ? -7.588 2.329 35.370 1.00 68.25 295 GLU A CA 1
ATOM 2438 C C . GLU A 1 295 ? -6.541 1.279 34.966 1.00 68.25 295 GLU A C 1
ATOM 2440 O O . GLU A 1 295 ? -5.523 1.099 35.632 1.00 68.25 295 GLU A O 1
ATOM 2445 N N . VAL A 1 296 ? -6.778 0.614 33.835 1.00 66.75 296 VAL A N 1
ATOM 2446 C CA . VAL A 1 296 ? -5.904 -0.402 33.239 1.00 66.75 296 VAL A CA 1
ATOM 2447 C C . VAL A 1 296 ? -4.546 0.155 32.798 1.00 66.75 296 VAL A C 1
ATOM 2449 O O . VAL A 1 296 ? -3.558 -0.577 32.732 1.00 66.75 296 VAL A O 1
ATOM 2452 N N . PHE A 1 297 ? -4.460 1.461 32.561 1.00 66.06 297 PHE A N 1
ATOM 2453 C CA . PHE A 1 297 ? -3.218 2.154 32.278 1.00 66.06 297 PHE A CA 1
ATOM 2454 C C . PHE A 1 297 ? -2.652 2.740 33.577 1.00 66.06 297 PHE A C 1
ATOM 2456 O O . PHE A 1 297 ? -2.655 3.950 33.798 1.00 66.06 297 PHE A O 1
ATOM 2463 N N . THR A 1 298 ? -2.126 1.889 34.457 1.00 57.91 298 THR A N 1
ATOM 2464 C CA . THR A 1 298 ? -1.315 2.361 35.590 1.00 57.91 298 THR A CA 1
ATOM 2465 C C . THR A 1 298 ? -0.050 3.061 35.073 1.00 57.91 298 THR A C 1
ATOM 2467 O O . THR A 1 298 ? 0.547 2.546 34.122 1.00 57.91 298 THR A O 1
ATOM 2470 N N . PRO A 1 299 ? 0.408 4.176 35.676 1.00 51.53 299 PRO A N 1
ATOM 2471 C CA . PRO A 1 299 ? 1.604 4.877 35.223 1.00 51.53 299 PRO A CA 1
ATOM 2472 C C . PRO A 1 299 ? 2.846 3.987 35.370 1.00 51.53 299 PRO A C 1
ATOM 2474 O O . PRO A 1 299 ? 3.423 3.868 36.447 1.00 51.53 299 PRO A O 1
ATOM 2477 N N . GLN A 1 300 ? 3.253 3.336 34.284 1.00 50.75 300 GLN A N 1
ATOM 2478 C CA . GLN A 1 300 ? 4.603 2.804 34.114 1.00 50.75 300 GLN A CA 1
ATOM 2479 C C . GLN A 1 300 ? 5.438 3.824 33.323 1.00 50.75 300 GLN A C 1
ATOM 2481 O O . GLN A 1 300 ? 4.888 4.729 32.695 1.00 50.75 300 GLN A O 1
ATOM 2486 N N . ASN A 1 301 ? 6.767 3.702 33.366 1.00 44.38 301 ASN A N 1
ATOM 2487 C CA . ASN A 1 301 ? 7.726 4.688 32.835 1.00 44.38 301 ASN A CA 1
ATOM 2488 C C . ASN A 1 301 ? 7.594 5.011 31.326 1.00 44.38 301 ASN A C 1
ATOM 2490 O O . ASN A 1 301 ? 8.215 5.969 30.866 1.00 44.38 301 ASN A O 1
ATOM 2494 N N . ASP A 1 302 ? 6.744 4.288 30.593 1.00 46.78 302 ASP A N 1
ATOM 2495 C CA . ASP A 1 302 ? 6.506 4.428 29.150 1.00 46.78 302 ASP A CA 1
ATOM 2496 C C . ASP A 1 302 ? 5.206 5.184 28.816 1.00 46.78 302 ASP A C 1
ATOM 2498 O O . ASP A 1 302 ? 4.646 5.049 27.729 1.00 46.78 302 ASP A O 1
ATOM 2502 N N . TYR A 1 303 ? 4.684 5.972 29.758 1.00 53.12 303 TYR A N 1
ATOM 2503 C CA . TYR A 1 303 ? 3.414 6.671 29.586 1.00 53.12 303 TYR A CA 1
ATOM 2504 C C . TYR A 1 303 ? 3.498 7.824 28.567 1.00 53.12 303 TYR 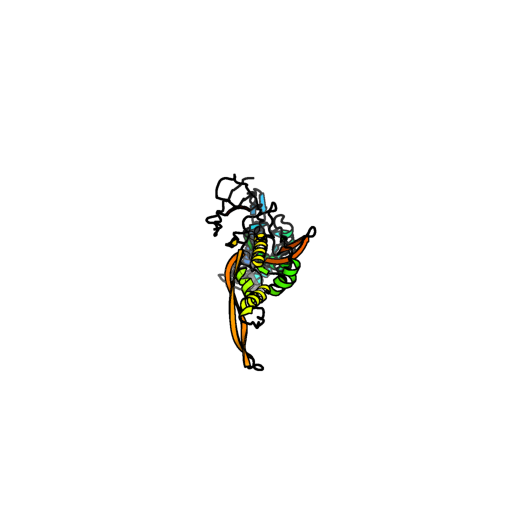A C 1
ATOM 2506 O O . TYR A 1 303 ? 4.152 8.844 28.804 1.00 53.12 303 TYR A O 1
ATOM 2514 N N . ILE A 1 304 ? 2.814 7.656 27.432 1.00 50.66 304 ILE A N 1
ATOM 2515 C CA . ILE A 1 304 ? 2.739 8.610 26.314 1.00 50.66 304 ILE A CA 1
ATOM 2516 C C . ILE A 1 304 ? 1.446 9.426 26.435 1.00 50.66 304 ILE A C 1
ATOM 2518 O O . ILE A 1 304 ? 0.450 9.071 25.813 1.00 50.66 304 ILE A O 1
ATOM 2522 N N . GLY A 1 305 ? 1.448 10.512 27.215 1.00 54.81 305 GLY A N 1
ATOM 2523 C CA . GLY A 1 305 ? 0.329 11.469 27.241 1.00 54.81 305 GLY A CA 1
ATOM 2524 C C . GLY A 1 305 ? -1.058 10.835 27.460 1.00 54.81 305 GLY A C 1
ATOM 2525 O O . GLY A 1 305 ? -1.179 9.728 27.975 1.00 54.81 305 GLY A O 1
ATOM 2526 N N . TYR A 1 306 ? -2.123 11.559 27.114 1.00 55.72 306 TYR A N 1
ATOM 2527 C CA . TYR A 1 306 ? -3.498 11.061 27.241 1.00 55.72 306 TYR A CA 1
ATOM 2528 C C . TYR A 1 306 ? -3.809 9.978 26.191 1.00 55.72 306 TYR A C 1
ATOM 2530 O O . TYR A 1 306 ? -3.335 10.042 25.058 1.00 55.72 306 TYR A O 1
ATOM 2538 N N . GLU A 1 307 ? -4.621 8.987 26.550 1.00 75.38 307 GLU A N 1
ATOM 2539 C CA . GLU A 1 307 ? -4.979 7.849 25.692 1.00 75.38 307 GLU A CA 1
ATOM 2540 C C . GLU A 1 307 ? -5.897 8.247 24.521 1.00 75.38 307 GLU A C 1
ATOM 2542 O O . GLU A 1 307 ? -6.599 9.257 24.601 1.00 75.38 307 GLU A O 1
ATOM 2547 N N . ALA A 1 308 ? -5.866 7.487 23.417 1.00 85.12 308 ALA A N 1
ATOM 2548 C CA . ALA A 1 308 ? -6.736 7.757 22.271 1.00 85.12 308 ALA A CA 1
ATOM 2549 C C . ALA A 1 308 ? -8.186 7.397 22.622 1.00 85.12 308 ALA A C 1
ATOM 2551 O O . ALA A 1 308 ? -8.447 6.357 23.223 1.00 85.12 308 ALA A O 1
ATOM 2552 N N . LEU A 1 309 ? -9.125 8.261 22.244 1.00 88.56 309 LEU A N 1
ATOM 2553 C CA . LEU A 1 309 ? -10.537 8.120 22.580 1.00 88.56 309 LEU A CA 1
ATOM 2554 C C . LEU A 1 309 ? -11.380 7.927 21.317 1.00 88.56 309 LEU A C 1
ATOM 2556 O O . LEU A 1 309 ? -11.342 8.751 20.405 1.00 88.56 309 LEU A O 1
ATOM 2560 N N . VAL A 1 310 ? -12.176 6.861 21.310 1.00 93.44 310 VAL A N 1
ATOM 2561 C CA . VAL A 1 310 ? -13.291 6.658 20.380 1.00 93.44 310 VAL A CA 1
ATOM 2562 C C . VAL A 1 310 ? -14.564 6.592 21.202 1.00 93.44 310 VAL A C 1
ATOM 2564 O O . VAL A 1 310 ? -14.607 5.899 22.216 1.00 93.44 310 VAL A O 1
ATOM 2567 N N . GLU A 1 311 ? -15.581 7.327 20.766 1.00 93.81 311 GLU A N 1
ATOM 2568 C CA . GLU A 1 311 ? -16.858 7.429 21.463 1.00 93.81 311 GLU A CA 1
ATOM 2569 C C . GLU A 1 311 ? -17.992 7.301 20.448 1.00 93.81 311 GLU A C 1
ATOM 2571 O O . GLU A 1 311 ? -18.028 8.015 19.439 1.00 93.81 311 GLU A O 1
ATOM 2576 N N . LEU A 1 312 ? -18.902 6.368 20.721 1.00 95.38 312 LEU A N 1
ATOM 2577 C CA . LEU A 1 312 ? -20.102 6.124 19.926 1.00 95.38 312 LEU A CA 1
ATOM 2578 C C . LEU A 1 312 ? -21.349 6.477 20.738 1.00 95.38 312 LEU A C 1
ATOM 2580 O O . LEU A 1 312 ? -21.379 6.244 21.948 1.00 95.38 312 LEU A O 1
ATOM 2584 N N . ASP A 1 313 ? -22.366 6.997 20.061 1.00 94.94 313 ASP A N 1
ATOM 2585 C CA . ASP A 1 313 ? -23.714 7.187 20.595 1.00 94.94 313 ASP A CA 1
ATOM 2586 C C . ASP A 1 313 ? -24.653 6.072 20.114 1.00 94.94 313 ASP A C 1
ATOM 2588 O O . ASP A 1 313 ? -24.458 5.514 19.027 1.00 94.94 313 ASP A O 1
ATOM 2592 N N . TYR A 1 314 ? -25.681 5.777 20.910 1.00 94.00 314 TYR A N 1
ATOM 2593 C CA . TYR A 1 314 ? -26.600 4.658 20.710 1.00 94.00 314 TYR A CA 1
ATOM 2594 C C . TYR A 1 314 ? -28.048 5.142 20.729 1.00 94.00 314 TYR A C 1
ATOM 2596 O O . TYR A 1 314 ? -28.525 5.674 21.731 1.00 94.00 314 TYR A O 1
ATOM 2604 N N . THR A 1 315 ? -28.784 4.855 19.659 1.00 95.81 315 THR A N 1
ATOM 2605 C CA . THR A 1 315 ? -30.229 5.108 19.599 1.00 95.81 315 THR A CA 1
ATOM 2606 C C . THR A 1 315 ? -30.969 3.790 19.446 1.00 95.81 315 THR A C 1
ATOM 2608 O O . THR A 1 315 ? -30.771 3.079 18.460 1.00 95.81 315 THR A O 1
ATOM 2611 N N . PHE A 1 316 ? -31.822 3.467 20.418 1.00 95.94 316 PHE A N 1
ATOM 2612 C CA . PHE A 1 316 ? -32.658 2.267 20.408 1.00 95.94 316 PHE A CA 1
ATOM 2613 C C . PHE A 1 316 ? -33.987 2.514 19.695 1.00 95.94 316 PHE A C 1
ATOM 2615 O O . PHE A 1 316 ? -34.581 3.587 19.811 1.00 95.94 316 PHE A O 1
ATOM 2622 N N . TYR A 1 317 ? -34.469 1.491 18.993 1.00 96.25 317 TYR A N 1
ATOM 2623 C CA . TYR A 1 317 ? -35.796 1.485 18.387 1.00 96.25 317 TYR A CA 1
ATOM 2624 C C . TYR A 1 317 ? -36.719 0.577 19.180 1.00 96.25 317 TYR A C 1
ATOM 2626 O O . TYR A 1 317 ? -36.507 -0.635 19.215 1.00 96.25 317 TYR A O 1
ATOM 2634 N N . ASP A 1 318 ? -37.760 1.163 19.760 1.00 96.25 318 ASP A N 1
ATOM 2635 C CA . ASP A 1 318 ? -38.778 0.431 20.499 1.00 96.25 318 ASP A CA 1
ATOM 2636 C C . ASP A 1 318 ? -40.005 0.199 19.602 1.00 96.25 318 ASP A C 1
ATOM 2638 O O . ASP A 1 318 ? -40.520 1.120 18.965 1.00 96.25 318 ASP A O 1
ATOM 2642 N N . THR A 1 319 ? -40.496 -1.038 19.563 1.00 96.88 319 THR A N 1
ATOM 2643 C CA . THR A 1 319 ? -41.740 -1.418 18.888 1.00 96.88 319 THR A CA 1
ATOM 2644 C C . THR A 1 319 ? -42.668 -2.094 19.884 1.00 96.88 319 THR A C 1
ATOM 2646 O O . THR A 1 319 ? -42.305 -3.090 20.508 1.00 96.88 319 THR A O 1
ATOM 2649 N N . THR A 1 320 ? -43.901 -1.608 19.993 1.00 96.44 320 THR A N 1
ATOM 2650 C CA . THR A 1 320 ? -44.942 -2.267 20.788 1.00 96.44 320 THR A CA 1
ATOM 2651 C C . THR A 1 320 ? -45.766 -3.199 19.902 1.00 96.44 320 THR A C 1
ATOM 2653 O O . THR A 1 320 ? -46.232 -2.806 18.831 1.00 96.44 320 THR A O 1
ATOM 2656 N N . ARG A 1 321 ? -45.944 -4.450 20.335 1.00 96.38 321 ARG A N 1
ATOM 2657 C CA . ARG A 1 321 ? -46.732 -5.474 19.637 1.00 96.38 321 ARG A CA 1
ATOM 2658 C C . ARG A 1 321 ? -47.744 -6.087 20.598 1.00 96.38 321 ARG A C 1
ATOM 2660 O O . ARG A 1 321 ? -47.476 -6.240 21.786 1.00 96.38 321 ARG A O 1
ATOM 2667 N N . THR A 1 322 ? -48.901 -6.488 20.081 1.00 96.06 322 THR A N 1
ATOM 2668 C CA . THR A 1 322 ? -49.875 -7.254 20.866 1.00 96.06 322 THR A CA 1
ATOM 2669 C C . THR A 1 322 ? -49.502 -8.730 20.839 1.00 96.06 322 THR A C 1
ATOM 2671 O O . THR A 1 322 ? -49.435 -9.331 19.767 1.00 96.06 322 THR A O 1
ATOM 2674 N N . ASN A 1 323 ? -49.283 -9.322 22.011 1.00 92.88 323 ASN A N 1
ATOM 2675 C CA . ASN A 1 323 ? -49.034 -10.751 22.136 1.00 92.88 323 ASN A CA 1
ATOM 2676 C C . ASN A 1 323 ? -50.269 -11.527 21.633 1.00 92.88 323 ASN A C 1
ATOM 2678 O O . ASN A 1 323 ? -51.369 -11.311 22.149 1.00 92.88 323 ASN A O 1
ATOM 2682 N N . PRO A 1 324 ? -50.130 -12.432 20.649 1.00 92.56 324 PRO A N 1
ATOM 2683 C CA . PRO A 1 324 ? -51.275 -13.128 20.064 1.00 92.56 324 PRO A CA 1
ATOM 2684 C C . PRO A 1 324 ? -51.964 -14.089 21.045 1.00 92.56 324 PRO A C 1
ATOM 2686 O O . PRO A 1 324 ? -53.129 -14.417 20.847 1.00 92.56 324 PRO A O 1
ATOM 2689 N N . THR A 1 325 ? -51.261 -14.525 22.093 1.00 94.75 325 THR A N 1
ATOM 2690 C CA . THR A 1 325 ? -51.754 -15.487 23.086 1.00 94.75 325 THR A CA 1
ATOM 2691 C C . THR A 1 325 ? -52.391 -14.793 24.286 1.00 94.75 325 THR A C 1
ATOM 2693 O O . THR A 1 325 ? -53.429 -15.235 24.770 1.00 94.75 325 THR A O 1
ATOM 2696 N N . THR A 1 326 ? -51.778 -13.719 24.795 1.00 95.44 326 THR A N 1
ATOM 2697 C CA . THR A 1 326 ? -52.260 -13.026 26.007 1.00 95.44 326 THR A CA 1
ATOM 2698 C C . THR A 1 326 ? -53.081 -11.775 25.705 1.00 95.44 326 THR A C 1
ATOM 2700 O O . THR A 1 326 ? -53.707 -11.230 26.613 1.00 95.44 326 THR A O 1
ATOM 2703 N N . HIS A 1 327 ? -53.069 -11.299 24.455 1.00 93.44 327 HIS A N 1
ATOM 2704 C CA . HIS A 1 327 ? -53.635 -10.016 24.020 1.00 93.44 327 HIS A CA 1
ATOM 2705 C C . HIS A 1 327 ? -53.087 -8.785 24.766 1.00 93.44 327 HIS A C 1
ATOM 2707 O O . HIS A 1 327 ? -53.644 -7.693 24.654 1.00 93.44 327 HIS A O 1
ATOM 2713 N N . GLN A 1 328 ? -51.990 -8.932 25.513 1.00 94.81 328 GLN A N 1
ATOM 2714 C CA . GLN A 1 328 ? -51.319 -7.824 26.188 1.00 94.81 328 GLN A CA 1
ATOM 2715 C C . GLN A 1 328 ? -50.378 -7.097 25.221 1.00 94.81 328 GLN A C 1
ATOM 2717 O O . GLN A 1 328 ? -49.806 -7.711 24.319 1.00 94.81 328 GLN A O 1
ATOM 2722 N N . GLN A 1 329 ? -50.231 -5.783 25.404 1.00 96.06 329 GLN A N 1
ATOM 2723 C CA . GLN A 1 329 ? -49.199 -5.007 24.716 1.00 96.06 329 GLN A CA 1
ATOM 2724 C C . GLN A 1 329 ? -47.840 -5.326 25.341 1.00 96.06 329 GLN A C 1
ATOM 2726 O O . GLN A 1 329 ? -47.692 -5.276 26.559 1.00 96.06 329 GLN A O 1
ATOM 2731 N N . GLU A 1 330 ? -46.862 -5.640 24.504 1.00 96.00 330 GLU A N 1
ATOM 2732 C CA . GLU A 1 330 ? -45.483 -5.915 24.892 1.00 96.00 330 GLU A CA 1
ATOM 2733 C C . GLU A 1 330 ? -44.560 -5.004 24.085 1.00 96.00 330 GLU A C 1
ATOM 2735 O O . GLU A 1 330 ? -44.743 -4.858 22.873 1.00 96.00 330 GLU A O 1
ATOM 2740 N N . THR A 1 331 ? -43.571 -4.397 24.739 1.00 96.12 331 THR A N 1
ATOM 2741 C CA . THR A 1 331 ? -42.584 -3.552 24.064 1.00 96.12 331 THR A CA 1
ATOM 2742 C C . THR A 1 331 ? -41.292 -4.329 23.844 1.00 96.12 331 THR A C 1
ATOM 2744 O O . THR A 1 331 ? -40.807 -5.056 24.713 1.00 96.12 331 THR A O 1
ATOM 2747 N N . TYR A 1 332 ? -40.761 -4.191 22.637 1.00 96.81 332 TYR A N 1
ATOM 2748 C CA . TYR A 1 332 ? -39.547 -4.836 22.175 1.00 96.81 332 TYR A CA 1
ATOM 2749 C C . TYR A 1 332 ? -38.573 -3.769 21.729 1.00 96.81 332 TYR A C 1
ATOM 2751 O O . TYR A 1 332 ? -38.948 -2.871 20.981 1.00 96.81 332 TYR A O 1
ATOM 2759 N N . ILE A 1 333 ? -37.313 -3.920 22.101 1.00 96.94 333 ILE A N 1
ATOM 2760 C CA . ILE A 1 333 ? -36.234 -3.231 21.409 1.00 96.94 333 ILE A CA 1
ATOM 2761 C C . ILE A 1 333 ? -35.999 -4.035 20.140 1.00 96.94 333 ILE A C 1
ATOM 2763 O O . ILE A 1 333 ? -35.725 -5.233 20.219 1.00 96.94 333 ILE A O 1
ATOM 2767 N N . THR A 1 334 ? -36.171 -3.409 18.983 1.00 96.62 334 THR A N 1
ATOM 2768 C CA . THR A 1 334 ? -36.113 -4.066 17.669 1.00 96.62 334 THR A CA 1
ATOM 2769 C C . THR A 1 334 ? -34.877 -3.695 16.864 1.00 96.62 334 THR A C 1
ATOM 2771 O O . THR A 1 334 ? -34.632 -4.272 15.810 1.00 96.62 334 THR A O 1
ATOM 2774 N N . GLY A 1 335 ? -34.092 -2.735 17.346 1.00 96.00 335 GLY A N 1
ATOM 2775 C CA . GLY A 1 335 ? -32.838 -2.358 16.719 1.00 96.00 335 GLY A CA 1
ATOM 2776 C C . GLY A 1 335 ? -32.064 -1.339 17.537 1.00 96.00 335 GLY A C 1
ATOM 2777 O O . GLY A 1 335 ? -32.580 -0.742 18.485 1.00 96.00 335 GLY A O 1
ATOM 2778 N N . VAL A 1 336 ? -30.832 -1.112 17.104 1.00 96.44 336 VAL A N 1
ATOM 2779 C CA . VAL A 1 336 ? -29.960 -0.043 17.576 1.00 96.44 336 VAL A CA 1
ATOM 2780 C C . VAL A 1 336 ? -29.291 0.593 16.362 1.00 96.44 336 VAL A C 1
ATOM 2782 O O . VAL A 1 336 ? -28.898 -0.106 15.431 1.00 96.44 336 VAL A O 1
ATOM 2785 N N . THR A 1 337 ? -29.179 1.914 16.357 1.00 95.94 337 THR A N 1
ATOM 2786 C CA . THR A 1 337 ? -28.291 2.634 15.438 1.00 95.94 337 THR A CA 1
ATOM 2787 C C . THR A 1 337 ? -27.165 3.274 16.208 1.00 95.94 337 THR A C 1
ATOM 2789 O O . THR A 1 337 ? -27.370 3.784 17.311 1.00 95.94 337 THR A O 1
ATOM 2792 N N . PHE A 1 338 ? -26.002 3.297 15.573 1.00 96.00 338 PHE A N 1
ATOM 2793 C CA . PHE A 1 338 ? -24.793 3.885 16.114 1.00 96.00 338 PHE A CA 1
ATOM 2794 C C . PHE A 1 338 ? -24.476 5.178 15.375 1.00 96.00 338 PHE A C 1
ATOM 2796 O O . PHE A 1 338 ? -24.608 5.247 14.149 1.00 96.00 338 PHE A O 1
ATOM 2803 N N . SER A 1 339 ? -24.025 6.189 16.109 1.00 95.94 339 SER A N 1
ATOM 2804 C CA . SER A 1 339 ? -23.453 7.391 15.510 1.00 95.94 339 SER A CA 1
ATOM 2805 C C . SER A 1 339 ? -22.121 7.740 16.161 1.00 95.94 339 SER A C 1
ATOM 2807 O O . SER A 1 339 ? -21.843 7.371 17.300 1.00 95.94 339 SER A O 1
ATOM 2809 N N . LYS A 1 340 ? -21.255 8.398 15.397 1.00 95.44 340 LYS A N 1
ATOM 2810 C CA . LYS A 1 340 ? -19.894 8.719 15.812 1.00 95.44 340 LYS A CA 1
ATOM 2811 C C . LYS A 1 340 ? -19.860 10.042 16.569 1.00 95.44 340 LYS A C 1
ATOM 2813 O O . LYS A 1 340 ? -20.243 11.063 16.003 1.00 95.44 340 LYS A O 1
ATOM 2818 N N . LEU A 1 341 ? -19.346 10.027 17.799 1.00 93.38 341 LEU A N 1
ATOM 2819 C CA . LEU A 1 341 ? -19.076 11.239 18.581 1.00 93.38 341 LEU A CA 1
ATOM 2820 C C . LEU A 1 341 ? -17.597 11.631 18.518 1.00 93.38 341 LEU A C 1
ATOM 2822 O O . LEU A 1 341 ? -17.282 12.804 18.328 1.00 93.38 341 LEU A O 1
ATOM 2826 N N . LYS A 1 342 ? -16.694 10.654 18.655 1.00 93.69 342 LYS A N 1
ATOM 2827 C CA . LYS A 1 342 ? -15.235 10.840 18.585 1.00 93.69 342 LYS A CA 1
ATOM 2828 C C . LYS A 1 342 ? -14.583 9.692 17.837 1.00 93.69 342 LYS A C 1
ATOM 2830 O O . LYS A 1 342 ? -15.032 8.551 17.948 1.00 93.69 342 LYS A O 1
ATOM 2835 N N . ASP A 1 343 ? -13.507 9.992 17.120 1.00 94.75 343 ASP A N 1
ATOM 2836 C CA . ASP A 1 343 ? -12.840 9.033 16.243 1.00 94.75 343 ASP A CA 1
ATOM 2837 C C . ASP A 1 343 ? -11.322 8.977 16.439 1.00 94.75 343 ASP A C 1
ATOM 2839 O O . ASP A 1 343 ? -10.674 9.928 16.883 1.00 94.75 343 ASP A O 1
ATOM 2843 N N . LEU A 1 344 ? -10.757 7.855 16.005 1.00 94.31 344 LEU A N 1
ATOM 2844 C CA . LEU A 1 344 ? -9.353 7.725 15.668 1.00 94.31 344 LEU A CA 1
ATOM 2845 C C . LEU A 1 344 ? -9.261 7.564 14.152 1.00 94.31 344 LEU A C 1
ATOM 2847 O O . LEU A 1 344 ? -9.607 6.507 13.617 1.00 94.31 344 LEU A O 1
ATOM 2851 N N . THR A 1 345 ? -8.746 8.591 13.473 1.00 95.12 345 THR A N 1
ATO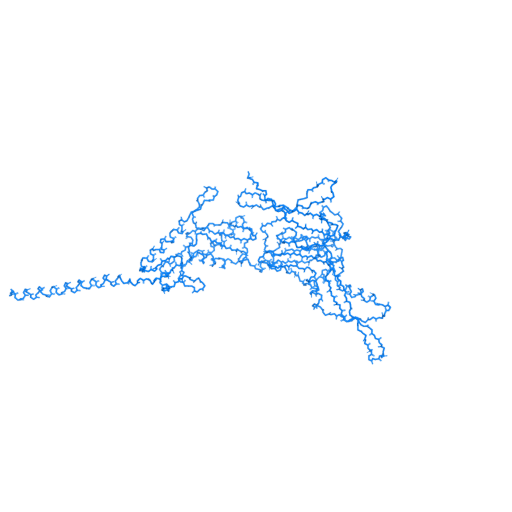M 2852 C CA . THR A 1 345 ? -8.526 8.538 12.028 1.00 95.12 345 THR A CA 1
ATOM 2853 C C . THR A 1 345 ? -7.075 8.772 11.650 1.00 95.12 345 THR A C 1
ATOM 2855 O O . THR A 1 345 ? -6.353 9.599 12.216 1.00 95.12 345 THR A O 1
ATOM 2858 N N . PHE A 1 346 ? -6.622 8.021 10.656 1.00 95.06 346 PHE A N 1
ATOM 2859 C CA . PHE A 1 346 ? -5.292 8.174 10.088 1.00 95.06 346 PHE A CA 1
ATOM 2860 C C . PHE A 1 346 ? -5.284 7.729 8.632 1.00 95.06 346 PHE A C 1
ATOM 2862 O O . PHE A 1 346 ? -6.091 6.911 8.208 1.00 95.06 346 PHE A O 1
ATOM 2869 N N . TYR A 1 347 ? -4.371 8.279 7.847 1.00 94.94 347 TYR A N 1
ATOM 2870 C CA . TYR A 1 347 ? -4.192 7.936 6.446 1.00 94.94 347 TYR A CA 1
ATOM 2871 C C . TYR A 1 347 ? -3.002 7.002 6.275 1.00 94.94 347 TYR A C 1
ATOM 2873 O O . TYR A 1 347 ? -1.918 7.268 6.801 1.00 94.94 347 TYR A O 1
ATOM 2881 N N . ASN A 1 348 ? -3.201 5.933 5.506 1.00 95.19 348 ASN A N 1
ATOM 2882 C CA . ASN A 1 348 ? -2.124 5.073 5.037 1.00 95.19 348 ASN A CA 1
ATOM 2883 C C . ASN A 1 348 ? -1.555 5.649 3.725 1.00 95.19 348 ASN A C 1
ATOM 2885 O O . ASN A 1 348 ? -2.179 5.495 2.671 1.00 95.19 348 ASN A O 1
ATOM 2889 N N . PRO A 1 349 ? -0.370 6.292 3.732 1.00 91.69 349 PRO A N 1
ATOM 2890 C CA . PRO A 1 349 ? 0.220 6.839 2.519 1.00 91.69 349 PRO A CA 1
ATOM 2891 C C . PRO A 1 349 ? 0.876 5.769 1.648 1.00 91.69 349 PRO A C 1
ATOM 2893 O O . PRO A 1 349 ? 1.390 6.102 0.582 1.00 91.69 349 PRO A O 1
ATOM 2896 N N . ASN A 1 350 ? 0.887 4.503 2.056 1.00 91.06 350 ASN A N 1
ATOM 2897 C CA . ASN A 1 350 ? 1.554 3.438 1.324 1.00 91.06 350 ASN A CA 1
ATOM 2898 C C . ASN A 1 350 ? 0.669 2.893 0.202 1.00 91.06 350 ASN A C 1
ATOM 2900 O O . ASN A 1 350 ? -0.538 3.131 0.152 1.00 91.06 350 ASN A O 1
ATOM 2904 N N . ARG A 1 351 ? 1.296 2.179 -0.734 1.00 89.12 351 ARG A N 1
ATOM 2905 C CA . ARG A 1 351 ? 0.609 1.474 -1.827 1.00 89.12 351 ARG A CA 1
ATOM 2906 C C . ARG A 1 351 ? 0.185 0.052 -1.452 1.00 89.12 351 ARG A C 1
ATOM 2908 O O . ARG A 1 351 ? -0.400 -0.622 -2.286 1.00 89.12 351 ARG A O 1
ATOM 2915 N N . HIS A 1 352 ? 0.432 -0.355 -0.207 1.00 91.00 352 HIS A N 1
ATOM 2916 C CA . HIS A 1 352 ? 0.097 -1.676 0.322 1.00 91.00 352 HIS A CA 1
ATOM 2917 C C . HIS A 1 352 ? -0.810 -1.566 1.537 1.00 91.00 352 HIS A C 1
ATOM 2919 O O . HIS A 1 352 ? -0.780 -0.558 2.259 1.00 91.00 352 HIS A O 1
ATOM 2925 N N . SER A 1 353 ? -1.579 -2.627 1.752 1.00 94.12 353 SER A N 1
ATOM 2926 C CA . SER A 1 353 ? -2.310 -2.830 2.991 1.00 94.12 353 SER A CA 1
ATOM 2927 C C . SER A 1 353 ? -1.359 -3.161 4.140 1.00 94.12 353 SER A C 1
ATOM 2929 O O . SER A 1 353 ? -0.299 -3.759 3.953 1.00 94.12 353 SER A O 1
ATOM 2931 N N . TYR A 1 354 ? -1.776 -2.774 5.336 1.00 95.88 354 TYR A N 1
ATOM 2932 C CA . TYR A 1 354 ? -1.208 -3.229 6.600 1.00 95.88 354 TYR A CA 1
ATOM 2933 C C . TYR A 1 354 ? -2.298 -3.905 7.410 1.00 95.88 354 TYR A C 1
ATOM 2935 O O . TYR A 1 354 ? -3.478 -3.642 7.190 1.00 95.88 354 TYR A O 1
ATOM 2943 N N . TYR A 1 355 ? -1.916 -4.744 8.361 1.00 96.81 355 TYR A N 1
ATOM 2944 C CA . TYR A 1 355 ? -2.872 -5.547 9.109 1.00 96.81 355 TYR A CA 1
ATOM 2945 C C . TYR A 1 355 ? -2.606 -5.430 10.599 1.00 96.81 355 TYR A C 1
ATOM 2947 O O . TYR A 1 355 ? -1.469 -5.568 11.048 1.00 96.81 355 TYR A O 1
ATOM 2955 N N . ILE A 1 356 ? -3.656 -5.169 11.370 1.00 97.31 356 ILE A N 1
ATOM 2956 C CA . ILE A 1 356 ? -3.600 -5.188 12.828 1.00 97.31 356 ILE A CA 1
ATOM 2957 C C . ILE A 1 356 ? -4.256 -6.471 13.312 1.00 97.31 356 ILE A C 1
ATOM 2959 O O . ILE A 1 356 ? -5.441 -6.698 13.076 1.00 97.31 356 ILE A O 1
ATOM 2963 N N . LYS A 1 357 ? -3.492 -7.281 14.039 1.00 96.94 357 LYS A N 1
ATOM 2964 C CA . LYS A 1 357 ? -4.012 -8.416 14.795 1.00 96.94 357 LYS A CA 1
ATOM 2965 C C . LYS A 1 357 ? -4.139 -8.027 16.257 1.00 96.94 357 LYS A C 1
ATOM 2967 O O . LYS A 1 357 ? -3.189 -7.500 16.836 1.00 96.94 357 LYS A O 1
ATOM 2972 N N . VAL A 1 358 ? -5.281 -8.335 16.860 1.00 97.06 358 VAL A N 1
ATOM 2973 C CA . VAL A 1 358 ? -5.463 -8.226 18.308 1.00 97.06 358 VAL A CA 1
ATOM 2974 C C . VAL A 1 358 ? -5.510 -9.626 18.891 1.00 97.06 358 VAL A C 1
ATOM 2976 O O . VAL A 1 358 ? -6.247 -10.488 18.426 1.00 97.06 358 VAL A O 1
ATOM 2979 N N . SER A 1 359 ? -4.684 -9.868 19.897 1.00 97.12 359 SER A N 1
ATOM 2980 C CA . SER A 1 359 ? -4.610 -11.147 20.597 1.00 97.12 359 SER A CA 1
ATOM 2981 C C . SER A 1 359 ? -4.442 -10.926 22.095 1.00 97.12 359 SER A C 1
ATOM 2983 O O . SER A 1 359 ? -4.281 -9.795 22.554 1.00 97.12 359 SER A O 1
ATOM 2985 N N . ASN A 1 360 ? -4.516 -11.998 22.877 1.00 96.00 360 ASN A N 1
ATOM 2986 C CA . ASN A 1 360 ? -4.237 -11.963 24.304 1.00 96.00 360 ASN A CA 1
ATOM 2987 C C . ASN A 1 360 ? -3.003 -12.812 24.630 1.00 96.00 360 ASN A C 1
ATOM 2989 O O . ASN A 1 360 ? -2.765 -13.850 24.015 1.00 96.00 360 ASN A O 1
ATOM 2993 N N . ALA A 1 361 ? -2.247 -12.389 25.636 1.00 95.94 361 ALA A N 1
ATOM 2994 C CA . ALA A 1 361 ? -1.144 -13.154 26.207 1.00 95.94 361 ALA A CA 1
ATOM 2995 C C . ALA A 1 361 ? -1.158 -13.048 27.739 1.00 95.94 361 ALA A C 1
ATOM 2997 O O . ALA A 1 361 ? -1.888 -12.236 28.310 1.00 95.94 361 ALA A O 1
ATOM 2998 N N . VAL A 1 362 ? -0.354 -13.881 28.403 1.00 94.88 362 VAL A N 1
ATOM 2999 C CA . VAL A 1 362 ? -0.140 -13.827 29.855 1.00 94.88 362 VAL A CA 1
ATOM 3000 C C . VAL A 1 362 ? 1.334 -13.551 30.118 1.00 94.88 362 VAL A C 1
ATOM 3002 O O . VAL A 1 362 ? 2.189 -14.356 29.754 1.00 94.88 362 VAL A O 1
ATOM 3005 N N . GLU A 1 363 ? 1.636 -12.434 30.775 1.00 92.19 363 GLU A N 1
ATOM 3006 C CA . GLU A 1 363 ? 3.001 -12.013 31.100 1.00 92.19 363 GLU A CA 1
ATOM 3007 C C . GLU A 1 363 ? 3.120 -11.759 32.595 1.00 92.19 363 GLU A C 1
ATOM 3009 O O . GLU A 1 363 ? 2.388 -10.953 33.161 1.00 92.19 363 GLU A O 1
ATOM 3014 N N . ASN A 1 364 ? 4.025 -12.480 33.262 1.00 91.69 364 ASN A N 1
ATOM 3015 C CA . ASN A 1 364 ? 4.202 -12.406 34.718 1.00 91.69 364 ASN A CA 1
ATOM 3016 C C . ASN A 1 364 ? 2.890 -12.620 35.507 1.00 91.69 364 ASN A C 1
ATOM 3018 O O . ASN A 1 364 ? 2.677 -12.010 36.551 1.00 91.69 364 ASN A O 1
ATOM 3022 N N . GLY A 1 365 ? 1.999 -13.478 34.995 1.00 91.81 365 GLY A N 1
ATOM 3023 C CA . GLY A 1 365 ? 0.686 -13.750 35.593 1.00 91.81 365 GLY A CA 1
ATOM 3024 C C . GLY A 1 365 ? -0.384 -12.687 35.317 1.00 91.81 365 GLY A C 1
ATOM 3025 O O . GLY A 1 365 ? -1.481 -12.790 35.859 1.00 91.81 365 GLY A O 1
ATOM 3026 N N . ILE A 1 366 ? -0.093 -11.686 34.481 1.00 89.88 366 ILE A N 1
ATOM 3027 C CA . ILE A 1 366 ? -1.017 -10.612 34.103 1.00 89.88 366 ILE A CA 1
ATOM 3028 C C . ILE A 1 366 ? -1.498 -10.848 32.669 1.00 89.88 366 ILE A C 1
ATOM 3030 O O . ILE A 1 366 ? -0.692 -11.072 31.767 1.00 89.88 366 ILE A O 1
ATOM 3034 N N . ASN A 1 367 ? -2.813 -10.782 32.455 1.00 93.44 367 ASN A N 1
ATOM 3035 C CA . ASN A 1 367 ? -3.396 -10.798 31.116 1.00 93.44 367 ASN A CA 1
ATOM 3036 C C . ASN A 1 367 ? -3.087 -9.481 30.391 1.00 93.44 367 ASN A C 1
ATOM 3038 O O . ASN A 1 367 ? -3.308 -8.391 30.930 1.00 93.44 367 ASN A O 1
ATOM 3042 N N . VAL A 1 368 ? -2.605 -9.587 29.157 1.00 94.00 368 VAL A N 1
ATOM 3043 C CA . VAL A 1 368 ? -2.301 -8.441 28.299 1.00 94.00 368 VAL A CA 1
ATOM 3044 C C . VAL A 1 368 ? -3.019 -8.571 26.961 1.00 94.00 368 VAL A C 1
ATOM 3046 O O . VAL A 1 368 ? -3.093 -9.660 26.389 1.00 94.00 368 VAL A O 1
ATOM 3049 N N . LEU A 1 369 ? -3.537 -7.452 26.456 1.00 95.19 369 LEU A N 1
ATOM 3050 C CA . LEU A 1 369 ? -3.926 -7.306 25.058 1.00 95.19 369 LEU A CA 1
ATOM 3051 C C . LEU A 1 369 ? -2.688 -6.986 24.233 1.00 95.19 369 LEU A C 1
ATOM 3053 O O . LEU A 1 369 ? -1.924 -6.085 24.577 1.00 95.19 369 LEU A O 1
ATOM 3057 N N . VAL A 1 370 ? -2.512 -7.708 23.136 1.00 96.25 370 VAL A N 1
ATOM 3058 C CA . VAL A 1 370 ? -1.387 -7.568 22.218 1.00 96.25 370 VAL A CA 1
ATOM 3059 C C . VAL A 1 370 ? -1.920 -7.113 20.869 1.00 96.25 370 VAL A C 1
ATOM 3061 O O . VAL A 1 370 ? -2.703 -7.817 20.235 1.00 96.25 370 VAL A O 1
ATOM 3064 N N . PHE A 1 371 ? -1.481 -5.935 20.445 1.00 96.62 371 PHE A N 1
ATOM 3065 C CA . PHE A 1 371 ? -1.762 -5.345 19.144 1.00 96.62 371 PHE A CA 1
ATOM 3066 C C . PHE A 1 371 ? -0.529 -5.515 18.276 1.00 96.62 371 PHE A C 1
ATOM 3068 O O . PHE A 1 371 ? 0.498 -4.909 18.565 1.00 96.62 371 PHE A O 1
ATOM 3075 N N . SER A 1 372 ? -0.608 -6.339 17.242 1.00 97.06 372 SER A N 1
ATOM 3076 C CA . SER A 1 372 ? 0.518 -6.648 16.363 1.00 97.06 372 SER A CA 1
ATOM 3077 C C . SER A 1 372 ? 0.267 -6.069 14.975 1.00 97.06 372 SER A C 1
ATOM 3079 O O . SER A 1 372 ? -0.802 -6.287 14.405 1.00 97.06 372 SER A O 1
ATOM 3081 N N . LEU A 1 373 ? 1.250 -5.346 14.436 1.00 96.50 373 LEU A N 1
ATOM 3082 C CA . LEU A 1 373 ? 1.221 -4.815 13.076 1.00 96.50 373 LEU A CA 1
ATOM 3083 C C . LEU A 1 373 ? 1.960 -5.749 12.126 1.00 96.50 373 LEU A C 1
ATOM 3085 O O . LEU A 1 373 ? 3.115 -6.101 12.372 1.00 96.50 373 LEU A O 1
ATOM 3089 N N . TYR A 1 374 ? 1.310 -6.058 11.015 1.00 95.50 374 TYR A N 1
ATOM 3090 C CA . TYR A 1 374 ? 1.857 -6.816 9.900 1.00 95.50 374 TYR A CA 1
ATOM 3091 C C . TYR A 1 374 ? 1.788 -5.980 8.626 1.00 95.50 374 TYR A C 1
ATOM 3093 O O . TYR A 1 374 ? 0.932 -5.099 8.485 1.00 95.50 374 TYR A O 1
ATOM 3101 N N . GLY A 1 375 ? 2.696 -6.245 7.701 1.00 94.31 375 GLY A N 1
ATOM 3102 C CA . GLY A 1 375 ? 2.744 -5.590 6.400 1.00 94.31 375 GLY A CA 1
ATOM 3103 C C . GLY A 1 375 ? 4.173 -5.440 5.894 1.00 94.31 375 GLY A C 1
ATOM 3104 O O . GLY A 1 375 ? 5.119 -5.907 6.529 1.00 94.31 375 GLY A O 1
ATOM 3105 N N . PRO A 1 376 ? 4.370 -4.738 4.773 1.00 90.62 376 PRO A N 1
ATOM 3106 C CA . PRO A 1 376 ? 5.703 -4.425 4.279 1.00 90.62 376 PRO A CA 1
ATOM 3107 C C . PRO A 1 376 ? 6.501 -3.579 5.283 1.00 90.62 376 PRO A C 1
ATOM 3109 O O . PRO A 1 376 ? 5.934 -2.664 5.896 1.00 90.62 376 PRO A O 1
ATOM 3112 N N . PRO A 1 377 ? 7.816 -3.804 5.444 1.00 87.69 377 PRO A N 1
ATOM 3113 C CA . PRO A 1 377 ? 8.605 -3.059 6.414 1.00 87.69 377 PRO A CA 1
ATOM 3114 C C . PRO A 1 377 ? 8.616 -1.573 6.084 1.00 87.69 377 PRO A C 1
ATOM 3116 O O . PRO A 1 377 ? 8.640 -1.169 4.917 1.00 87.69 377 PRO A O 1
ATOM 3119 N N . PHE A 1 378 ? 8.618 -0.750 7.127 1.00 86.50 378 PHE A N 1
ATOM 3120 C CA . PHE A 1 378 ? 8.777 0.683 6.959 1.00 86.50 378 PHE A CA 1
ATOM 3121 C C . PHE A 1 378 ? 10.236 1.004 6.646 1.00 86.50 378 PHE A C 1
ATOM 3123 O O . PHE A 1 378 ? 11.147 0.516 7.313 1.00 86.50 378 PHE A O 1
ATOM 3130 N N . VAL A 1 379 ? 10.470 1.862 5.651 1.00 78.56 379 VAL A N 1
ATOM 3131 C CA . VAL A 1 379 ? 11.832 2.353 5.368 1.00 78.56 379 VAL A CA 1
ATOM 3132 C C . VAL A 1 379 ? 12.368 3.145 6.554 1.00 78.56 379 VAL A C 1
ATOM 3134 O O . VAL A 1 379 ? 13.541 3.059 6.916 1.00 78.56 379 VAL A O 1
ATOM 3137 N N . ASN A 1 380 ? 11.475 3.921 7.163 1.00 70.00 380 ASN A N 1
ATOM 3138 C CA . ASN A 1 380 ? 11.774 4.779 8.287 1.00 70.00 380 ASN A CA 1
ATOM 3139 C C . ASN A 1 380 ? 11.084 4.226 9.529 1.00 70.00 380 ASN A C 1
ATOM 3141 O O . ASN A 1 380 ? 9.859 4.231 9.614 1.00 70.00 380 ASN A O 1
ATOM 3145 N N . GLU A 1 381 ? 11.881 3.790 10.497 1.00 61.75 381 GLU A N 1
ATOM 3146 C CA . GLU A 1 381 ? 11.409 3.552 11.855 1.00 61.75 381 GLU A CA 1
ATOM 3147 C C . GLU A 1 381 ? 11.435 4.894 12.594 1.00 61.75 381 GLU A C 1
ATOM 3149 O O . GLU A 1 381 ? 12.468 5.573 12.665 1.00 61.75 381 GLU A O 1
ATOM 3154 N N . TYR A 1 382 ? 10.278 5.322 13.093 1.00 63.97 382 TYR A N 1
ATOM 3155 C CA . TYR A 1 382 ? 10.188 6.535 13.896 1.00 63.97 382 TYR A CA 1
ATOM 3156 C C . TYR A 1 382 ? 10.455 6.160 15.349 1.00 63.97 382 TYR A C 1
ATOM 3158 O O . TYR A 1 382 ? 9.794 5.295 15.916 1.00 63.97 382 TYR A O 1
ATOM 3166 N N . GLY A 1 383 ? 11.474 6.788 15.934 1.00 53.53 383 GLY A N 1
ATOM 3167 C CA . GLY A 1 383 ? 11.836 6.592 17.328 1.00 53.53 383 GLY A CA 1
ATOM 3168 C C . GLY A 1 383 ? 11.243 7.693 18.196 1.00 53.53 383 GLY A C 1
ATOM 3169 O O . GLY A 1 383 ? 11.269 8.877 17.840 1.00 53.53 383 GLY A O 1
ATOM 3170 N N . TYR A 1 384 ? 10.749 7.309 19.367 1.00 54.62 384 TYR A N 1
ATOM 3171 C CA . TYR A 1 384 ? 10.386 8.253 20.413 1.00 54.62 384 TYR A CA 1
ATOM 3172 C C . TYR A 1 384 ? 11.644 8.720 21.152 1.00 54.62 384 TYR A C 1
ATOM 3174 O O . TYR A 1 384 ? 12.427 7.904 21.638 1.00 54.62 384 TYR A O 1
ATOM 3182 N N . VAL A 1 385 ? 11.836 10.036 21.262 1.00 47.66 385 VAL A N 1
ATOM 3183 C CA . VAL A 1 385 ? 12.852 10.619 22.146 1.00 47.66 385 VAL A CA 1
ATOM 3184 C C . VAL A 1 385 ? 12.163 11.647 23.030 1.00 47.66 385 VAL A C 1
ATOM 3186 O O . VAL A 1 385 ? 11.788 12.725 22.573 1.00 47.66 385 VAL A O 1
ATOM 3189 N N . ARG A 1 386 ? 11.996 11.313 24.313 1.00 49.78 386 ARG A N 1
ATOM 3190 C CA . ARG A 1 386 ? 11.479 12.254 25.308 1.00 49.78 386 ARG A CA 1
ATOM 3191 C C . ARG A 1 386 ? 12.562 13.264 25.651 1.00 49.78 386 ARG A C 1
ATOM 3193 O O . ARG A 1 386 ? 13.603 12.895 26.189 1.00 49.78 386 ARG A O 1
ATOM 3200 N N . TYR A 1 387 ? 12.273 14.538 25.437 1.00 47.59 387 TYR A N 1
ATOM 3201 C CA . TYR A 1 387 ? 12.986 15.607 26.119 1.00 47.59 387 TYR A CA 1
ATOM 3202 C C . TYR A 1 387 ? 12.140 16.016 27.321 1.00 47.59 387 TYR A C 1
ATOM 3204 O O . TYR A 1 387 ? 11.009 16.473 27.167 1.00 47.59 387 TYR A O 1
ATOM 3212 N N . ALA A 1 388 ? 12.650 15.786 28.530 1.00 42.78 388 ALA A N 1
ATOM 3213 C CA . ALA A 1 388 ? 12.061 16.378 29.721 1.00 42.78 388 ALA A CA 1
ATOM 3214 C C . ALA A 1 388 ? 12.311 17.891 29.641 1.00 42.78 388 ALA A C 1
ATOM 3216 O O . ALA A 1 388 ? 13.425 18.345 29.884 1.00 42.78 388 ALA A O 1
ATOM 3217 N N . GLY A 1 389 ? 11.307 18.656 29.213 1.00 42.56 389 GLY A N 1
ATOM 3218 C CA . GLY A 1 389 ? 11.314 20.102 29.411 1.00 42.56 389 GLY A CA 1
ATOM 3219 C C . GLY A 1 389 ? 11.202 20.406 30.904 1.00 42.56 389 GLY A C 1
ATOM 3220 O O . GLY A 1 389 ? 10.517 19.679 31.627 1.00 42.56 389 GLY A O 1
ATOM 3221 N N . ASP A 1 390 ? 11.883 21.456 31.362 1.00 37.59 390 ASP A N 1
ATOM 3222 C CA . ASP A 1 390 ? 11.783 21.932 32.739 1.00 37.59 390 ASP A CA 1
ATOM 3223 C C . ASP A 1 390 ? 10.311 22.138 33.129 1.00 37.59 390 ASP A C 1
ATOM 3225 O O . ASP A 1 390 ? 9.541 22.812 32.436 1.00 37.59 390 ASP A O 1
ATOM 3229 N N . PHE A 1 391 ? 9.923 21.529 34.250 1.00 36.53 391 PHE A N 1
ATOM 3230 C CA . PHE A 1 391 ? 8.618 21.687 34.883 1.00 36.53 391 PHE A CA 1
ATOM 3231 C C . PHE A 1 391 ? 8.358 23.179 35.154 1.00 36.53 391 PHE A C 1
ATOM 3233 O O . PHE A 1 391 ? 8.858 23.734 36.129 1.00 36.53 391 PHE A O 1
ATOM 3240 N N . GLY A 1 392 ? 7.584 23.841 34.291 1.00 40.28 392 GLY A N 1
ATOM 3241 C CA . GLY A 1 392 ? 7.253 25.257 34.475 1.00 40.28 392 GLY A CA 1
ATOM 3242 C C . GLY A 1 392 ? 6.577 25.959 33.300 1.00 40.28 392 GLY A C 1
ATOM 3243 O O . GLY A 1 392 ? 5.995 27.021 33.501 1.00 40.28 392 GLY A O 1
ATOM 3244 N N . THR A 1 393 ? 6.590 25.388 32.093 1.00 41.50 393 THR A N 1
ATOM 3245 C CA . THR A 1 393 ? 5.811 25.928 30.966 1.00 41.50 393 THR A CA 1
ATOM 3246 C C . THR A 1 393 ? 4.594 25.046 30.696 1.00 41.50 393 THR A C 1
ATOM 3248 O O . THR A 1 393 ? 4.691 23.824 30.673 1.00 41.50 393 THR A O 1
ATOM 3251 N N . SER A 1 394 ? 3.424 25.661 30.509 1.00 39.03 394 SER A N 1
ATOM 3252 C CA . SER A 1 394 ? 2.134 25.003 30.226 1.00 39.03 394 SER A CA 1
ATOM 3253 C C . SER A 1 394 ? 2.074 24.291 28.868 1.00 39.03 394 SER A C 1
ATOM 3255 O O . SER A 1 394 ? 1.014 23.826 28.460 1.00 39.03 394 SER A O 1
ATOM 3257 N N . ASN A 1 395 ? 3.201 24.215 28.164 1.00 37.94 395 ASN A N 1
ATOM 3258 C CA . ASN A 1 395 ? 3.311 23.661 26.831 1.00 37.94 395 ASN A CA 1
ATOM 3259 C C . ASN A 1 395 ? 4.169 22.400 26.936 1.00 37.94 395 ASN A C 1
ATOM 3261 O O . ASN A 1 395 ? 5.398 22.465 26.923 1.00 37.94 395 ASN A O 1
ATOM 3265 N N . ALA A 1 396 ? 3.525 21.243 27.074 1.00 40.03 396 ALA A N 1
ATOM 3266 C CA . ALA A 1 396 ? 4.189 19.996 26.726 1.00 40.03 396 ALA A CA 1
ATOM 3267 C C . ALA A 1 396 ? 4.462 20.024 25.213 1.00 40.03 396 ALA A C 1
ATOM 3269 O O . ALA A 1 396 ? 3.649 20.532 24.448 1.00 40.03 396 ALA A O 1
ATOM 3270 N N . PHE A 1 397 ? 5.601 19.508 24.769 1.00 40.03 397 PHE A N 1
ATOM 3271 C CA . PHE A 1 397 ? 5.868 19.297 23.349 1.00 40.03 397 PHE A CA 1
ATOM 3272 C C . PHE A 1 397 ? 6.187 17.818 23.170 1.00 40.03 397 PHE A C 1
ATOM 3274 O O . PHE A 1 397 ? 7.056 17.288 23.864 1.00 40.03 397 PHE A O 1
ATOM 3281 N N . GLU A 1 398 ? 5.498 17.145 22.250 1.00 44.38 398 GLU A N 1
ATOM 3282 C CA . GLU A 1 398 ? 5.937 15.832 21.774 1.00 44.38 398 GLU A CA 1
ATOM 3283 C C . GLU A 1 398 ? 6.798 16.048 20.534 1.00 44.38 398 GLU A C 1
ATOM 3285 O O . GLU A 1 398 ? 6.383 16.731 19.597 1.00 44.38 398 GLU A O 1
ATOM 3290 N N . ILE A 1 399 ? 8.002 15.480 20.550 1.00 42.38 399 ILE A N 1
ATOM 3291 C CA . ILE A 1 399 ? 8.933 15.494 19.427 1.00 42.38 399 ILE A CA 1
ATOM 3292 C C . ILE A 1 399 ? 9.091 14.054 18.941 1.00 42.38 399 ILE A C 1
ATOM 3294 O O . ILE A 1 399 ? 9.714 13.229 19.611 1.00 42.38 399 ILE A O 1
ATOM 3298 N N . PHE A 1 400 ? 8.570 13.745 17.756 1.00 45.94 400 PHE A N 1
ATOM 3299 C CA . PHE A 1 400 ? 8.895 12.484 17.084 1.00 45.94 400 PHE A CA 1
ATOM 3300 C C . PHE A 1 400 ? 10.163 12.683 16.276 1.00 45.94 400 PHE A C 1
ATOM 3302 O O . PHE A 1 400 ? 10.219 13.607 15.465 1.00 45.94 400 PHE A O 1
ATOM 3309 N N . THR A 1 401 ? 11.169 11.832 16.486 1.00 42.72 401 THR A N 1
ATOM 3310 C CA . THR A 1 401 ? 12.420 11.922 15.731 1.00 42.72 401 THR A CA 1
ATOM 3311 C C . THR A 1 401 ? 12.462 10.807 14.691 1.00 42.72 401 THR A C 1
ATOM 3313 O O . THR A 1 401 ? 12.544 9.626 15.027 1.00 42.72 401 THR A O 1
ATOM 3316 N N . LYS A 1 402 ? 12.453 11.166 13.405 1.00 47.28 402 LYS A N 1
ATOM 3317 C CA . LYS A 1 402 ? 12.860 10.245 12.332 1.00 47.28 402 LYS A CA 1
ATOM 3318 C C . LYS A 1 402 ? 14.352 9.974 12.500 1.00 47.28 402 LYS A C 1
ATOM 3320 O O . LYS A 1 402 ? 15.152 10.904 12.394 1.00 47.28 402 LYS A O 1
ATOM 3325 N N . VAL A 1 403 ? 14.739 8.722 12.734 1.00 43.72 403 VAL A N 1
ATOM 3326 C CA . VAL A 1 403 ? 16.148 8.305 12.690 1.00 43.72 403 VAL A CA 1
ATOM 3327 C C . VAL A 1 403 ? 16.339 7.452 11.441 1.00 43.72 403 VAL A C 1
ATOM 3329 O O . VAL A 1 403 ? 16.490 6.240 11.499 1.00 43.72 403 VAL A O 1
ATOM 3332 N N . GLY A 1 404 ? 16.288 8.102 10.278 1.00 41.94 404 GLY A N 1
ATOM 3333 C CA . GLY A 1 404 ? 16.583 7.458 8.999 1.00 41.94 404 GLY A CA 1
ATOM 3334 C C . GLY A 1 404 ? 18.056 7.635 8.635 1.00 41.94 404 GLY A C 1
ATOM 3335 O O . GLY A 1 404 ? 18.562 8.760 8.591 1.00 41.94 404 GLY A O 1
ATOM 3336 N N . ALA A 1 405 ? 18.754 6.537 8.348 1.00 41.25 405 ALA A N 1
ATOM 3337 C CA . ALA A 1 405 ? 20.065 6.584 7.711 1.00 41.25 405 ALA A CA 1
ATOM 3338 C C . ALA A 1 405 ? 19.882 6.888 6.214 1.00 41.25 405 ALA A C 1
ATOM 3340 O O . ALA A 1 405 ? 19.762 5.974 5.407 1.00 41.25 405 ALA A O 1
ATOM 3341 N N . SER A 1 406 ? 19.845 8.166 5.828 1.00 42.38 406 SER A N 1
ATOM 3342 C CA . SER A 1 406 ? 19.829 8.530 4.406 1.00 42.38 406 SER A CA 1
ATOM 3343 C C . SER A 1 406 ? 21.180 8.206 3.750 1.00 42.38 406 SER A C 1
ATOM 3345 O O . SER A 1 406 ? 22.255 8.544 4.261 1.00 42.38 406 SER A O 1
ATOM 3347 N N . ARG A 1 407 ? 21.121 7.552 2.582 1.00 42.91 407 ARG A N 1
ATOM 3348 C CA . ARG A 1 407 ? 22.276 7.129 1.765 1.00 42.91 407 ARG A CA 1
ATOM 3349 C C . ARG A 1 407 ? 23.090 8.313 1.219 1.00 42.91 407 ARG A C 1
ATOM 3351 O O . ARG A 1 407 ? 24.240 8.124 0.836 1.00 42.91 407 ARG A O 1
ATOM 3358 N N . ASN A 1 408 ? 22.554 9.536 1.274 1.00 46.59 408 ASN A N 1
ATOM 3359 C CA . ASN A 1 408 ? 23.242 10.752 0.821 1.00 46.59 408 ASN A CA 1
ATOM 3360 C C . ASN A 1 408 ? 24.272 11.298 1.829 1.00 46.59 408 ASN A C 1
ATOM 3362 O O . ASN A 1 408 ? 24.775 12.401 1.653 1.00 46.59 408 ASN A O 1
ATOM 3366 N N . GLY A 1 409 ? 24.591 10.557 2.897 1.00 37.53 409 GLY A N 1
ATOM 3367 C CA . GLY A 1 409 ? 25.590 10.973 3.887 1.00 37.53 409 GLY A CA 1
ATOM 3368 C C . GLY A 1 409 ? 25.087 12.006 4.898 1.00 37.53 409 GLY A C 1
ATOM 3369 O O . GLY A 1 409 ? 25.856 12.409 5.764 1.00 37.53 409 GLY A O 1
ATOM 3370 N N . TYR A 1 410 ? 23.809 12.377 4.838 1.00 37.25 410 TYR A N 1
ATOM 3371 C CA . TYR A 1 410 ? 23.162 13.254 5.806 1.00 37.25 410 TYR A CA 1
ATOM 3372 C C . TYR A 1 410 ? 22.285 12.425 6.738 1.00 37.25 410 TYR A C 1
ATOM 3374 O O . TYR A 1 410 ? 21.451 11.641 6.288 1.00 37.25 410 TYR A O 1
ATOM 3382 N N . ARG A 1 411 ? 22.433 12.610 8.051 1.00 40.72 411 ARG A N 1
ATOM 3383 C CA . ARG A 1 411 ? 21.405 12.164 8.999 1.00 40.72 411 ARG A CA 1
ATOM 3384 C C . ARG A 1 411 ? 20.310 13.217 8.991 1.00 40.72 411 ARG A C 1
ATOM 3386 O O . ARG A 1 411 ? 20.507 14.298 9.535 1.00 40.72 411 ARG A O 1
ATOM 3393 N N . THR A 1 412 ? 19.178 12.924 8.365 1.00 40.44 412 THR A N 1
ATOM 3394 C CA . THR A 1 412 ? 18.006 13.792 8.478 1.00 40.44 412 THR A CA 1
ATOM 3395 C C . THR A 1 412 ? 17.278 13.415 9.758 1.00 40.44 412 THR A C 1
ATOM 3397 O O . THR A 1 412 ? 16.665 12.351 9.832 1.00 40.44 412 THR A O 1
ATOM 3400 N N . LYS A 1 413 ? 17.353 14.280 10.771 1.00 42.59 413 LYS A N 1
ATOM 3401 C CA . LYS A 1 413 ? 16.406 14.229 11.885 1.00 42.59 413 LYS A CA 1
ATOM 3402 C C . LYS A 1 413 ? 15.170 14.995 11.449 1.00 42.59 413 LYS A C 1
ATOM 3404 O O . LYS A 1 413 ? 15.247 16.198 11.238 1.00 42.59 413 LYS A O 1
ATOM 3409 N N . LEU A 1 414 ? 14.068 14.283 11.254 1.00 43.62 414 LEU A N 1
ATOM 3410 C CA . LEU A 1 414 ? 12.760 14.909 11.099 1.00 43.62 414 LEU A CA 1
ATOM 3411 C C . LEU A 1 414 ? 12.177 15.047 12.496 1.00 43.62 414 LEU A C 1
ATOM 3413 O O . LEU A 1 414 ? 12.095 14.043 13.202 1.00 43.62 414 LEU A O 1
ATOM 3417 N N . TYR A 1 415 ? 11.780 16.255 12.861 1.00 43.88 415 TYR A N 1
ATOM 3418 C CA . TYR A 1 415 ? 11.037 16.524 14.080 1.00 43.88 415 TYR A CA 1
ATOM 3419 C C . TYR A 1 415 ? 9.559 16.597 13.695 1.00 43.88 415 TYR A C 1
ATOM 3421 O O . TYR A 1 415 ? 9.202 17.320 12.770 1.00 43.88 415 TYR A O 1
ATOM 3429 N N . ARG A 1 416 ? 8.690 15.833 14.357 1.00 45.91 416 ARG A N 1
ATOM 3430 C CA . ARG A 1 416 ? 7.250 16.124 14.365 1.00 45.91 416 ARG A CA 1
ATOM 3431 C C . ARG A 1 416 ? 6.955 16.754 15.712 1.00 45.91 416 ARG A C 1
ATOM 3433 O O . ARG A 1 416 ? 7.049 16.061 16.719 1.00 45.91 416 ARG A O 1
ATOM 3440 N N . THR A 1 417 ? 6.652 18.045 15.717 1.00 46.28 417 THR A N 1
ATOM 3441 C CA . THR A 1 417 ? 6.300 18.781 16.934 1.00 46.28 417 THR A CA 1
ATOM 3442 C C . THR A 1 417 ? 4.787 18.776 17.095 1.00 46.28 417 THR A C 1
ATOM 3444 O O . THR A 1 417 ? 4.072 19.308 16.249 1.00 46.28 417 THR A O 1
ATOM 3447 N N . VAL A 1 418 ? 4.281 18.190 18.176 1.00 46.34 418 VAL A N 1
ATOM 3448 C CA . VAL A 1 418 ? 2.865 18.309 18.546 1.00 46.34 418 VAL A CA 1
ATOM 3449 C C . VAL A 1 418 ? 2.704 19.532 19.438 1.00 46.34 418 VAL A C 1
ATOM 3451 O O . VAL A 1 418 ? 3.383 19.649 20.460 1.00 46.34 418 VAL A O 1
ATOM 3454 N N . LYS A 1 419 ? 1.821 20.453 19.039 1.00 46.91 419 LYS A N 1
ATOM 3455 C CA . LYS A 1 419 ? 1.474 21.653 19.808 1.00 46.91 419 LYS A CA 1
ATOM 3456 C C . LYS A 1 419 ? 0.076 21.462 20.407 1.00 46.91 419 LYS A C 1
ATOM 3458 O O . LYS A 1 419 ? -0.878 21.184 19.685 1.00 46.91 419 LYS A O 1
ATOM 3463 N N . TYR A 1 420 ? -0.036 21.601 21.725 1.00 45.81 420 TYR A N 1
ATOM 3464 C CA . TYR A 1 420 ? -1.303 21.512 22.457 1.00 45.81 420 TYR A CA 1
ATOM 3465 C C . TYR A 1 420 ? -1.944 22.901 22.470 1.00 45.81 420 TYR A C 1
ATOM 3467 O O . TYR A 1 420 ? -1.303 23.849 22.925 1.00 45.81 420 TYR A O 1
ATOM 3475 N N . TYR A 1 421 ? -3.168 23.033 21.953 1.00 44.34 421 TYR A N 1
ATOM 3476 C CA . TYR A 1 421 ? -3.840 24.337 21.848 1.00 44.34 421 TYR A CA 1
ATOM 3477 C C . TYR A 1 421 ? -5.054 24.501 22.768 1.00 44.34 421 TYR A C 1
ATOM 3479 O O . TYR A 1 421 ? -5.418 25.636 23.050 1.00 44.34 421 TYR A O 1
ATOM 3487 N N . ASP A 1 422 ? -5.627 23.423 23.302 1.00 43.88 422 ASP A N 1
ATOM 3488 C CA . ASP A 1 422 ? -6.618 23.469 24.383 1.00 43.88 422 ASP A CA 1
ATOM 3489 C C . ASP A 1 422 ? -6.780 22.063 24.990 1.00 43.88 422 ASP A C 1
ATOM 3491 O O . ASP A 1 422 ? -6.282 21.091 24.418 1.00 43.88 422 ASP A O 1
ATOM 3495 N N . LYS A 1 423 ? -7.465 21.929 26.133 1.00 51.66 423 LYS A N 1
ATOM 3496 C CA . LYS A 1 423 ? -7.624 20.645 26.854 1.00 51.66 423 LYS A CA 1
ATOM 3497 C C . LYS A 1 423 ? -8.284 19.530 26.032 1.00 51.66 423 LYS A C 1
ATOM 3499 O O . LYS A 1 423 ? -8.071 18.366 26.356 1.00 51.66 423 LYS A O 1
ATOM 3504 N N . ASP A 1 424 ? -9.013 19.882 24.974 1.00 46.84 424 ASP A N 1
ATOM 3505 C CA . ASP A 1 424 ? -9.868 18.947 24.239 1.00 46.84 424 ASP A CA 1
ATOM 3506 C C . ASP A 1 424 ? -9.474 18.752 22.761 1.00 46.84 424 ASP A C 1
ATOM 3508 O O . ASP A 1 424 ? -10.013 17.860 22.109 1.00 46.84 424 ASP A O 1
ATOM 3512 N N . ILE A 1 425 ? -8.546 19.549 22.202 1.00 40.97 425 ILE A N 1
ATOM 3513 C CA . ILE A 1 425 ? -8.184 19.477 20.771 1.00 40.97 425 ILE A CA 1
ATOM 3514 C C . ILE A 1 425 ? -6.681 19.698 20.564 1.00 40.97 425 ILE A C 1
ATOM 3516 O O . ILE A 1 425 ? -6.112 20.717 20.964 1.00 40.97 425 ILE A O 1
ATOM 3520 N N . ILE A 1 426 ? -6.044 18.760 19.856 1.00 48.38 426 ILE A N 1
ATOM 3521 C CA . ILE A 1 426 ? -4.657 18.881 19.402 1.00 48.38 426 ILE A CA 1
ATOM 3522 C C . ILE A 1 426 ? -4.618 18.996 17.885 1.00 48.38 426 ILE A C 1
ATOM 3524 O O . ILE A 1 426 ? -5.101 18.124 17.168 1.00 48.38 426 ILE A O 1
ATOM 3528 N N . PHE A 1 427 ? -3.948 20.041 17.401 1.00 42.66 427 PHE A N 1
ATOM 3529 C CA . PHE A 1 427 ? -3.511 20.113 16.015 1.00 42.66 427 PHE A CA 1
ATOM 3530 C C . PHE A 1 427 ? -2.090 19.572 15.921 1.00 42.66 427 PHE A C 1
ATOM 3532 O O . PHE A 1 427 ? -1.145 20.139 16.475 1.00 42.66 427 PHE A O 1
ATOM 3539 N N . ILE A 1 428 ? -1.917 18.483 15.177 1.00 44.84 428 ILE A N 1
ATOM 3540 C CA . ILE A 1 428 ? -0.585 18.024 14.799 1.00 44.84 428 ILE A CA 1
ATOM 3541 C C . ILE A 1 428 ? -0.113 18.897 13.634 1.00 44.84 428 ILE A C 1
ATOM 3543 O O . ILE A 1 428 ? -0.315 18.570 12.466 1.00 44.84 428 ILE A O 1
ATOM 3547 N N . THR A 1 429 ? 0.519 20.030 13.936 1.00 41.19 429 THR A N 1
ATOM 3548 C CA . THR A 1 429 ? 1.228 20.806 12.916 1.00 41.19 429 THR A CA 1
ATOM 3549 C C . THR A 1 429 ? 2.542 20.103 12.605 1.00 41.19 429 THR A C 1
ATOM 3551 O O . THR A 1 429 ? 3.464 20.114 13.418 1.00 41.19 429 THR A O 1
ATOM 3554 N N . ALA A 1 430 ? 2.643 19.471 11.439 1.00 41.94 430 ALA A N 1
ATOM 3555 C CA . ALA A 1 430 ? 3.913 18.941 10.961 1.00 41.94 430 ALA A CA 1
ATOM 3556 C C . ALA A 1 430 ? 4.836 20.106 10.553 1.00 41.94 430 ALA A C 1
ATOM 3558 O O . ALA A 1 430 ? 4.890 20.496 9.391 1.00 41.94 430 ALA A O 1
ATOM 3559 N N . GLU A 1 431 ? 5.540 20.702 11.514 1.00 38.38 431 GLU A N 1
ATOM 3560 C CA . GLU A 1 431 ? 6.678 21.573 11.213 1.00 38.38 431 GLU A CA 1
ATOM 3561 C C . GLU A 1 431 ? 7.888 20.681 10.936 1.00 38.38 431 GLU A C 1
ATOM 3563 O O . GLU A 1 431 ? 8.517 20.148 11.846 1.00 38.38 431 GLU A O 1
ATOM 3568 N N . PHE A 1 432 ? 8.168 20.462 9.653 1.00 43.72 432 PHE A N 1
ATOM 3569 C CA . PHE A 1 432 ? 9.324 19.695 9.210 1.00 43.72 432 PHE A CA 1
ATOM 3570 C C . PHE A 1 432 ? 10.573 20.577 9.257 1.00 43.72 432 PHE A C 1
ATOM 3572 O O . PHE A 1 432 ? 10.800 21.381 8.354 1.00 43.72 432 PHE A O 1
ATOM 3579 N N . GLU A 1 433 ? 11.413 20.418 10.277 1.00 36.56 433 GLU A N 1
ATOM 3580 C CA . GLU A 1 433 ? 12.756 20.996 10.243 1.00 36.56 433 GLU A CA 1
ATOM 3581 C C . GLU A 1 433 ? 13.743 19.968 9.678 1.00 36.56 433 GLU A C 1
ATOM 3583 O O . GLU A 1 433 ? 14.014 18.929 10.283 1.00 36.56 433 GLU A O 1
ATOM 3588 N N . TYR A 1 434 ? 14.267 20.238 8.481 1.00 40.12 434 TYR A N 1
ATOM 3589 C CA . TYR A 1 434 ? 15.353 19.456 7.895 1.00 40.12 434 TYR A CA 1
ATOM 3590 C C . TYR A 1 434 ? 16.674 19.913 8.507 1.00 40.12 434 TYR A C 1
ATOM 3592 O O . TYR A 1 434 ? 17.317 20.830 7.995 1.00 40.12 434 TYR A O 1
ATOM 3600 N N . ILE A 1 435 ? 17.122 19.256 9.577 1.00 38.34 435 ILE A N 1
ATOM 3601 C CA . ILE A 1 435 ? 18.489 19.476 10.053 1.00 38.34 435 ILE A CA 1
ATOM 3602 C C . ILE A 1 435 ? 19.431 18.637 9.189 1.00 38.34 435 ILE A C 1
ATOM 3604 O O . ILE A 1 435 ? 19.539 17.419 9.349 1.00 38.34 435 ILE A O 1
ATOM 3608 N N . TYR A 1 436 ? 20.110 19.299 8.254 1.00 38.59 436 TYR A N 1
ATOM 3609 C CA . TYR A 1 436 ? 21.234 18.722 7.526 1.00 38.59 436 TYR A CA 1
ATOM 3610 C C . TYR A 1 436 ? 22.416 18.590 8.482 1.00 38.59 436 TYR A C 1
ATOM 3612 O O . TYR A 1 436 ? 23.105 19.566 8.769 1.00 38.59 436 TYR A O 1
ATOM 3620 N N . MET A 1 437 ? 22.661 17.382 8.986 1.00 34.28 437 MET A N 1
ATOM 3621 C CA . MET A 1 437 ? 23.899 17.094 9.707 1.00 34.28 437 MET A CA 1
ATOM 3622 C C . MET A 1 437 ? 24.961 16.641 8.696 1.00 34.28 437 MET A C 1
ATOM 3624 O O . MET A 1 437 ? 24.778 15.571 8.103 1.00 34.28 437 MET A O 1
ATOM 3628 N N . PRO A 1 438 ? 26.031 17.425 8.448 1.00 30.91 438 PRO A N 1
ATOM 3629 C CA . PRO A 1 438 ? 27.203 16.911 7.750 1.00 30.91 438 PRO A CA 1
ATOM 3630 C C . PRO A 1 438 ? 27.829 15.771 8.568 1.00 30.91 438 PRO A C 1
ATOM 3632 O O . PRO A 1 438 ? 27.652 15.706 9.786 1.00 30.91 438 PRO A O 1
ATOM 3635 N N . LYS A 1 439 ? 28.495 14.854 7.863 1.00 37.66 439 LYS A N 1
ATOM 3636 C CA . LYS A 1 439 ? 29.158 13.678 8.440 1.00 37.66 439 LYS A CA 1
ATOM 3637 C C . LYS A 1 439 ? 30.147 14.019 9.546 1.00 37.66 439 LYS A C 1
ATOM 3639 O O . LYS A 1 439 ? 30.904 14.998 9.360 1.00 37.66 439 LYS A O 1
#

Radius of gyration: 36.31 Å; chains: 1; bounding box: 94×44×127 Å

Sequence (439 aa):
MSNRKKLFVILVFLIIITGVIIWLVIFSMDNNIITPYKDGTQVGYVYIGGRNTSQAENDLATAIRKWRDSKYVLNGETINGPMIVLSYQDDSYRLYLDHTKFNFDVGRSIQRVQDGRQMDYAAGVNIIYVTVEAGYIEDLIKNDKYIKFTEFNYDALEKEVIKYVSFLFKEIYIDIGQFIDESASQENYLHQVKINYPDASHFVTYKFNHYFGDMIEIKPKTQFSLADLIIQAFNEKPFIETKYDENDRLKAYETIINNYLTQTELSIFATGIFKTILNTNFVNIERHYSSYLPEVFTPQNDYIGYEALVELDYTFYDTTRTNPTTHQQETYITGVTFSKLKDLTFYNPNRHSYYIKVSNAVENGINVLVFSLYGPPFVNEYGYVRYAGDFGTSNAFEIFTKVGASRNGYRTKLYRTVKYYDKDIIFITAEFEYIYMPK

Secondary structure (DSSP, 8-state):
--HHHHHHHHHHHHHHHHHHHHHHHHHHHHTT---PPPTT-EETTEE-TT--HHHHHHHHHHHHHHHHT-EEEETTEEEES-EEEEEETTEEEEEE--GGGEEEEHHHHHHT--TT---BTTTTBS--EEEE-TTHHHHHHHT-TT-----B-HHHHHHHHHHHHTTT-SEEEEEGGGGB-HHHHHH-EEEEEEEE-TTHHHIIIIIIHHHH-S-EEE-TTSEEEHHHHHHHHHHTSPP--EEE-GGGHHHHHHHHHTTS--HHHHHHHHHHHHHHHHTSS-EEEEEEE-SS--TTS---TT--SSPEE-EEEEEEEEEEEE-TTT--EEEEEEEEEEEEEE-EEEE--SSS-EEEEEEEEEETTEEEEEEEEESSPPSSPEEE------TT-S--EEEEEEEEE-TTS-EEEEEEEEEEEETTEEE-------EEE--

pLDDT: mean 83.85, std 18.6, range [30.91, 98.31]